Protein AF-A0A939X615-F1 (afdb_monomer)

Nearest PDB structures (foldseek):
  6fpt-assembly2_B  TM=8.920E-01  e=1.862E-19  Danio rerio
  6xg7-assembly1_A  TM=8.804E-01  e=7.868E-19  Drosophila melanogaster
  8j72-assembly1_A  TM=8.724E-01  e=6.025E-19  Mus musculus
  7qrx-assembly2_B  TM=8.929E-01  e=8.692E-18  Homo sapiens
  7qrv-assembly2_B  TM=4.960E-01  e=1.395E-16  Homo sapiens

Solvent-accessible surface area (backbone atoms only — not comparable to full-atom values): 29576 Å² total; per-residue (Å²): 134,91,80,87,85,81,86,80,83,82,79,83,77,79,79,76,77,82,70,75,76,81,71,47,77,64,34,54,52,53,19,53,51,32,35,53,53,11,55,56,27,40,56,68,70,37,27,72,62,12,36,56,26,24,54,54,15,36,73,41,39,72,72,42,21,66,52,28,38,54,36,13,51,26,30,38,77,69,69,41,50,74,58,11,47,52,29,38,55,50,11,60,73,37,76,49,84,71,63,66,70,59,56,49,50,53,44,52,47,57,52,56,58,73,74,49,84,70,89,57,81,90,72,60,50,35,39,84,73,49,64,35,62,20,56,56,94,89,48,76,72,53,32,27,29,32,22,69,42,67,37,87,39,31,28,32,40,35,29,19,35,68,63,24,33,42,35,34,27,42,52,82,53,50,72,77,48,77,35,49,59,54,99,86,42,46,38,41,37,38,28,66,49,72,47,98,89,41,36,30,39,35,23,13,26,76,56,12,30,35,40,35,22,41,67,86,60,47,65,74,52,70,34,55,34,75,51,81,54,73,46,29,28,31,35,28,38,27,59,29,51,49,100,79,44,31,37,39,31,17,17,32,70,70,20,25,36,42,33,22,42,71,88,49,51,45,72,42,70,32,39,66,62,56,93,91,44,82,42,47,70,31,30,27,10,26,37,50,56,95,72,31,34,40,36,26,25,25,75,57,8,28,30,38,33,21,39,81,88,47,48,81,70,50,71,52,31,64,73,66,75,38,80,44,38,32,32,40,30,82,49,94,71,26,34,27,34,8,32,41,41,32,31,31,38,28,35,70,90,77,33,51,76,43,78,29,34,62,74,62,89,58,79,55,30,32,27,19,43,40,67,44,67,74,73,31,34,45,32,19,19,38,61,70,24,28,37,33,36,24,30,42,61,76,55,75,77,46,75,70,50,74,43,79,64,36,75,50,56,92,60,66,92,51,69,50,71,45,73,46,48,20,44,84,83,69,46,63,62,51,43,80,55,61,89,76,59,82,62,59,58,97,85,38,76,55,82,87,76,76,73,90,77,55,77,68,73,54,88,59,56,70,44,66,48,77,42,71,22,31,64,80,50,68,78,46,48,68,60,52,32,49,52,51,24,53,53,23,57,72,46,72,60,34,44,38,39,35,37,28,36,19,15,74,71,51,39,80,70,48,73,42,52,17,70,76,33,60,77,54,56,68,84,74,55,80,72,60,70,26,89,65,44,31,56,69,59,29,50,52,55,42,46,56,67,73,46,78,65,75,81,81,125

Foldseek 3Di:
DDDDDDDDDDDPDPPDPPDDDDFDPVLVVQLVVLQVVLVVCVQVVVLVSSLVSLVVSCVSVPLQLVSLQSNLVSCVSVVNNVSSLVSLVSSLVRPNPDDSVQSVLVSVLSVVVVVPPPPPVAAFAWDFPDWQFCDDDPDGNAAFWFEKAADLQQKIWIQGQRRQWIWIAFNVNDTPDIAQEPPVGAARWAYWDADPQQWIWIDGQCQQWIWIAHNVRHTDDIFEDDDDDFRHAHRWHEWEADPQRWIWTCRQVNQWIWIGGNVSGTDDIEQDDDDPRNGAHGWAAWYADPQWIWTQRQPQRFIWIAGVVHHGDGTLAHGPPANGWHYWEDDPQWTWTFGQQWTWTAGNVRRDIDTHYGPPDPRWGWNDWYAYQQGWIFIGTNVSNITTTIHGPVQSVRDWNKDFSHWDCVPPVDIDTDIFTATSVRRTDGRDAPVNDFDDDVNHTDPPDHDPDDPSPDLADEEEDEAEQAPVCPVVQVVVLCVLLVVLVVRVFGHKYWYWYQACQIDGLDMDTSVVSNPDGPVSRPDHHDNDGPVVNRVVVRCCVRPVDPDPD

Sequence (553 aa):
MKKVILTSLCILLLCASFGFAEPTPADRGYAADEFRRGVQSYYRGAYNDAILLFEKALSYLPNDSMILEWLGYAYYQSGIEGAAIQYWEDALKNNYKGNELLLQNQIDIVKERRVGSVQFEDNVHFVEAGAFPGKDGDKFYYSQPISVLPEKNGECWVIAYGSNEVLHFDANGLMIERIRGPANGFDRPMDIVRKNDGTLLVSEYAGDRIAVLTKDGKFQKTFGSKGRKVGEMLGPQYMALDSSENIYVSDFGNARIDVFNSEGQGLFTFGRPVGDFEGLSAPSGITVINDVVYVADSTPGTIYMFDTAGNYLDILVPKGTFIRPEALKKWENYILVADTNRVFAVDISNGAVFEAASTGNAPSRITCAVPDMNGNLLVTDFKSNEVFVMSKMPELVGGLAVQVIHVDSSKFPTVTMDIRVENRQHQPIVGLDDPNFLVTEKKRHVSGQTLTGIASLNDTCDVAVLVDKSMQTAEYKEALQSAVRDIAKSMNGKGTLYLISVSDIPVLEQSGAPQQFLNFVPSQLKASNVEQPAIDLAIRLAVNKLVPGEKKR

Secondary structure (DSSP, 8-state):
-----PPP-----------PPPPPHHHHHHHHHHHHHHHHHHHTT-HHHHHHHHHHHHHHSTT-HHHHHHHHHHHHHTT-HHHHHHHHHHHHHTT--S-HHHHHHHHHHHHHHHT-----GGG--EEEEEEEESEETTEE--S-EEEEEE-TTS-EEEEETTTTEEEEE-TTS-EEEEE--STT--SSEEEEEE-TTS-EEEEETTTTEEEEE-TTS-EEEEE-EESSSTTEESSEEEEEE-TT--EEEEETTTTEEEEE-TTS-EEEEE-S-BTTB---SSEEEEEEETTEEEEEETTTTEEEEEETT--EEEEEE-TTS-SSEEEEEEETTEEEEEETTEEEEEETTT--EEEEEE-TTSS--EEEEEE-TTS-EEEEETTTTEEEEEEEHHHHSSPPEEEEEEEE-TTTT--EEEEEEE-TTSPBP----GGG---EETTEE-TT------GGG-----EEEEEE-BTTGGG-HHHHHHHHHHHHHHTTT-S-EEEEEESSS-EEEEEE-GGGGTT--GGG--PPPBSS--HHHHHHHHHHHHS------

Structure (mmCIF, N/CA/C/O backbone):
data_AF-A0A939X615-F1
#
_entry.id   AF-A0A939X615-F1
#
loop_
_atom_site.group_PDB
_atom_site.id
_atom_site.type_symbol
_atom_site.label_atom_id
_atom_site.label_alt_id
_atom_site.label_comp_id
_atom_site.label_asym_id
_atom_site.label_entity_id
_atom_site.label_seq_id
_atom_site.pdbx_PDB_ins_code
_atom_site.Cartn_x
_atom_site.Cartn_y
_atom_site.Cartn_z
_atom_site.occupancy
_atom_site.B_iso_or_equiv
_atom_site.auth_seq_id
_atom_site.auth_comp_id
_atom_site.auth_asym_id
_atom_site.auth_atom_id
_atom_site.pdbx_PDB_model_num
ATOM 1 N N . MET A 1 1 ? -19.859 77.567 44.459 1.00 37.38 1 MET A N 1
ATOM 2 C CA . MET A 1 1 ? -20.303 76.987 43.172 1.00 37.38 1 MET A CA 1
ATOM 3 C C . MET A 1 1 ? -20.765 75.561 43.419 1.00 37.38 1 MET A C 1
ATOM 5 O O . MET A 1 1 ? -20.077 74.822 44.105 1.00 37.38 1 MET A O 1
ATOM 9 N N . LYS A 1 2 ? -21.974 75.240 42.950 1.00 36.75 2 LYS A N 1
ATOM 10 C CA . LYS A 1 2 ? -22.669 73.953 43.106 1.00 36.75 2 LYS A CA 1
ATOM 11 C C . LYS A 1 2 ? -21.868 72.794 42.495 1.00 36.75 2 LYS A C 1
ATOM 13 O O . LYS A 1 2 ? -21.322 72.982 41.414 1.00 36.75 2 LYS A O 1
ATOM 18 N N . LYS A 1 3 ? -21.975 71.593 43.077 1.00 30.00 3 LYS A N 1
ATOM 19 C CA . LYS A 1 3 ? -22.562 70.417 42.396 1.00 30.00 3 LYS A CA 1
ATOM 20 C C . LYS A 1 3 ? -22.766 69.241 43.369 1.00 30.00 3 LYS A C 1
ATOM 22 O O . LYS A 1 3 ? -21.830 68.571 43.772 1.00 30.00 3 LYS A O 1
ATOM 27 N N . VAL A 1 4 ? -24.033 69.107 43.761 1.00 32.84 4 VAL A N 1
ATOM 28 C CA . VAL A 1 4 ? -24.835 67.899 44.031 1.00 32.84 4 VAL A CA 1
ATOM 29 C C . VAL A 1 4 ? -24.066 66.570 44.083 1.00 32.84 4 VAL A C 1
ATOM 31 O O . VAL A 1 4 ? -23.606 66.085 43.055 1.00 32.84 4 VAL A O 1
ATOM 34 N N . ILE A 1 5 ? -24.043 65.945 45.264 1.00 33.38 5 ILE A N 1
ATOM 35 C CA . ILE A 1 5 ? -23.759 64.516 45.440 1.00 33.38 5 ILE A CA 1
ATOM 36 C C . ILE A 1 5 ? -25.116 63.827 45.608 1.00 33.38 5 ILE A C 1
ATOM 38 O O . ILE A 1 5 ? -25.818 64.057 46.591 1.00 33.38 5 ILE A O 1
ATOM 42 N N . LEU A 1 6 ? -25.501 63.050 44.597 1.00 29.88 6 LEU A N 1
ATOM 43 C CA . LEU A 1 6 ? -26.682 62.195 44.606 1.00 29.88 6 LEU A CA 1
ATOM 44 C C . LEU A 1 6 ? -26.323 60.912 45.369 1.00 29.88 6 LEU A C 1
ATOM 46 O O . LEU A 1 6 ? -25.392 60.200 44.995 1.00 29.88 6 LEU A O 1
ATOM 50 N N . THR A 1 7 ? -27.040 60.635 46.450 1.00 32.34 7 THR A N 1
ATOM 51 C CA . THR A 1 7 ? -26.956 59.394 47.221 1.00 32.34 7 THR A CA 1
ATOM 52 C C . THR A 1 7 ? -27.439 58.219 46.371 1.00 32.34 7 THR A C 1
ATOM 54 O O . THR A 1 7 ? -28.593 58.178 45.952 1.00 32.34 7 THR A O 1
ATOM 57 N N . SER A 1 8 ? -26.546 57.263 46.106 1.00 31.53 8 SER A N 1
ATOM 58 C CA . SER A 1 8 ? -26.884 56.006 45.437 1.00 31.53 8 SER A CA 1
ATOM 59 C C . SER A 1 8 ? -27.353 54.985 46.475 1.00 31.53 8 SER A C 1
ATOM 61 O O . SER A 1 8 ? -26.670 54.726 47.467 1.00 31.53 8 SER A O 1
ATOM 63 N N . LEU A 1 9 ? -28.555 54.458 46.260 1.00 28.17 9 LEU A N 1
ATOM 64 C CA . LEU A 1 9 ? -29.212 53.441 47.069 1.00 28.17 9 LEU A CA 1
ATOM 65 C C . LEU A 1 9 ? -28.576 52.078 46.744 1.00 28.17 9 LEU A C 1
ATOM 67 O O . LEU A 1 9 ? -28.810 51.521 45.675 1.00 28.17 9 LEU A O 1
ATOM 71 N N . CYS A 1 10 ? -27.751 51.549 47.649 1.00 27.67 10 CYS A N 1
ATOM 72 C CA . CYS A 1 10 ? -27.176 50.210 47.516 1.00 27.67 10 CYS A CA 1
ATOM 73 C C . CYS A 1 10 ? -28.246 49.163 47.861 1.00 27.67 10 CYS A C 1
ATOM 75 O O . CYS A 1 10 ? -28.543 48.927 49.032 1.00 27.67 10 CYS A O 1
ATOM 77 N N . ILE A 1 11 ? -28.835 48.542 46.839 1.00 31.27 11 ILE A N 1
ATOM 78 C CA . ILE A 1 11 ? -29.646 47.332 46.991 1.00 31.27 11 ILE A CA 1
ATOM 79 C C . ILE A 1 11 ? -28.671 46.158 47.123 1.00 31.27 11 ILE A C 1
ATOM 81 O O . ILE A 1 11 ? -28.049 45.741 46.148 1.00 31.27 11 ILE A O 1
ATOM 85 N N . LEU A 1 12 ? -28.520 45.640 48.344 1.00 29.11 12 LEU A N 1
ATOM 86 C CA . LEU A 1 12 ? -27.885 44.348 48.593 1.00 29.11 12 LEU A CA 1
ATOM 87 C C . LEU A 1 12 ? -28.789 43.244 48.029 1.00 29.11 12 LEU A C 1
ATOM 89 O O . LEU A 1 12 ? -29.758 42.830 48.663 1.00 29.11 12 LEU A O 1
ATOM 93 N N . LEU A 1 13 ? -28.465 42.763 46.831 1.00 30.80 13 LEU A N 1
ATOM 94 C CA . LEU A 1 13 ? -28.932 41.469 46.345 1.00 30.80 13 LEU A CA 1
ATOM 95 C C . LEU A 1 13 ? -28.118 40.381 47.054 1.00 30.80 13 LEU A C 1
ATOM 97 O O . LEU A 1 13 ? -26.965 40.121 46.717 1.00 30.80 13 LEU A O 1
ATOM 101 N N . LEU A 1 14 ? -28.727 39.763 48.068 1.00 30.81 14 LEU A N 1
ATOM 102 C CA . LEU A 1 14 ? -28.298 38.469 48.585 1.00 30.81 14 LEU A CA 1
ATOM 103 C C . LEU A 1 14 ? -28.438 37.438 47.456 1.00 30.81 14 LEU A C 1
ATOM 105 O O . LEU A 1 14 ? -29.528 36.925 47.207 1.00 30.81 14 LEU A O 1
ATOM 109 N N . CYS A 1 15 ? -27.337 37.119 46.778 1.00 31.59 15 CYS A N 1
ATOM 110 C CA . CYS A 1 15 ? -27.227 35.859 46.055 1.00 31.59 15 CYS A CA 1
ATOM 111 C C . CYS A 1 15 ? -27.233 34.737 47.096 1.00 31.59 15 CYS A C 1
ATOM 113 O O . CYS A 1 15 ? -26.206 34.436 47.703 1.00 31.59 15 CYS A O 1
ATOM 115 N N . ALA A 1 16 ? -28.401 34.142 47.334 1.00 33.56 16 ALA A N 1
ATOM 116 C CA . ALA A 1 16 ? -28.477 32.847 47.983 1.00 33.56 16 ALA A CA 1
ATOM 117 C C . ALA A 1 16 ? -27.763 31.843 47.071 1.00 33.56 16 ALA A C 1
ATOM 119 O O . ALA A 1 16 ? -28.249 31.506 45.991 1.00 33.56 16 ALA A O 1
ATOM 120 N N . SER A 1 17 ? -26.582 31.395 47.485 1.00 35.28 17 SER A N 1
ATOM 121 C CA . SER A 1 17 ? -25.986 30.183 46.951 1.00 35.28 17 SER A CA 1
ATOM 122 C C . SER A 1 17 ? -26.943 29.035 47.269 1.00 35.28 17 SER A C 1
ATOM 124 O O . SER A 1 17 ? -27.056 28.604 48.416 1.00 35.28 17 SER A O 1
ATOM 126 N N . PHE A 1 18 ? -27.666 28.549 46.260 1.00 37.78 18 PHE A N 1
ATOM 127 C CA . PHE A 1 18 ? -28.301 27.237 46.320 1.00 37.78 18 PHE A CA 1
ATOM 128 C C . PHE A 1 18 ? -27.180 26.194 46.396 1.00 37.78 18 PHE A C 1
ATOM 130 O O . PHE A 1 18 ? -26.720 25.670 45.386 1.00 37.78 18 PHE A O 1
ATOM 137 N N . GLY A 1 19 ? -26.677 25.947 47.604 1.00 41.41 19 GLY A N 1
ATOM 138 C CA . GLY A 1 19 ? -25.880 24.765 47.881 1.00 41.41 19 GLY A CA 1
ATOM 139 C C . GLY A 1 19 ? -26.811 23.567 47.792 1.00 41.41 19 GLY A C 1
ATOM 140 O O . GLY A 1 19 ? -27.716 23.436 48.616 1.00 41.41 19 GLY A O 1
ATOM 141 N N . PHE A 1 20 ? -26.628 22.718 46.781 1.00 53.25 20 PHE A N 1
ATOM 142 C CA . PHE A 1 20 ? -27.224 21.387 46.794 1.00 53.25 20 PHE A CA 1
ATOM 143 C C . PHE A 1 20 ? -26.815 20.701 48.106 1.00 53.25 20 PHE A C 1
ATOM 145 O O . PHE A 1 20 ? -25.643 20.741 48.484 1.00 53.25 20 PHE A O 1
ATOM 152 N N . ALA A 1 21 ? -27.784 20.133 48.830 1.00 62.19 21 ALA A N 1
ATOM 153 C CA . ALA A 1 21 ? -27.498 19.366 50.038 1.00 62.19 21 ALA A CA 1
ATOM 154 C C . ALA A 1 21 ? -26.516 18.234 49.699 1.00 62.19 21 ALA A C 1
ATOM 156 O O . ALA A 1 21 ? -26.636 17.620 48.637 1.00 62.19 21 ALA A O 1
ATOM 157 N N . GLU A 1 22 ? -25.539 17.970 50.574 1.00 72.06 22 GLU A N 1
ATOM 158 C CA . GLU A 1 22 ? -24.582 16.895 50.312 1.00 72.06 22 GLU A CA 1
ATOM 159 C C . GLU A 1 22 ? -25.314 15.550 50.146 1.00 72.06 22 GLU A C 1
ATOM 161 O O . GLU A 1 22 ? -26.158 15.211 50.983 1.00 72.06 22 GLU A O 1
ATOM 166 N N . PRO A 1 23 ? -24.994 14.763 49.101 1.00 80.62 23 PRO A N 1
ATOM 167 C CA . PRO A 1 23 ? -25.710 13.527 48.818 1.00 80.62 23 PRO A CA 1
ATOM 168 C C . PRO A 1 23 ? -25.586 12.509 49.949 1.00 80.62 23 PRO A C 1
ATOM 170 O O . PRO A 1 23 ? -24.473 12.195 50.404 1.00 80.62 23 PRO A O 1
ATOM 173 N N . THR A 1 24 ? -26.719 11.932 50.352 1.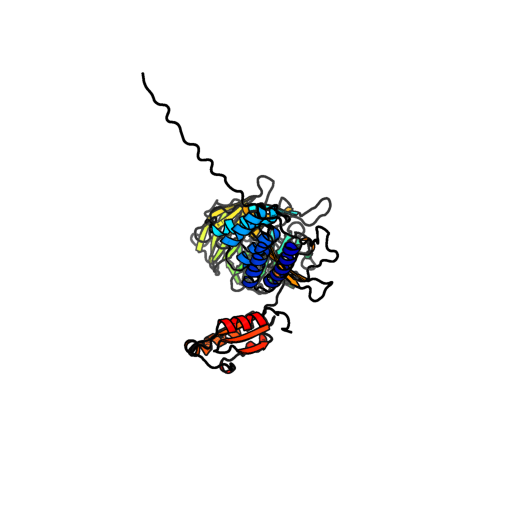00 87.50 24 THR A N 1
ATOM 174 C CA . THR A 1 24 ? -26.761 10.921 51.411 1.00 87.50 24 THR A CA 1
ATOM 175 C C . THR A 1 24 ? -26.142 9.593 50.944 1.00 87.50 24 THR A C 1
ATOM 177 O O . THR A 1 24 ? -26.000 9.343 49.742 1.00 87.50 24 THR A O 1
ATOM 180 N N . PRO A 1 25 ? -25.786 8.674 51.864 1.00 85.31 25 PRO A N 1
ATOM 181 C CA . PRO A 1 25 ? -25.353 7.327 51.487 1.00 85.31 25 PRO A CA 1
ATOM 182 C C . PRO A 1 25 ? -26.393 6.557 50.658 1.00 85.31 25 PRO A C 1
ATOM 184 O O . PRO A 1 25 ? -26.015 5.750 49.810 1.00 85.31 25 PRO A O 1
ATOM 187 N N . ALA A 1 26 ? -27.687 6.818 50.880 1.00 85.62 26 ALA A N 1
ATOM 188 C CA . ALA A 1 26 ? -28.767 6.221 50.102 1.00 85.62 26 ALA A CA 1
ATOM 189 C C . ALA A 1 26 ? -28.778 6.757 48.664 1.00 85.62 26 ALA A C 1
ATOM 191 O O . ALA A 1 26 ? -28.823 5.959 47.732 1.00 85.62 26 ALA A O 1
ATOM 192 N N . ASP A 1 27 ? -28.627 8.073 48.481 1.00 86.75 27 ASP A N 1
ATOM 193 C CA . ASP A 1 27 ? -28.544 8.701 47.153 1.00 86.75 27 ASP A CA 1
ATOM 194 C C . ASP A 1 27 ? -27.358 8.155 46.354 1.00 86.75 27 ASP A C 1
ATOM 196 O O . ASP A 1 27 ? -27.499 7.806 45.184 1.00 86.75 27 ASP A O 1
ATOM 200 N N . ARG A 1 28 ? -26.203 7.969 47.007 1.00 87.81 28 ARG A N 1
ATOM 201 C CA . ARG A 1 28 ? -25.031 7.323 46.390 1.00 87.81 28 ARG A CA 1
ATOM 202 C C . ARG A 1 28 ? -25.317 5.878 45.977 1.00 87.81 28 ARG A C 1
ATOM 204 O O . ARG A 1 28 ? -24.854 5.445 44.926 1.00 87.81 28 ARG A O 1
ATOM 211 N N . GLY A 1 29 ? -26.068 5.135 46.791 1.00 89.06 29 GLY A N 1
ATOM 212 C CA . GLY A 1 29 ? -26.489 3.768 46.484 1.00 89.06 29 GLY A CA 1
ATOM 213 C C . GLY A 1 29 ? -27.423 3.696 45.274 1.00 89.06 29 GLY A C 1
ATOM 214 O O . GLY A 1 29 ? -27.189 2.890 44.373 1.00 89.06 29 GLY A O 1
ATOM 215 N N . TYR A 1 30 ? -28.436 4.566 45.222 1.00 91.50 30 TYR A N 1
ATOM 216 C CA . TYR A 1 30 ? -29.371 4.648 44.096 1.00 91.50 30 TYR A CA 1
ATOM 217 C C . TYR A 1 30 ? -28.677 5.097 42.808 1.00 91.50 30 TYR A C 1
ATOM 219 O O . TYR A 1 30 ? -28.850 4.460 41.769 1.00 91.50 30 TYR A O 1
ATOM 227 N N . ALA A 1 31 ? -27.825 6.125 42.881 1.00 92.25 31 ALA A N 1
ATOM 228 C CA . ALA A 1 31 ? -27.033 6.582 41.743 1.00 92.25 31 ALA A CA 1
ATOM 229 C C . ALA A 1 31 ? -26.144 5.466 41.183 1.00 92.25 31 ALA A C 1
ATOM 231 O O . ALA A 1 31 ? -26.098 5.266 39.974 1.00 92.25 31 ALA A O 1
ATOM 232 N N . ALA A 1 32 ? -25.476 4.699 42.051 1.00 91.12 32 ALA A N 1
ATOM 233 C CA . ALA A 1 32 ? -24.616 3.598 41.632 1.00 91.12 32 ALA A CA 1
ATOM 234 C C . ALA A 1 32 ? -25.389 2.452 40.953 1.00 91.12 32 ALA A C 1
ATOM 236 O O . ALA A 1 32 ? -24.836 1.780 40.080 1.00 91.12 32 ALA A O 1
ATOM 237 N N . ASP A 1 33 ? -26.642 2.201 41.345 1.00 91.56 33 ASP A N 1
ATOM 238 C CA . ASP A 1 33 ? -27.489 1.192 40.702 1.00 91.56 33 ASP A CA 1
ATOM 239 C C . ASP A 1 33 ? -27.938 1.623 39.303 1.00 91.56 33 ASP A C 1
ATOM 241 O O . ASP A 1 33 ? -27.748 0.880 38.336 1.00 91.56 33 ASP A O 1
ATOM 245 N N . GLU A 1 34 ? -28.453 2.849 39.180 1.00 94.69 34 GLU A N 1
ATOM 246 C CA . GLU A 1 34 ? -28.875 3.407 37.893 1.00 94.69 34 GLU A CA 1
ATOM 247 C C . GLU A 1 34 ? -27.687 3.579 36.942 1.00 94.69 34 GLU A C 1
ATOM 249 O O . GLU A 1 34 ? -27.771 3.178 35.784 1.00 94.69 34 GLU A O 1
ATOM 254 N N . PHE A 1 35 ? -26.541 4.050 37.441 1.00 94.12 35 PHE A N 1
ATOM 255 C CA . PHE A 1 35 ? -25.307 4.140 36.663 1.00 94.12 35 PHE A CA 1
ATOM 256 C C . PHE A 1 35 ? -24.885 2.774 36.112 1.00 94.12 35 PHE A C 1
ATOM 258 O O . PHE A 1 35 ? -24.617 2.640 34.920 1.00 94.12 35 PHE A O 1
ATOM 265 N N . ARG A 1 36 ? -24.895 1.722 36.943 1.00 92.94 36 ARG A N 1
ATOM 266 C CA . ARG A 1 36 ? -24.552 0.359 36.503 1.00 92.94 36 ARG A CA 1
ATOM 267 C C . ARG A 1 36 ? -25.486 -0.135 35.399 1.00 92.94 36 ARG A C 1
ATOM 269 O O . ARG A 1 36 ? -25.023 -0.724 34.424 1.00 92.94 36 ARG A O 1
ATOM 276 N N . ARG A 1 37 ? -26.793 0.104 35.540 1.00 91.50 37 ARG A N 1
ATOM 277 C CA . ARG A 1 37 ? -27.800 -0.248 34.524 1.00 91.50 37 ARG A CA 1
ATOM 278 C C . ARG A 1 37 ? -27.619 0.574 33.244 1.00 91.50 37 ARG A C 1
ATOM 280 O O . ARG A 1 37 ? -27.802 0.034 32.152 1.00 91.50 37 ARG A O 1
ATOM 287 N N . GLY A 1 38 ? -27.227 1.841 33.370 1.00 93.19 38 GLY A N 1
ATOM 288 C CA . GLY A 1 38 ? -26.883 2.721 32.254 1.00 93.19 38 GLY A CA 1
ATOM 289 C C . GLY A 1 38 ? -25.701 2.183 31.453 1.00 93.19 38 GLY A C 1
ATOM 290 O O . GLY A 1 38 ? -25.828 1.977 30.250 1.00 93.19 38 GLY A O 1
ATOM 291 N N . VAL A 1 39 ? -24.601 1.823 32.125 1.00 89.50 39 VAL A N 1
ATOM 292 C CA . VAL A 1 39 ? -23.417 1.206 31.494 1.00 89.50 39 VAL A CA 1
ATOM 293 C C . VAL A 1 39 ? -23.779 -0.098 30.774 1.00 89.50 39 VAL A C 1
ATOM 295 O O . VAL A 1 39 ? -23.373 -0.318 29.635 1.00 89.50 39 VAL A O 1
ATOM 298 N N . GLN A 1 40 ? -24.598 -0.954 31.395 1.00 86.56 40 GLN A N 1
ATOM 299 C CA . GLN A 1 40 ? -25.084 -2.181 30.749 1.00 86.56 40 GLN A CA 1
ATOM 300 C C . GLN A 1 40 ? -25.926 -1.897 29.499 1.00 86.56 40 GLN A C 1
ATOM 302 O O . GLN A 1 40 ? -25.834 -2.632 28.520 1.00 86.56 40 GLN A O 1
ATOM 307 N N . SER A 1 41 ? -26.754 -0.852 29.526 1.00 84.44 41 SER A N 1
ATOM 308 C CA . SER A 1 41 ? -27.592 -0.461 28.384 1.00 84.44 41 SER A CA 1
ATOM 309 C C . SER A 1 41 ? -26.752 0.137 27.255 1.00 84.44 41 SER A C 1
ATOM 311 O O . SER A 1 41 ? -26.970 -0.197 26.091 1.00 84.44 41 SER A O 1
ATOM 313 N N . TYR A 1 42 ? -25.731 0.926 27.598 1.00 85.88 42 TYR A N 1
ATOM 314 C CA . TYR A 1 42 ? -24.771 1.488 26.650 1.00 85.88 42 TYR A CA 1
ATOM 315 C C . TYR A 1 42 ? -24.055 0.389 25.854 1.00 85.88 42 TYR A C 1
ATOM 317 O O . TYR A 1 42 ? -24.094 0.395 24.627 1.00 85.88 42 TYR A O 1
ATOM 325 N N . TYR A 1 43 ? -23.492 -0.618 26.532 1.00 81.25 43 TYR A N 1
ATOM 326 C CA . TYR A 1 43 ? -22.802 -1.733 25.864 1.00 81.25 43 TYR A CA 1
ATOM 327 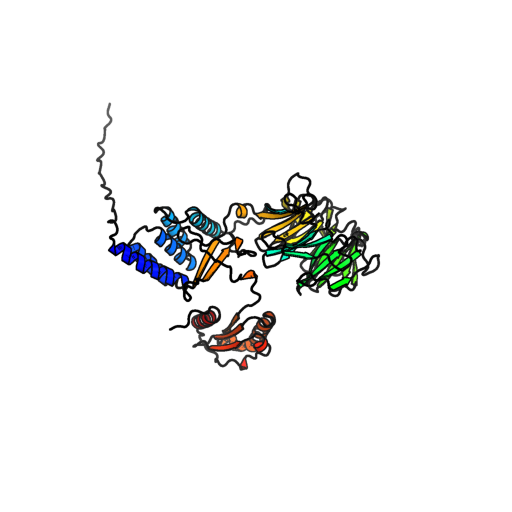C C . TYR A 1 43 ? -23.726 -2.690 25.098 1.00 81.25 43 TYR A C 1
ATOM 329 O O . TYR A 1 43 ? -23.250 -3.521 24.326 1.00 81.25 43 TYR A O 1
ATOM 337 N N . ARG A 1 44 ? -25.047 -2.574 25.284 1.00 77.19 44 ARG A N 1
ATOM 338 C CA . ARG A 1 44 ? -26.063 -3.249 24.460 1.00 77.19 44 ARG A CA 1
ATOM 339 C C . ARG A 1 44 ? -26.461 -2.439 23.221 1.00 77.19 44 ARG A C 1
ATOM 341 O O . ARG A 1 44 ? -27.338 -2.876 22.482 1.00 77.19 44 ARG A O 1
ATOM 348 N N . GLY A 1 45 ? -25.881 -1.254 23.018 1.00 77.00 45 GLY A N 1
ATOM 349 C CA . GLY A 1 45 ? -26.263 -0.322 21.954 1.00 77.00 45 GLY A CA 1
ATOM 350 C C . GLY A 1 45 ? -27.592 0.399 22.203 1.00 77.00 45 GLY A C 1
ATOM 351 O O . GLY A 1 45 ? -28.085 1.108 21.329 1.00 77.00 45 GLY A O 1
ATOM 352 N N . ALA A 1 46 ? -28.195 0.247 23.388 1.00 83.69 46 ALA A N 1
ATOM 353 C CA . ALA A 1 46 ? -29.428 0.930 23.769 1.00 83.69 46 ALA A CA 1
ATOM 354 C C . ALA A 1 46 ? -29.103 2.324 24.331 1.00 83.69 46 ALA A C 1
ATOM 356 O O . ALA A 1 46 ? -29.326 2.608 25.508 1.00 83.69 46 ALA A O 1
ATOM 357 N N . TYR A 1 47 ? -28.526 3.192 23.493 1.00 87.88 47 TYR A N 1
ATOM 358 C CA . TYR A 1 47 ? -27.988 4.488 23.925 1.00 87.88 47 TYR A CA 1
ATOM 359 C C . TYR A 1 47 ? -29.055 5.410 24.523 1.00 87.88 47 TYR A C 1
ATOM 361 O O . TYR A 1 47 ? -28.793 6.054 25.532 1.00 87.88 47 TYR A O 1
ATOM 369 N N . ASN A 1 48 ? -30.276 5.407 23.982 1.00 88.88 48 ASN A N 1
ATOM 370 C CA . ASN A 1 48 ? -31.385 6.197 24.534 1.00 88.88 48 ASN A CA 1
ATOM 371 C C . ASN A 1 48 ? -31.787 5.731 25.943 1.00 88.88 48 ASN A C 1
ATOM 373 O O . ASN A 1 48 ? -32.011 6.556 26.826 1.00 88.88 48 ASN A O 1
ATOM 377 N N . ASP A 1 49 ? -31.822 4.415 26.179 1.00 90.62 49 ASP A N 1
ATOM 378 C CA . ASP A 1 49 ? -32.091 3.864 27.511 1.00 90.62 49 ASP A CA 1
ATOM 379 C C . ASP A 1 49 ? -30.942 4.199 28.474 1.00 90.62 49 ASP A C 1
ATOM 381 O O . ASP A 1 49 ? -31.176 4.545 29.632 1.00 90.62 49 ASP A O 1
ATOM 385 N N . ALA A 1 50 ? -29.696 4.145 27.991 1.00 92.50 50 ALA A N 1
ATOM 386 C CA . ALA A 1 50 ? -28.521 4.525 28.766 1.00 92.50 50 ALA A CA 1
ATOM 387 C C . ALA A 1 50 ? -28.556 6.005 29.182 1.00 92.50 50 ALA A C 1
ATOM 389 O O . ALA A 1 50 ? -28.332 6.293 30.355 1.00 92.50 50 ALA A O 1
ATOM 390 N N . ILE A 1 51 ? -28.898 6.918 28.262 1.00 94.69 51 ILE A N 1
ATOM 391 C CA . ILE A 1 51 ? -29.068 8.357 28.533 1.00 94.69 51 ILE A CA 1
ATOM 392 C C . ILE A 1 51 ? -30.054 8.562 29.687 1.00 94.69 51 ILE A C 1
ATOM 394 O O . ILE A 1 51 ? -29.698 9.187 30.683 1.00 94.69 51 ILE A O 1
ATOM 398 N N . LEU A 1 52 ? -31.245 7.957 29.612 1.00 94.88 52 LEU A N 1
ATOM 399 C CA . LEU A 1 52 ? -32.266 8.078 30.659 1.00 94.88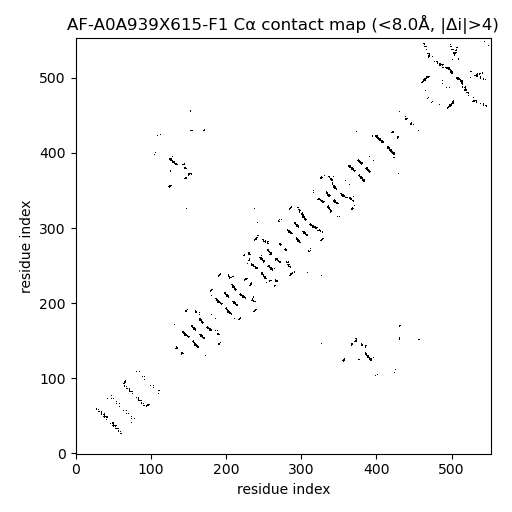 52 LEU A CA 1
ATOM 400 C C . LEU A 1 52 ? -31.768 7.586 32.027 1.00 94.88 52 LEU A C 1
ATOM 402 O O . LEU A 1 52 ? -32.047 8.196 33.061 1.00 94.88 52 LEU A O 1
ATOM 406 N N . LEU A 1 53 ? -31.028 6.476 32.047 1.00 96.56 53 LEU A N 1
ATOM 407 C CA . LEU A 1 53 ? -30.482 5.898 33.277 1.00 96.56 53 LEU A CA 1
ATOM 408 C C . LEU A 1 53 ? -29.367 6.769 33.873 1.00 96.56 53 LEU A C 1
ATOM 410 O O . LEU A 1 53 ? -29.320 6.955 35.090 1.00 96.56 53 LEU A O 1
ATOM 414 N N . PHE A 1 54 ? -28.502 7.344 33.038 1.00 97.12 54 PHE A N 1
ATOM 415 C CA . PHE A 1 54 ? -27.451 8.260 33.479 1.00 97.12 54 PHE A CA 1
ATOM 416 C C . PHE A 1 54 ? -28.012 9.596 33.975 1.00 97.12 54 PHE A C 1
ATOM 418 O O . PHE A 1 54 ? -27.591 10.071 35.027 1.00 97.12 54 PHE A O 1
ATOM 425 N N . GLU A 1 55 ? -29.009 10.168 33.300 1.00 95.06 55 GLU A N 1
ATOM 426 C CA . GLU A 1 55 ? -29.713 11.368 33.770 1.00 95.06 55 GLU A CA 1
ATOM 427 C C . GLU A 1 55 ? -30.394 11.125 35.120 1.00 95.06 55 GLU A C 1
ATOM 429 O O . GLU A 1 55 ? -30.296 11.942 36.040 1.00 95.06 55 GLU A O 1
ATOM 434 N N . LYS A 1 56 ? -31.015 9.951 35.291 1.00 94.81 56 LYS A N 1
ATOM 435 C CA . LYS A 1 56 ? -31.572 9.544 36.581 1.00 94.81 56 LYS A CA 1
ATOM 436 C C . LYS A 1 56 ? -30.483 9.412 37.647 1.00 94.81 56 LYS A C 1
ATOM 438 O O . LYS A 1 56 ? -30.690 9.858 38.773 1.00 94.81 56 LYS A O 1
ATOM 443 N N . ALA A 1 57 ? -29.318 8.861 37.318 1.00 94.31 57 ALA A N 1
ATOM 444 C CA . ALA A 1 57 ? -28.196 8.779 38.249 1.00 94.31 57 ALA A CA 1
ATOM 445 C C . ALA A 1 57 ? -27.664 10.177 38.649 1.00 94.31 57 ALA A C 1
ATOM 447 O O . ALA A 1 57 ? -27.434 10.418 39.836 1.00 94.31 57 ALA A O 1
ATOM 448 N N . LEU A 1 58 ? -27.572 11.125 37.703 1.00 93.50 58 LEU A N 1
ATOM 449 C CA . LEU A 1 58 ? -27.218 12.531 37.973 1.00 93.50 58 LEU A CA 1
ATOM 450 C C . LEU A 1 58 ? -28.252 13.260 38.835 1.00 93.50 58 LEU A C 1
ATOM 452 O O . LEU A 1 58 ? -27.889 14.183 39.558 1.00 93.50 58 LEU A O 1
ATOM 456 N N . SER A 1 59 ? -29.523 12.846 38.807 1.00 93.25 59 SER A N 1
ATOM 457 C CA . SER A 1 59 ? -30.543 13.430 39.690 1.00 93.25 59 SER A CA 1
ATOM 458 C C . SER A 1 59 ? -30.270 13.164 41.180 1.00 93.25 59 SER A C 1
ATOM 460 O O . SER A 1 59 ? -30.648 13.976 42.022 1.00 93.25 59 SER A O 1
ATOM 462 N N . TYR A 1 60 ? -29.574 12.063 41.502 1.00 91.88 60 TYR A N 1
ATOM 463 C CA . TYR A 1 60 ? -29.144 11.717 42.862 1.00 91.88 60 TYR A CA 1
ATOM 464 C C . TYR A 1 60 ? -27.753 12.267 43.201 1.00 91.88 60 TYR A C 1
ATOM 466 O O . TYR A 1 60 ? -27.509 12.671 44.337 1.00 91.88 60 TYR A O 1
ATOM 474 N N . LEU A 1 61 ? -26.836 12.275 42.227 1.00 90.75 61 LEU A N 1
ATOM 475 C CA . LEU A 1 61 ? -25.484 12.822 42.357 1.00 90.75 61 LEU A CA 1
ATOM 476 C C . LEU A 1 61 ? -25.229 13.895 41.292 1.00 90.75 61 LEU A C 1
ATOM 478 O O . LEU A 1 61 ? -24.574 13.617 40.280 1.00 90.75 61 LEU A O 1
ATOM 482 N N . PRO A 1 62 ? -25.714 15.130 41.516 1.00 86.94 62 PRO A N 1
ATOM 483 C CA . PRO A 1 62 ? -25.422 16.237 40.622 1.00 86.94 62 PRO A CA 1
ATOM 484 C C . PRO A 1 62 ? -23.909 16.435 40.532 1.00 86.94 62 PRO A C 1
ATOM 486 O O . PRO A 1 62 ? -23.218 16.405 41.551 1.00 86.94 62 PRO A O 1
ATOM 489 N N . ASN A 1 63 ? -23.403 16.667 39.323 1.00 86.88 63 ASN A N 1
ATOM 490 C CA . ASN A 1 63 ? -21.986 16.926 39.053 1.00 86.88 63 ASN A CA 1
ATOM 491 C C . ASN A 1 63 ? -21.025 15.746 39.294 1.00 86.88 63 ASN A C 1
ATOM 493 O O . ASN A 1 63 ? -19.813 15.964 39.332 1.00 86.88 63 ASN A O 1
ATOM 497 N N . ASP A 1 64 ? -21.503 14.504 39.448 1.00 92.00 64 ASP A N 1
ATOM 498 C CA . ASP A 1 64 ? -20.581 13.364 39.461 1.00 92.00 64 ASP A CA 1
ATOM 499 C C . ASP A 1 64 ? -19.896 13.228 38.096 1.00 92.00 64 ASP A C 1
ATOM 501 O O . ASP A 1 64 ? -20.530 12.985 37.066 1.00 92.00 64 ASP A O 1
ATOM 505 N N . SER A 1 65 ? -18.578 13.407 38.100 1.00 91.25 65 SER A N 1
ATOM 506 C CA . SER A 1 65 ? -17.785 13.505 36.883 1.00 91.25 65 SER A CA 1
ATOM 507 C C . SER A 1 65 ? -17.738 12.207 36.079 1.00 91.25 65 SER A C 1
ATOM 509 O O . SER A 1 65 ? -17.635 12.262 34.857 1.00 91.25 65 SER A O 1
ATOM 511 N N . MET A 1 66 ? -17.895 11.046 36.724 1.00 90.06 66 MET A N 1
ATOM 512 C CA . MET A 1 66 ? -17.949 9.763 36.026 1.00 90.06 66 MET A CA 1
ATOM 513 C C . MET A 1 66 ? -19.304 9.572 35.341 1.00 90.06 66 MET A C 1
ATOM 515 O O . MET A 1 66 ? -19.356 9.126 34.199 1.00 90.06 66 MET A O 1
ATOM 519 N N . ILE A 1 67 ? -20.410 9.939 35.995 1.00 93.56 67 ILE A N 1
ATOM 520 C CA . ILE A 1 67 ? -21.735 9.848 35.364 1.00 93.56 67 ILE A CA 1
ATOM 521 C C . ILE A 1 67 ? -21.840 10.832 34.187 1.00 93.56 67 ILE A C 1
ATOM 523 O O . ILE A 1 67 ? -22.347 10.455 33.131 1.00 93.56 67 ILE A O 1
ATOM 527 N N . LEU A 1 68 ? -21.316 12.055 34.335 1.00 93.94 68 LEU A N 1
ATOM 528 C CA . LEU A 1 68 ? -21.250 13.048 33.253 1.00 93.94 68 LEU A CA 1
ATOM 529 C C . LEU A 1 68 ? -20.442 12.537 32.052 1.00 93.94 68 LEU A C 1
ATOM 531 O O . LEU A 1 68 ? -20.889 12.666 30.914 1.00 93.94 68 LEU A O 1
ATOM 535 N N . GLU A 1 69 ? -19.290 11.909 32.298 1.00 92.62 69 GLU A N 1
ATOM 536 C CA . GLU A 1 69 ? -18.466 11.314 31.243 1.00 92.62 69 GLU A CA 1
ATOM 537 C C . GLU A 1 69 ? -19.248 10.270 30.428 1.00 92.62 69 GLU A C 1
ATOM 539 O O . GLU A 1 69 ? -19.308 10.338 29.197 1.00 92.62 69 GLU A O 1
ATOM 544 N N . TRP A 1 70 ? -19.896 9.330 31.122 1.00 93.00 70 TRP A N 1
ATOM 545 C CA . TRP A 1 70 ? -20.678 8.260 30.501 1.00 93.00 70 TRP A CA 1
ATOM 546 C C . TRP A 1 70 ? -21.930 8.759 29.783 1.00 93.00 70 TRP A C 1
ATOM 548 O O . TRP A 1 70 ? -22.278 8.238 28.721 1.00 93.00 70 TRP A O 1
ATOM 558 N N . LEU A 1 71 ? -22.583 9.789 30.320 1.00 94.19 71 LEU A N 1
ATOM 559 C CA . LEU A 1 71 ? -23.682 10.463 29.641 1.00 94.19 71 LEU A CA 1
ATOM 560 C C . LEU A 1 71 ? -23.201 11.106 28.334 1.00 94.19 71 LEU A C 1
ATOM 562 O O . LEU A 1 71 ? -23.856 10.957 27.303 1.00 94.19 71 LEU A O 1
ATOM 566 N N . GLY A 1 72 ? -22.023 11.737 28.351 1.00 92.69 72 GLY A N 1
ATOM 567 C CA . GLY A 1 72 ? -21.382 12.260 27.149 1.00 92.69 72 GLY A CA 1
ATOM 568 C C . GLY A 1 72 ? -21.110 11.173 26.104 1.00 92.69 72 GLY A C 1
ATOM 569 O O . GLY A 1 72 ? -21.451 11.360 24.937 1.00 92.69 72 GLY A O 1
ATOM 570 N N . TYR A 1 73 ? -20.607 9.997 26.510 1.00 90.69 73 TYR A N 1
ATOM 571 C CA . TYR A 1 73 ? -20.448 8.854 25.596 1.00 90.69 73 TYR A CA 1
ATOM 572 C C . TYR A 1 73 ? -21.781 8.401 24.991 1.00 90.69 73 TYR A C 1
ATOM 574 O O . TYR A 1 73 ? -21.854 8.161 23.787 1.00 90.69 73 TYR A O 1
ATOM 582 N N . ALA A 1 74 ? -22.850 8.309 25.785 1.00 91.81 74 ALA A N 1
ATOM 583 C CA . ALA A 1 74 ? -24.159 7.889 25.289 1.00 91.81 74 ALA A CA 1
ATOM 584 C C . ALA A 1 74 ? -24.753 8.895 24.287 1.00 91.81 74 ALA A C 1
ATOM 586 O O . ALA A 1 74 ? -25.235 8.495 23.225 1.00 91.81 74 ALA A O 1
ATOM 587 N N . TYR A 1 75 ? -24.642 10.197 24.571 1.00 92.75 75 TYR A N 1
ATOM 588 C CA . TYR A 1 75 ? -25.045 11.249 23.637 1.00 92.75 75 TYR A CA 1
ATOM 589 C C . TYR A 1 75 ? -24.221 11.229 22.349 1.00 92.75 75 TYR A C 1
ATOM 591 O O . TYR A 1 75 ? -24.791 11.337 21.262 1.00 92.75 75 TYR A O 1
ATOM 599 N N . TYR A 1 76 ? -22.910 11.016 22.455 1.00 89.19 76 TYR A N 1
ATOM 600 C CA . TYR A 1 76 ? -22.026 10.898 21.300 1.00 89.19 76 TYR A CA 1
ATOM 601 C C . TYR A 1 76 ? -22.451 9.744 20.382 1.00 89.19 76 TYR A C 1
ATOM 603 O O . TYR A 1 76 ? -22.667 9.955 19.192 1.00 89.19 76 TYR A O 1
ATOM 611 N N . GLN A 1 77 ? -22.684 8.551 20.941 1.00 85.00 77 GLN A N 1
ATOM 612 C CA . GLN A 1 77 ? -23.140 7.386 20.168 1.00 85.00 77 GLN A CA 1
ATOM 613 C C . GLN A 1 77 ? -24.555 7.552 19.589 1.00 85.00 77 GLN A C 1
ATOM 615 O O . GLN A 1 77 ? -24.887 6.941 18.576 1.00 85.00 77 GLN A O 1
ATOM 620 N N . SER A 1 78 ? -25.393 8.399 20.194 1.00 85.81 78 SER A N 1
ATOM 621 C CA . SER A 1 78 ? -26.706 8.763 19.640 1.00 85.81 78 SER A CA 1
ATOM 622 C C . SER A 1 78 ? -26.643 9.804 18.506 1.00 85.81 78 SER A C 1
ATOM 624 O O . SER A 1 78 ? -27.677 10.132 17.926 1.00 85.81 78 SER A O 1
ATOM 626 N N . GLY A 1 79 ? -25.453 10.330 18.185 1.00 84.75 79 GLY A N 1
ATOM 627 C CA . GLY A 1 79 ? -25.242 11.362 17.162 1.00 84.75 79 GLY A CA 1
ATOM 628 C C . GLY A 1 79 ? -25.451 12.800 17.653 1.00 84.75 79 GLY A C 1
ATOM 629 O O . GLY A 1 79 ? -25.452 13.735 16.854 1.00 84.75 79 GLY A O 1
ATOM 630 N N . ILE A 1 80 ? -25.621 13.011 18.961 1.00 89.25 80 ILE A N 1
ATOM 631 C CA . ILE A 1 80 ? -25.847 14.333 19.565 1.00 89.25 80 ILE A CA 1
ATOM 632 C C . ILE A 1 80 ? -24.515 14.866 20.119 1.00 89.25 80 ILE A C 1
ATOM 634 O O . ILE A 1 80 ? -24.317 15.040 21.322 1.00 89.25 80 ILE A O 1
ATOM 638 N N . GLU A 1 81 ? -23.570 15.138 19.218 1.00 89.62 81 GLU A N 1
ATOM 639 C CA . GLU A 1 81 ? -22.189 15.519 19.564 1.00 89.62 81 GLU A CA 1
ATOM 640 C C . GLU A 1 81 ? -22.089 16.810 20.387 1.00 89.62 81 GLU A C 1
ATOM 642 O O . GLU A 1 81 ? -21.229 16.939 21.256 1.00 89.62 81 GLU A O 1
ATOM 647 N N . GLY A 1 82 ? -22.977 17.778 20.139 1.00 88.56 82 GLY A N 1
ATOM 648 C CA . GLY A 1 82 ? -22.994 19.037 20.887 1.00 88.56 82 GLY A CA 1
ATOM 649 C C . GLY A 1 82 ? -23.269 18.833 22.378 1.00 88.56 82 GLY A C 1
ATOM 650 O O . GLY A 1 82 ? -22.606 19.451 23.208 1.00 88.56 82 GLY A O 1
ATOM 651 N N . ALA A 1 83 ? -24.200 17.932 22.710 1.00 91.75 83 ALA A N 1
ATOM 652 C CA . ALA A 1 83 ? -24.483 17.566 24.095 1.00 91.75 83 ALA A CA 1
ATOM 653 C C . ALA A 1 83 ? -23.322 16.764 24.694 1.00 91.75 83 ALA A C 1
ATOM 655 O O . ALA A 1 83 ? -22.916 17.033 25.820 1.00 91.75 83 ALA A O 1
ATOM 656 N N . ALA A 1 84 ? -22.740 15.839 23.924 1.00 92.81 84 ALA A N 1
ATOM 657 C CA . ALA A 1 84 ? -21.593 15.051 24.367 1.00 92.81 84 ALA A CA 1
ATOM 658 C C . ALA A 1 84 ? -20.413 15.926 24.815 1.00 92.81 84 ALA A C 1
ATOM 660 O O . ALA A 1 84 ? -19.919 15.763 25.930 1.00 92.81 84 ALA A O 1
ATOM 661 N N . ILE A 1 85 ? -20.024 16.902 23.984 1.00 93.44 85 ILE A N 1
ATOM 662 C CA . ILE A 1 85 ? -18.955 17.860 24.303 1.00 93.44 85 ILE A CA 1
ATOM 663 C C . ILE A 1 85 ? -19.271 18.611 25.599 1.00 93.44 85 ILE A C 1
ATOM 665 O O . ILE A 1 85 ? -18.409 18.705 26.468 1.00 93.44 85 ILE A O 1
ATOM 669 N N . GLN A 1 86 ? -20.501 19.113 25.745 1.00 94.00 86 GLN A N 1
ATOM 670 C CA . GLN A 1 86 ? -20.911 19.857 26.936 1.00 94.00 86 GLN A CA 1
ATOM 671 C C . GLN A 1 86 ? -20.761 19.010 28.208 1.00 94.00 86 GLN A C 1
ATOM 673 O O . GLN A 1 86 ? -20.160 19.463 29.180 1.00 94.00 86 GLN A O 1
ATOM 678 N N . TYR A 1 87 ? -21.243 17.763 28.195 1.00 94.50 87 TYR A N 1
ATOM 679 C CA . TYR A 1 87 ? -21.142 16.874 29.354 1.00 94.50 87 TYR A CA 1
ATOM 680 C C . TYR A 1 87 ? -19.701 16.470 29.679 1.00 94.50 87 TYR A C 1
ATOM 682 O O . TYR A 1 87 ? -19.353 16.387 30.856 1.00 94.50 87 TYR A O 1
ATOM 690 N N . TRP A 1 88 ? -18.841 16.264 28.678 1.00 94.50 88 TRP A N 1
ATOM 691 C CA . TRP A 1 88 ? -17.419 15.997 28.914 1.00 94.50 88 TRP A CA 1
ATOM 692 C C . TRP A 1 88 ? -16.679 17.215 29.479 1.00 94.50 88 TRP A C 1
ATOM 694 O O . TRP A 1 88 ? -15.897 17.075 30.418 1.00 94.50 88 TRP A O 1
ATOM 704 N N . GLU A 1 89 ? -16.954 18.421 28.974 1.00 93.94 89 GLU A N 1
ATOM 705 C CA . GLU A 1 89 ? -16.407 19.656 29.548 1.00 93.94 89 GLU A CA 1
ATOM 706 C C . GLU A 1 89 ? -16.865 19.860 30.993 1.00 93.94 89 GLU A C 1
ATOM 708 O O . GLU A 1 89 ? -16.086 20.285 31.848 1.00 93.94 89 GLU A O 1
ATOM 713 N N . ASP A 1 90 ? -18.126 19.550 31.284 1.00 93.06 90 ASP A N 1
ATOM 714 C CA . ASP A 1 90 ? -18.659 19.642 32.636 1.00 93.06 90 ASP A CA 1
ATOM 715 C C . ASP A 1 90 ? -18.073 18.552 33.542 1.00 93.06 90 ASP A C 1
ATOM 717 O O . ASP A 1 90 ? -17.781 18.831 34.705 1.00 93.06 90 ASP A O 1
ATOM 721 N N . ALA A 1 91 ? -17.792 17.350 33.032 1.00 92.06 91 ALA A N 1
ATOM 722 C CA . ALA A 1 91 ? -17.060 16.324 33.774 1.00 92.06 91 ALA A CA 1
ATOM 723 C C . ALA A 1 91 ? -15.659 16.813 34.182 1.00 92.06 91 ALA A C 1
ATOM 725 O O . ALA A 1 91 ? -15.296 16.686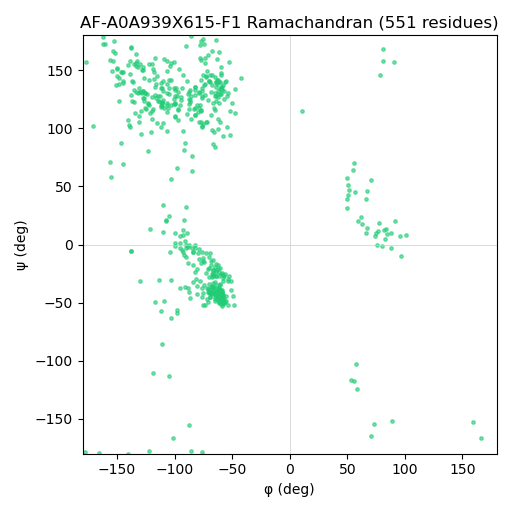 35.353 1.00 92.06 91 ALA A O 1
ATOM 726 N N . LEU A 1 92 ? -14.914 17.435 33.255 1.00 91.50 92 LEU A N 1
ATOM 727 C CA . LEU A 1 92 ? -13.581 18.003 33.507 1.00 91.50 92 LEU A CA 1
ATOM 728 C C . LEU A 1 92 ? -13.600 19.121 34.559 1.00 91.50 92 LEU A C 1
ATOM 730 O O . LEU A 1 92 ? -12.720 19.179 35.416 1.00 91.50 92 LEU A O 1
ATOM 734 N N . LYS A 1 93 ? -14.627 19.979 34.556 1.00 91.62 93 LYS A N 1
ATOM 735 C CA . LYS A 1 93 ? -14.785 21.045 35.564 1.00 91.62 93 LYS A CA 1
ATOM 736 C C . LYS A 1 93 ? -15.078 20.502 36.969 1.00 91.62 93 LYS A C 1
ATOM 738 O O . LYS A 1 93 ? -14.790 21.180 37.954 1.00 91.62 93 LYS A O 1
ATOM 743 N N . ASN A 1 94 ? -15.648 19.301 37.082 1.00 88.56 94 ASN A N 1
ATOM 744 C CA . ASN A 1 94 ? -16.180 18.753 38.332 1.00 88.56 94 ASN A CA 1
ATOM 745 C C . ASN A 1 94 ? -15.261 17.703 38.987 1.00 88.56 94 ASN A C 1
ATOM 747 O O . ASN A 1 94 ? -15.688 16.588 39.285 1.00 88.56 94 ASN A O 1
ATOM 751 N N . ASN A 1 95 ? -14.002 18.066 39.266 1.00 79.88 95 ASN A N 1
ATOM 752 C CA . ASN A 1 95 ? -13.022 17.197 39.942 1.00 79.88 95 ASN A CA 1
ATOM 753 C C . ASN A 1 95 ? -12.958 15.799 39.293 1.00 79.88 95 ASN A C 1
ATOM 755 O O . ASN A 1 95 ? -13.262 14.774 39.921 1.00 79.88 95 ASN A O 1
ATOM 759 N N . TYR A 1 96 ? -12.666 15.788 37.991 1.00 83.19 96 TYR A N 1
ATOM 760 C CA . TYR A 1 96 ? -12.639 14.582 37.179 1.00 83.19 96 TYR A CA 1
ATOM 761 C C . TYR A 1 96 ? -11.668 13.553 37.763 1.00 83.19 96 TYR A C 1
ATOM 763 O O . TYR A 1 96 ? -10.504 13.833 38.028 1.00 83.19 96 TYR A O 1
ATOM 771 N N . LYS A 1 97 ? -12.166 12.338 38.007 1.00 74.31 97 LYS A N 1
ATOM 772 C CA . LYS A 1 97 ? -11.377 11.262 38.635 1.00 74.31 97 LYS A CA 1
ATOM 773 C C . LYS A 1 97 ? -10.686 10.349 37.619 1.00 74.31 97 LYS A C 1
ATOM 775 O O . LYS A 1 97 ? -9.945 9.452 38.028 1.00 74.31 97 LYS A O 1
ATOM 780 N N . GLY A 1 98 ? -10.972 10.535 36.330 1.00 75.12 98 GLY A N 1
ATOM 781 C CA . GLY A 1 98 ? -10.382 9.778 35.231 1.00 75.12 98 GLY A CA 1
ATOM 782 C C . GLY A 1 98 ? -9.076 10.394 34.731 1.00 75.12 98 GLY A C 1
ATOM 783 O O . GLY A 1 98 ? -8.370 11.088 35.461 1.00 75.12 98 GLY A O 1
ATOM 784 N N . ASN A 1 99 ? -8.732 10.114 33.476 1.00 76.94 99 ASN A N 1
ATOM 785 C CA . ASN A 1 99 ? -7.563 10.705 32.833 1.00 76.94 99 ASN A CA 1
ATOM 786 C C . ASN A 1 99 ? -7.971 11.978 32.078 1.00 76.94 99 ASN A C 1
ATOM 788 O O . ASN A 1 99 ? -8.476 11.895 30.960 1.00 76.94 99 ASN A O 1
ATOM 792 N N . GLU A 1 100 ? -7.770 13.138 32.707 1.00 82.88 100 GLU A N 1
ATOM 793 C CA . GLU A 1 100 ? -8.138 14.452 32.152 1.00 82.88 100 GLU A CA 1
ATOM 794 C C . GLU A 1 100 ? -7.596 14.660 30.733 1.00 82.88 100 GLU A C 1
ATOM 796 O O . GLU A 1 100 ? -8.308 15.168 29.870 1.00 82.88 100 GLU A O 1
ATOM 801 N N . LEU A 1 101 ? -6.369 14.198 30.466 1.00 78.31 101 LEU A N 1
ATOM 802 C CA . LEU A 1 101 ? -5.716 14.356 29.169 1.00 78.31 101 LEU A CA 1
ATOM 803 C C . LEU A 1 101 ? -6.448 13.589 28.055 1.00 78.31 101 LEU A C 1
ATOM 805 O O . LEU A 1 101 ? -6.580 14.093 26.943 1.00 78.31 101 LEU A O 1
ATOM 809 N N . LEU A 1 102 ? -6.938 12.379 28.353 1.00 78.00 102 LEU A N 1
ATOM 810 C CA . LEU A 1 102 ? -7.663 11.557 27.378 1.00 78.00 102 LEU A CA 1
ATOM 811 C C . LEU A 1 102 ? -9.027 12.160 27.052 1.00 78.00 102 LEU A C 1
ATOM 813 O O . LEU A 1 102 ? -9.386 12.257 25.880 1.00 78.00 102 LEU A O 1
ATOM 817 N N . LEU A 1 103 ? -9.762 12.598 28.078 1.00 83.12 103 LEU A N 1
ATOM 818 C CA . LEU A 1 103 ? -11.078 13.199 27.881 1.00 83.12 103 LEU A CA 1
ATOM 819 C C . LEU A 1 103 ? -10.974 14.550 27.156 1.00 83.12 103 LEU A C 1
ATOM 821 O O . LEU A 1 103 ? -11.787 14.838 26.281 1.00 83.12 103 LEU A O 1
ATOM 825 N N . GLN A 1 104 ? -9.940 15.344 27.449 1.00 85.19 104 GLN A N 1
ATOM 826 C CA . GLN A 1 104 ? -9.662 16.583 26.724 1.00 85.19 104 GLN A CA 1
ATOM 827 C C . GLN A 1 104 ? -9.329 16.319 25.248 1.00 85.19 104 GLN A C 1
ATOM 829 O O . GLN A 1 104 ? -9.933 16.937 24.375 1.00 85.19 104 GLN A O 1
ATOM 834 N N . ASN A 1 105 ? -8.446 15.355 24.954 1.00 80.06 105 ASN A N 1
ATOM 835 C CA . ASN A 1 105 ? -8.123 14.985 23.572 1.00 80.06 105 ASN A CA 1
ATOM 836 C C . ASN A 1 105 ? -9.376 14.524 22.803 1.00 80.06 105 ASN A C 1
ATOM 838 O O . ASN A 1 105 ? -9.578 14.918 21.659 1.00 80.06 105 ASN A O 1
ATOM 842 N N . GLN A 1 106 ? -10.259 13.748 23.441 1.00 82.19 106 GLN A N 1
ATOM 843 C CA . GLN A 1 106 ? -11.540 13.342 22.855 1.00 82.19 106 GLN A CA 1
ATOM 844 C C . GLN A 1 106 ? -12.418 14.558 22.501 1.00 82.19 106 GLN A C 1
ATOM 846 O O . GLN A 1 106 ? -12.960 14.620 21.397 1.00 82.19 106 GLN A O 1
ATOM 851 N N . ILE A 1 107 ? -12.548 15.536 23.407 1.00 86.56 107 ILE A N 1
ATOM 852 C CA . ILE A 1 107 ? -13.305 16.774 23.158 1.00 86.56 107 ILE A CA 1
ATOM 853 C C . ILE A 1 107 ? -12.725 17.535 21.962 1.00 86.56 107 ILE A C 1
ATOM 855 O O . ILE A 1 107 ? -13.481 17.953 21.082 1.00 86.56 107 ILE A O 1
ATOM 859 N N . ASP A 1 108 ? -11.405 17.714 21.925 1.00 81.69 108 ASP A N 1
ATOM 860 C CA . ASP A 1 108 ? -10.727 18.488 20.883 1.00 81.69 108 ASP A CA 1
ATOM 861 C C . ASP A 1 108 ? -10.899 17.831 19.509 1.00 81.69 108 ASP A C 1
ATOM 863 O O . ASP A 1 108 ? -11.271 18.504 18.549 1.00 81.69 108 ASP A O 1
ATOM 867 N N . ILE A 1 109 ? -10.767 16.504 19.440 1.00 78.06 109 ILE A N 1
ATOM 868 C CA . ILE A 1 109 ? -11.009 15.720 18.225 1.00 78.06 109 ILE A CA 1
ATOM 869 C C . ILE A 1 109 ? -12.440 15.927 17.698 1.00 78.06 109 ILE A C 1
ATOM 871 O O . ILE A 1 109 ? -12.634 16.194 16.511 1.00 78.06 109 ILE A O 1
ATOM 875 N N . VAL A 1 110 ? -13.461 15.822 18.557 1.00 81.81 110 VAL A N 1
ATOM 876 C CA . VAL A 1 110 ? -14.861 15.989 18.122 1.00 81.81 110 VAL A CA 1
ATOM 877 C C . VAL A 1 110 ? -15.141 17.442 17.719 1.00 81.81 110 VAL A C 1
ATOM 879 O O . VAL A 1 110 ? -15.854 17.688 16.747 1.00 81.81 110 VAL A O 1
ATOM 882 N N . LYS A 1 111 ? -14.547 18.427 18.404 1.00 83.31 111 LYS A N 1
ATOM 883 C CA . LYS A 1 111 ? -14.664 19.846 18.031 1.00 83.31 111 LYS A CA 1
ATOM 884 C C . LYS A 1 111 ? -14.028 20.151 16.679 1.00 83.31 111 LYS A C 1
ATOM 886 O O . LYS A 1 111 ? -14.683 20.792 15.861 1.00 83.31 111 LYS A O 1
ATOM 891 N N . GLU A 1 112 ? -12.795 19.702 16.444 1.00 75.56 112 GLU A N 1
ATOM 892 C CA . GLU A 1 112 ? -12.076 19.908 15.179 1.00 75.56 112 GLU A CA 1
ATOM 893 C C . GLU A 1 112 ? -12.895 19.374 13.995 1.00 75.56 112 GLU A C 1
ATOM 895 O O . GLU A 1 112 ? -13.084 20.077 13.003 1.00 75.56 112 GLU A O 1
ATOM 900 N N . ARG A 1 113 ? -13.483 18.178 14.132 1.00 74.25 113 ARG A N 1
ATOM 901 C CA . ARG A 1 113 ? -14.328 17.564 13.094 1.00 74.25 113 ARG A CA 1
ATOM 902 C C . ARG A 1 113 ? -15.561 18.399 12.747 1.00 74.25 113 ARG A C 1
ATOM 904 O O . ARG A 1 113 ? -15.907 18.530 11.574 1.00 74.25 113 ARG A O 1
ATOM 911 N N . ARG A 1 114 ? -16.220 18.994 13.747 1.00 75.81 114 ARG A N 1
ATOM 912 C CA . ARG A 1 114 ? -17.449 19.788 13.552 1.00 75.81 114 ARG A CA 1
ATOM 913 C C . ARG A 1 114 ? -17.233 21.083 12.773 1.00 75.81 114 ARG A C 1
ATOM 915 O O . ARG A 1 114 ? -18.195 21.609 12.220 1.00 75.81 114 ARG A O 1
ATOM 922 N N . VAL A 1 115 ? -16.007 21.603 12.729 1.00 65.75 115 VAL A N 1
ATOM 923 C CA . VAL A 1 115 ? -15.676 22.830 11.980 1.00 65.75 115 VAL A CA 1
ATOM 924 C C . VAL A 1 115 ? -15.587 22.561 10.466 1.00 65.75 115 VAL A C 1
ATOM 926 O O . VAL A 1 115 ? -15.548 23.500 9.673 1.00 65.75 115 VAL A O 1
ATOM 929 N N . GLY A 1 116 ? -15.679 21.293 10.049 1.00 51.69 116 GLY A N 1
ATOM 930 C CA . GLY A 1 116 ? -15.471 20.873 8.672 1.00 51.69 116 GLY A CA 1
ATOM 931 C C . GLY A 1 116 ? -13.981 20.806 8.367 1.00 51.69 116 GLY A C 1
ATOM 932 O O . GLY A 1 116 ? -13.182 21.585 8.887 1.00 51.69 116 GLY A O 1
ATOM 933 N N . SER A 1 117 ? -13.599 19.855 7.520 1.00 44.81 117 SER A N 1
ATOM 934 C CA . SER A 1 117 ? -12.279 19.821 6.907 1.00 44.81 117 SER A CA 1
ATOM 935 C C . SER A 1 117 ? -12.044 21.162 6.218 1.00 44.81 117 SER A C 1
ATOM 937 O O . SER A 1 117 ? -12.568 21.410 5.131 1.00 44.81 117 SER A O 1
ATOM 939 N N . VAL A 1 118 ? -11.281 22.051 6.853 1.00 41.03 118 VAL A N 1
ATOM 940 C CA . VAL A 1 118 ? -10.606 23.118 6.120 1.00 41.03 118 VAL A CA 1
ATOM 941 C C . VAL A 1 118 ? -9.897 22.401 4.977 1.00 41.03 118 VAL A C 1
ATOM 943 O O . VAL A 1 118 ? -9.164 21.446 5.235 1.00 41.03 118 VAL A O 1
ATOM 946 N N . GLN A 1 119 ? -10.203 22.779 3.735 1.00 39.94 119 GLN A N 1
ATOM 947 C CA . GLN A 1 119 ? -9.479 22.336 2.547 1.00 39.94 119 GLN A CA 1
ATOM 948 C C . GLN A 1 119 ? -7.986 22.595 2.796 1.00 39.94 119 GLN A C 1
ATOM 950 O O . GLN A 1 119 ? -7.501 23.710 2.645 1.00 39.94 119 GLN A O 1
ATOM 955 N N . PHE A 1 120 ? -7.293 21.570 3.284 1.00 40.91 120 PHE A N 1
ATOM 956 C CA . PHE A 1 120 ? -5.866 21.542 3.601 1.00 40.91 120 PHE A CA 1
ATOM 957 C C . PHE A 1 120 ? -5.120 20.700 2.558 1.00 40.91 120 PHE A C 1
ATOM 959 O O . PHE A 1 120 ? -4.037 20.193 2.830 1.00 40.91 120 PHE A O 1
ATOM 966 N N . GLU A 1 121 ? -5.699 20.514 1.370 1.00 51.53 121 GLU A N 1
ATOM 967 C CA . GLU A 1 121 ? -5.081 19.697 0.320 1.00 51.53 121 GLU A CA 1
ATOM 968 C C . GLU A 1 121 ? -3.841 20.370 -0.290 1.00 51.53 121 GLU A C 1
ATOM 970 O O . GLU A 1 121 ? -2.949 19.672 -0.757 1.00 51.53 121 GLU A O 1
ATOM 975 N N . ASP A 1 122 ? -3.692 21.695 -0.174 1.00 49.16 122 ASP A N 1
ATOM 976 C CA . ASP A 1 122 ? -2.623 22.404 -0.889 1.00 49.16 122 ASP A CA 1
ATOM 977 C C . ASP A 1 122 ? -1.249 22.416 -0.188 1.00 49.16 122 ASP A C 1
ATOM 979 O O . ASP A 1 122 ? -0.288 22.891 -0.784 1.00 49.16 122 ASP A O 1
ATOM 983 N N . ASN A 1 123 ? -1.105 21.926 1.054 1.00 59.34 123 ASN A N 1
ATOM 984 C CA . ASN A 1 123 ? 0.195 21.893 1.759 1.00 59.34 123 ASN A CA 1
ATOM 985 C C . ASN A 1 123 ? 0.261 20.804 2.848 1.00 59.34 123 ASN A C 1
ATOM 987 O O . ASN A 1 123 ? 0.491 21.085 4.030 1.00 59.34 123 ASN A O 1
ATOM 991 N N . VAL A 1 124 ? 0.051 19.539 2.479 1.00 70.75 124 VAL A N 1
ATOM 992 C CA . VAL A 1 124 ? 0.310 18.421 3.400 1.00 70.75 124 VAL A CA 1
ATOM 993 C C . VAL A 1 124 ? 1.819 18.193 3.497 1.00 70.75 124 VAL A C 1
ATOM 995 O O . VAL A 1 124 ? 2.423 17.615 2.600 1.00 70.75 124 VAL A O 1
ATOM 998 N N . HIS A 1 125 ? 2.422 18.637 4.601 1.00 85.56 125 HIS A N 1
ATOM 999 C CA . HIS A 1 125 ? 3.827 18.372 4.906 1.00 85.56 125 HIS A CA 1
ATOM 1000 C C . HIS A 1 125 ? 3.947 17.220 5.909 1.00 85.56 125 HIS A C 1
ATOM 1002 O O . HIS A 1 125 ? 3.431 17.289 7.031 1.00 85.56 125 HIS A O 1
ATOM 1008 N N . PHE A 1 126 ? 4.667 16.175 5.512 1.00 90.44 126 PHE A N 1
ATOM 1009 C CA . PHE A 1 126 ? 4.997 15.033 6.352 1.00 90.44 126 PHE A CA 1
ATOM 1010 C C . PHE A 1 126 ? 6.344 15.241 7.040 1.00 90.44 126 PHE A C 1
ATOM 1012 O O . PHE A 1 126 ? 7.258 15.861 6.495 1.00 90.44 126 PHE A O 1
ATOM 1019 N N . VAL A 1 127 ? 6.457 14.734 8.257 1.00 91.31 127 VAL A N 1
ATOM 1020 C CA . VAL A 1 127 ? 7.646 14.837 9.102 1.00 91.31 127 VAL A CA 1
ATOM 1021 C C . VAL A 1 127 ? 7.938 13.485 9.736 1.00 91.31 127 VAL A C 1
ATOM 1023 O O . VAL A 1 127 ? 7.041 12.662 9.899 1.00 91.31 127 VAL A O 1
ATOM 1026 N N . GLU A 1 128 ? 9.195 13.256 10.092 1.00 91.56 128 GLU A N 1
ATOM 1027 C CA . GLU A 1 128 ? 9.636 11.991 10.671 1.00 91.56 128 GLU A CA 1
ATOM 1028 C C . GLU A 1 128 ? 8.925 11.707 12.003 1.00 91.56 128 GLU A C 1
ATOM 1030 O O . GLU A 1 128 ? 9.001 12.496 12.946 1.00 91.56 128 GLU A O 1
ATOM 1035 N N . ALA A 1 129 ? 8.229 10.572 12.062 1.00 88.88 129 ALA A N 1
ATOM 1036 C CA . ALA A 1 129 ? 7.556 10.054 13.253 1.00 88.88 129 ALA A CA 1
ATOM 1037 C C . ALA A 1 129 ? 8.338 8.907 13.903 1.00 88.88 129 ALA A C 1
ATOM 1039 O O . ALA A 1 129 ? 8.290 8.707 15.116 1.00 88.88 129 ALA A O 1
ATOM 1040 N N . GLY A 1 130 ? 9.057 8.151 13.080 1.00 90.25 130 GLY A N 1
ATOM 1041 C CA . GLY A 1 130 ? 9.888 7.032 13.481 1.00 90.25 130 GLY A CA 1
ATOM 1042 C C . GLY A 1 130 ? 10.601 6.442 12.273 1.00 90.25 130 GLY A C 1
ATOM 1043 O O . GLY A 1 130 ? 10.448 6.916 11.146 1.00 90.25 130 GLY A O 1
ATOM 1044 N N . ALA A 1 131 ? 11.372 5.387 12.501 1.00 92.88 131 ALA A N 1
ATOM 1045 C CA . ALA A 1 131 ? 12.082 4.697 11.439 1.00 92.88 131 ALA A CA 1
ATOM 1046 C C . ALA A 1 131 ? 12.264 3.221 11.775 1.00 92.88 131 ALA A C 1
ATOM 1048 O O . ALA A 1 131 ? 12.391 2.843 12.941 1.00 92.88 131 ALA A O 1
ATOM 1049 N N . PHE A 1 132 ? 12.344 2.397 10.738 1.00 93.56 132 PHE A N 1
ATOM 1050 C CA . PHE A 1 132 ? 12.896 1.056 10.820 1.00 93.56 132 PHE A CA 1
ATOM 1051 C C . PHE A 1 132 ? 14.397 1.197 10.547 1.00 93.56 132 PHE A C 1
ATOM 1053 O O . PHE A 1 132 ? 14.785 1.598 9.440 1.00 93.56 132 PHE A O 1
ATOM 1060 N N . PRO A 1 133 ? 15.263 0.960 11.546 1.00 92.81 133 PRO A N 1
ATOM 1061 C CA . PRO A 1 133 ? 16.691 1.128 11.360 1.00 92.81 133 PRO A CA 1
ATOM 1062 C C . PRO A 1 133 ? 17.291 -0.118 10.705 1.00 92.81 133 PRO A C 1
ATOM 1064 O O . PRO A 1 133 ? 17.061 -1.248 11.138 1.00 92.81 133 PRO A O 1
ATOM 1067 N N . GLY A 1 134 ? 18.159 0.064 9.708 1.00 90.62 134 GLY A N 1
ATOM 1068 C CA . GLY A 1 134 ? 18.922 -1.046 9.131 1.00 90.62 134 GLY A CA 1
ATOM 1069 C C . GLY A 1 134 ? 19.974 -1.625 10.087 1.00 90.62 134 GLY A C 1
ATOM 1070 O O . GLY A 1 134 ? 20.487 -2.723 9.859 1.00 90.62 134 GLY A O 1
ATOM 1071 N N . LYS A 1 135 ? 20.299 -0.921 11.178 1.00 90.56 135 LYS A N 1
ATOM 1072 C CA . LYS A 1 135 ? 21.215 -1.361 12.237 1.00 90.56 135 LYS A CA 1
ATOM 1073 C C . LYS A 1 135 ? 20.818 -0.727 13.574 1.00 90.56 135 LYS A C 1
ATOM 1075 O O . LYS A 1 135 ? 20.583 0.470 13.620 1.00 90.56 135 LYS A O 1
ATOM 1080 N N . ASP A 1 136 ? 20.833 -1.506 14.650 1.00 86.62 136 ASP A N 1
ATOM 1081 C CA . ASP A 1 136 ? 20.615 -1.027 16.022 1.00 86.62 136 ASP A CA 1
ATOM 1082 C C . ASP A 1 136 ? 21.736 -1.533 16.940 1.00 86.62 136 ASP A C 1
ATOM 1084 O O . ASP A 1 136 ? 21.922 -2.743 17.109 1.00 86.62 136 ASP A O 1
ATOM 1088 N N . GLY A 1 137 ? 22.545 -0.618 17.480 1.00 87.12 137 GLY A N 1
ATOM 1089 C CA . GLY A 1 137 ? 23.770 -0.968 18.203 1.00 87.12 137 GLY A CA 1
ATOM 1090 C C . GLY A 1 137 ? 24.702 -1.831 17.343 1.00 87.12 137 GLY A C 1
ATOM 1091 O O . GLY A 1 137 ? 25.145 -1.400 16.282 1.00 87.12 137 GLY A O 1
ATOM 1092 N N . ASP A 1 138 ? 24.982 -3.064 17.770 1.00 86.75 138 ASP A N 1
ATOM 1093 C CA . ASP A 1 138 ? 25.767 -4.043 16.997 1.00 86.75 138 ASP A CA 1
ATOM 1094 C C . ASP A 1 138 ? 24.910 -4.956 16.105 1.00 86.75 138 ASP A C 1
ATOM 1096 O O . ASP A 1 138 ? 25.435 -5.709 15.280 1.00 86.75 138 ASP A O 1
ATOM 1100 N N . LYS A 1 139 ? 23.583 -4.906 16.245 1.00 88.00 139 LYS A N 1
ATOM 1101 C CA . LYS A 1 139 ? 22.662 -5.782 15.527 1.00 88.00 139 LYS A CA 1
ATOM 1102 C C . LYS A 1 139 ? 22.388 -5.225 14.135 1.00 88.00 139 LYS A C 1
ATOM 1104 O O . LYS A 1 139 ? 21.817 -4.151 13.973 1.00 88.00 139 LYS A O 1
ATOM 1109 N N . PHE A 1 140 ? 22.793 -5.976 13.118 1.00 89.44 140 PHE A N 1
ATOM 1110 C CA . PHE A 1 140 ? 22.533 -5.653 11.719 1.00 89.44 140 PHE A CA 1
ATOM 1111 C C . PHE A 1 140 ? 21.183 -6.225 11.274 1.00 89.44 140 PHE A C 1
ATOM 1113 O O . PHE A 1 140 ? 20.954 -7.433 11.381 1.00 89.44 140 PHE A O 1
ATOM 1120 N N . TYR A 1 141 ? 20.313 -5.371 10.739 1.00 91.44 141 TYR A N 1
ATOM 1121 C CA . TYR A 1 141 ? 19.054 -5.780 10.131 1.00 91.44 141 TYR A CA 1
ATOM 1122 C C . TYR A 1 141 ? 19.185 -5.867 8.616 1.00 91.44 141 TYR A C 1
ATOM 1124 O O . TYR A 1 141 ? 18.966 -6.945 8.078 1.00 91.44 141 TYR A O 1
ATOM 1132 N N . TYR A 1 142 ? 19.587 -4.801 7.931 1.00 95.00 142 TYR A N 1
ATOM 1133 C CA . TYR A 1 142 ? 19.705 -4.774 6.471 1.00 95.00 142 TYR A CA 1
ATOM 1134 C C . TYR A 1 142 ? 20.584 -3.623 5.986 1.00 95.00 142 TYR A C 1
ATOM 1136 O O . TYR A 1 142 ? 21.021 -2.778 6.770 1.00 95.00 142 TYR A O 1
ATOM 1144 N N . SER A 1 143 ? 20.869 -3.607 4.680 1.00 96.00 143 SER A N 1
ATOM 1145 C CA . SER A 1 143 ? 21.648 -2.541 4.053 1.00 96.00 143 SER A CA 1
ATOM 1146 C C . SER A 1 143 ? 20.974 -1.991 2.797 1.00 96.00 143 SER A C 1
ATOM 1148 O O . SER A 1 143 ? 20.575 -2.762 1.925 1.00 96.00 143 SER A O 1
ATOM 1150 N N . GLN A 1 144 ? 20.939 -0.661 2.690 1.00 96.31 144 GLN A N 1
ATOM 1151 C CA . GLN A 1 144 ? 20.506 0.122 1.534 1.00 96.31 144 GLN A CA 1
ATOM 1152 C C . GLN A 1 144 ? 19.078 -0.235 1.087 1.00 96.31 144 GLN A C 1
ATOM 1154 O O . GLN A 1 144 ? 18.908 -0.856 0.034 1.00 96.31 144 GLN A O 1
ATOM 1159 N N . PRO A 1 145 ? 18.046 0.119 1.877 1.00 97.31 145 PRO A N 1
ATOM 1160 C CA . PRO A 1 145 ? 16.663 -0.059 1.453 1.00 97.31 145 PRO A CA 1
ATOM 1161 C C . PRO A 1 145 ? 16.373 0.816 0.223 1.00 97.31 145 PRO A C 1
ATOM 1163 O O . PRO A 1 145 ? 16.856 1.948 0.123 1.00 97.31 145 PRO A O 1
ATOM 1166 N N . ILE A 1 146 ? 15.616 0.285 -0.736 1.00 97.56 146 ILE A N 1
ATOM 1167 C CA . ILE A 1 146 ? 15.393 0.952 -2.030 1.00 97.56 146 ILE A CA 1
ATOM 1168 C C . ILE A 1 146 ? 13.926 1.056 -2.450 1.00 97.56 146 ILE A C 1
ATOM 1170 O O . ILE A 1 146 ? 13.549 2.020 -3.110 1.00 97.56 146 ILE A O 1
ATOM 1174 N N . SER A 1 147 ? 13.099 0.092 -2.057 1.00 97.94 147 SER A N 1
ATOM 1175 C CA . SER A 1 147 ? 11.668 0.087 -2.343 1.00 97.94 147 SER A CA 1
ATOM 1176 C C . SER A 1 147 ? 10.924 -0.520 -1.167 1.00 97.94 147 SER A C 1
ATOM 1178 O O . SER A 1 147 ? 11.459 -1.376 -0.457 1.00 97.94 147 SER A O 1
ATOM 1180 N N . VAL A 1 148 ? 9.704 -0.045 -0.955 1.00 97.94 148 VAL A N 1
ATOM 1181 C CA . VAL A 1 148 ? 8.802 -0.496 0.099 1.00 97.94 148 VAL A CA 1
ATOM 1182 C C . VAL A 1 148 ? 7.400 -0.667 -0.477 1.00 97.94 148 VAL A C 1
ATOM 1184 O O . VAL A 1 148 ? 6.948 0.131 -1.301 1.00 97.94 148 VAL A O 1
ATOM 1187 N N . LEU A 1 149 ? 6.723 -1.731 -0.056 1.00 97.69 149 LEU A N 1
ATOM 1188 C CA . LEU A 1 149 ? 5.388 -2.109 -0.498 1.00 97.69 149 LEU A CA 1
ATOM 1189 C C . LEU A 1 149 ? 4.508 -2.411 0.727 1.00 97.69 149 LEU A C 1
ATOM 1191 O O . LEU A 1 149 ? 4.674 -3.465 1.344 1.00 97.69 149 LEU A O 1
ATOM 1195 N N . PRO A 1 150 ? 3.579 -1.509 1.084 1.00 96.19 150 PRO A N 1
ATOM 1196 C CA . PRO A 1 150 ? 2.711 -1.668 2.245 1.00 96.19 150 PRO A CA 1
ATOM 1197 C C . PRO A 1 150 ? 1.596 -2.692 2.003 1.00 96.19 150 PRO A C 1
ATOM 1199 O O . PRO A 1 150 ? 1.049 -2.820 0.902 1.00 96.19 150 PRO A O 1
ATOM 1202 N N . GLU A 1 151 ? 1.230 -3.419 3.049 1.00 92.38 151 GLU A N 1
ATOM 1203 C CA . GLU A 1 151 ? 0.125 -4.370 3.101 1.00 92.38 151 GLU A CA 1
ATOM 1204 C C . GLU A 1 151 ? -1.106 -3.761 3.782 1.00 92.38 151 GLU A C 1
ATOM 1206 O O . GLU A 1 151 ? -1.025 -2.827 4.578 1.00 92.38 151 GLU A O 1
ATOM 1211 N N . LYS A 1 152 ? -2.287 -4.317 3.482 1.00 88.38 152 LYS A N 1
ATOM 1212 C CA . LYS A 1 152 ? -3.571 -3.803 3.998 1.00 88.38 152 LYS A CA 1
ATOM 1213 C C . LYS A 1 152 ? -3.703 -3.894 5.523 1.00 88.38 152 LYS A C 1
ATOM 1215 O O . LYS A 1 152 ? -4.516 -3.190 6.112 1.00 88.38 152 LYS A O 1
ATOM 1220 N N . ASN A 1 153 ? -2.939 -4.782 6.144 1.00 86.44 153 ASN A N 1
ATOM 1221 C CA . ASN A 1 153 ? -2.917 -5.011 7.584 1.00 86.44 153 ASN A CA 1
ATOM 1222 C C . ASN A 1 153 ? -1.914 -4.111 8.330 1.00 86.44 153 ASN A C 1
ATOM 1224 O O . ASN A 1 153 ? -1.875 -4.187 9.554 1.00 86.44 153 ASN A O 1
ATOM 1228 N N . GLY A 1 154 ? -1.149 -3.266 7.627 1.00 90.12 154 GLY A N 1
ATOM 1229 C CA . GLY A 1 154 ? -0.110 -2.406 8.200 1.00 90.12 154 GLY A CA 1
ATOM 1230 C C . GLY A 1 154 ? 1.306 -2.984 8.120 1.00 90.12 154 GLY A C 1
ATOM 1231 O O . GLY A 1 154 ? 2.261 -2.257 8.372 1.00 90.12 154 GLY A O 1
ATOM 1232 N N . GLU A 1 155 ? 1.462 -4.254 7.741 1.00 93.38 155 GLU A N 1
ATOM 1233 C CA . GLU A 1 155 ? 2.773 -4.845 7.443 1.00 93.38 155 GLU A CA 1
ATOM 1234 C C . GLU A 1 155 ? 3.365 -4.217 6.169 1.00 93.38 155 GLU A C 1
ATOM 1236 O O . GLU A 1 155 ? 2.672 -3.545 5.397 1.00 93.38 155 GLU A O 1
ATOM 1241 N N . CYS A 1 156 ? 4.653 -4.426 5.907 1.00 96.44 156 CYS A N 1
ATOM 1242 C CA . CYS A 1 156 ? 5.242 -4.022 4.635 1.00 96.44 156 CYS A CA 1
ATOM 1243 C C . CYS A 1 156 ? 6.407 -4.905 4.189 1.00 96.44 156 CYS A C 1
ATOM 1245 O O . CYS A 1 156 ? 7.172 -5.448 4.988 1.00 96.44 156 CYS A O 1
ATOM 1247 N N . TRP A 1 157 ? 6.571 -4.996 2.872 1.00 97.88 157 TRP A N 1
ATOM 1248 C CA . TRP A 1 157 ? 7.742 -5.587 2.241 1.00 97.88 157 TRP A CA 1
ATOM 1249 C C . TRP A 1 157 ? 8.767 -4.510 1.921 1.00 97.88 157 TRP A C 1
ATOM 1251 O O . TRP A 1 157 ? 8.420 -3.482 1.347 1.00 97.88 157 TRP A O 1
ATOM 1261 N N . VAL A 1 158 ? 10.037 -4.759 2.227 1.00 98.25 158 VAL A N 1
ATOM 1262 C CA . VAL A 1 158 ? 11.147 -3.843 1.944 1.00 98.25 158 VAL A CA 1
ATOM 1263 C C . VAL A 1 158 ? 12.202 -4.557 1.112 1.00 98.25 158 VAL A C 1
ATOM 1265 O O . VAL A 1 158 ? 12.678 -5.634 1.472 1.00 98.25 158 VAL A O 1
ATOM 1268 N N . ILE A 1 159 ? 12.610 -3.936 0.008 1.00 98.06 159 ILE A N 1
ATOM 1269 C CA . ILE A 1 159 ? 13.749 -4.382 -0.792 1.00 98.06 159 ILE A CA 1
ATOM 1270 C C . ILE A 1 159 ? 15.023 -3.761 -0.237 1.00 98.06 159 ILE A C 1
ATOM 1272 O O . ILE A 1 159 ? 15.167 -2.537 -0.212 1.00 98.06 159 ILE A O 1
ATOM 1276 N N . ALA A 1 160 ? 15.967 -4.610 0.165 1.00 96.88 160 ALA A N 1
ATOM 1277 C CA . ALA A 1 160 ? 17.279 -4.200 0.640 1.00 96.88 160 ALA A CA 1
ATOM 1278 C C . ALA A 1 160 ? 18.348 -4.506 -0.418 1.00 96.88 160 ALA A C 1
ATOM 1280 O O . ALA A 1 160 ? 18.855 -5.627 -0.529 1.00 96.88 160 ALA A O 1
ATOM 1281 N N . TYR A 1 161 ? 18.704 -3.480 -1.191 1.00 96.56 161 TYR A N 1
ATOM 1282 C CA . TYR A 1 161 ? 19.640 -3.555 -2.316 1.00 96.56 161 TYR A CA 1
ATOM 1283 C C . TYR A 1 161 ? 21.062 -3.949 -1.889 1.00 96.56 161 TYR A C 1
ATOM 1285 O O . TYR A 1 161 ? 21.797 -4.615 -2.623 1.00 96.56 161 TYR A O 1
ATOM 1293 N N . GLY A 1 162 ? 21.491 -3.497 -0.711 1.00 95.19 162 GLY A N 1
ATOM 1294 C CA . GLY A 1 162 ? 22.847 -3.708 -0.207 1.00 95.19 162 GLY A CA 1
ATOM 1295 C C . GLY A 1 162 ? 23.057 -5.124 0.317 1.00 95.19 162 GLY A C 1
ATOM 1296 O O . GLY A 1 162 ? 24.124 -5.699 0.114 1.00 95.19 162 GLY A O 1
ATOM 1297 N N . SER A 1 163 ? 22.034 -5.689 0.962 1.00 94.88 163 SER A N 1
ATOM 1298 C CA . SER A 1 163 ? 22.057 -7.053 1.501 1.00 94.88 163 SER A CA 1
ATOM 1299 C C . SER A 1 163 ? 21.487 -8.117 0.555 1.00 94.88 163 SER A C 1
ATOM 1301 O O . SER A 1 163 ? 21.609 -9.295 0.872 1.00 94.88 163 SER A O 1
ATOM 1303 N N . ASN A 1 164 ? 20.935 -7.734 -0.606 1.00 95.81 164 ASN A N 1
ATOM 1304 C CA . ASN A 1 164 ? 20.317 -8.633 -1.593 1.00 95.81 164 ASN A CA 1
ATOM 1305 C C . ASN A 1 164 ? 19.170 -9.484 -1.013 1.00 95.81 164 ASN A C 1
ATOM 1307 O O . ASN A 1 164 ? 19.088 -10.691 -1.248 1.00 95.81 164 ASN A O 1
ATOM 1311 N N . GLU A 1 165 ? 18.279 -8.861 -0.240 1.00 95.62 165 GLU A N 1
ATOM 1312 C CA . GLU A 1 165 ? 17.160 -9.549 0.418 1.00 95.62 165 GLU A CA 1
ATOM 1313 C C . GLU A 1 165 ? 15.846 -8.789 0.186 1.00 95.62 165 GLU A C 1
ATOM 1315 O O . GLU A 1 165 ? 15.845 -7.564 0.031 1.00 95.62 165 GLU A O 1
ATOM 1320 N N . VAL A 1 166 ? 14.729 -9.517 0.213 1.00 97.25 166 VAL A N 1
ATOM 1321 C CA . VAL A 1 166 ? 13.400 -8.947 0.475 1.00 97.25 166 VAL A CA 1
ATOM 1322 C C . VAL A 1 166 ? 13.070 -9.219 1.937 1.00 97.25 166 VAL A C 1
ATOM 1324 O O . VAL A 1 166 ? 13.267 -10.330 2.427 1.00 97.25 166 VAL A O 1
ATOM 1327 N N . LEU A 1 167 ? 12.603 -8.206 2.647 1.00 96.69 167 LEU A N 1
ATOM 1328 C CA . LEU A 1 167 ? 12.343 -8.245 4.081 1.00 96.69 167 LEU A CA 1
ATOM 1329 C C . LEU A 1 167 ? 10.861 -8.008 4.325 1.00 96.69 167 LEU A C 1
ATOM 1331 O O . LEU A 1 167 ? 10.266 -7.177 3.645 1.00 96.69 167 LEU A O 1
ATOM 1335 N N . HIS A 1 168 ? 10.294 -8.704 5.300 1.00 96.12 168 HIS A N 1
ATOM 1336 C CA . HIS A 1 168 ? 8.924 -8.488 5.747 1.00 96.12 168 HIS A CA 1
ATOM 1337 C C . HIS A 1 168 ? 8.949 -7.859 7.137 1.00 96.12 168 HIS A C 1
ATOM 1339 O O . HIS A 1 168 ? 9.566 -8.421 8.048 1.00 96.12 168 HIS A O 1
ATOM 1345 N N . PHE A 1 169 ? 8.296 -6.716 7.296 1.00 94.62 169 PHE A N 1
ATOM 1346 C CA . PHE A 1 169 ? 8.153 -6.018 8.566 1.00 94.62 169 PHE A CA 1
ATOM 1347 C C . PHE A 1 169 ? 6.694 -5.972 8.993 1.00 94.62 169 PHE A C 1
ATOM 1349 O O . PHE A 1 169 ? 5.811 -5.808 8.152 1.00 94.62 169 PHE A O 1
ATOM 1356 N N . ASP A 1 170 ? 6.461 -6.063 10.298 1.00 91.12 170 ASP A N 1
ATOM 1357 C CA . ASP A 1 170 ? 5.183 -5.669 10.871 1.00 91.12 170 ASP A CA 1
ATOM 1358 C C . ASP A 1 170 ? 5.036 -4.139 10.928 1.00 91.12 170 ASP A C 1
ATOM 1360 O O . ASP A 1 170 ? 5.971 -3.383 10.645 1.00 91.12 170 ASP A O 1
ATOM 1364 N N . ALA A 1 171 ? 3.845 -3.674 11.301 1.00 88.50 171 ALA A N 1
ATOM 1365 C CA . ALA A 1 171 ? 3.549 -2.247 11.416 1.00 88.50 171 ALA A CA 1
ATOM 1366 C C . ALA A 1 171 ? 4.361 -1.533 12.514 1.00 88.50 171 ALA A C 1
ATOM 1368 O O . ALA A 1 171 ? 4.492 -0.310 12.487 1.00 88.50 171 ALA A O 1
ATOM 1369 N N . ASN A 1 172 ? 4.915 -2.286 13.469 1.00 85.94 172 ASN A N 1
ATOM 1370 C CA . ASN A 1 172 ? 5.747 -1.784 14.560 1.00 85.94 172 ASN A CA 1
ATOM 1371 C C . ASN A 1 172 ? 7.246 -1.751 14.184 1.00 85.94 172 ASN A C 1
ATOM 1373 O O . ASN A 1 172 ? 8.078 -1.342 14.997 1.00 85.94 172 ASN A O 1
ATOM 1377 N N . GLY A 1 173 ? 7.612 -2.168 12.966 1.00 88.44 173 GLY A N 1
ATOM 1378 C CA . GLY A 1 173 ? 8.993 -2.190 12.486 1.00 88.44 173 GLY A CA 1
ATOM 1379 C C . GLY A 1 173 ? 9.802 -3.406 12.930 1.00 88.44 173 GLY A C 1
ATOM 1380 O O . GLY A 1 173 ? 11.027 -3.426 12.763 1.00 88.44 173 GLY A O 1
ATOM 1381 N N . LEU A 1 174 ? 9.161 -4.440 13.479 1.00 89.62 174 LEU A N 1
ATOM 1382 C CA . LEU A 1 174 ? 9.819 -5.712 13.746 1.00 89.62 174 LEU A CA 1
ATOM 1383 C C . LEU A 1 174 ? 9.843 -6.550 12.472 1.00 89.62 174 LEU A C 1
ATOM 1385 O O . LEU A 1 174 ? 8.855 -6.721 11.765 1.00 89.62 174 LEU A O 1
ATOM 1389 N N . MET A 1 175 ? 11.011 -7.104 12.177 1.00 92.31 175 MET A N 1
ATOM 1390 C CA . MET A 1 175 ? 11.194 -7.955 11.011 1.00 92.31 175 MET A CA 1
ATOM 1391 C C . MET A 1 175 ? 10.620 -9.353 11.280 1.00 92.31 175 MET A C 1
ATOM 1393 O O . MET A 1 175 ? 11.151 -10.087 12.119 1.00 92.31 175 MET A O 1
ATOM 1397 N N . ILE A 1 176 ? 9.587 -9.723 10.525 1.00 92.81 176 ILE A N 1
ATOM 1398 C CA . ILE A 1 176 ? 8.908 -11.023 10.575 1.00 92.81 176 ILE A CA 1
ATOM 1399 C C . ILE A 1 176 ? 9.771 -12.086 9.888 1.00 92.81 176 ILE A C 1
ATOM 1401 O O . ILE A 1 176 ? 10.078 -13.131 10.466 1.00 92.81 176 ILE A O 1
ATOM 1405 N N . GLU A 1 177 ? 10.197 -11.818 8.652 1.00 93.12 177 GLU A N 1
ATOM 1406 C CA . GLU A 1 177 ? 10.956 -12.774 7.846 1.00 93.12 177 GLU A CA 1
ATOM 1407 C C . GLU A 1 177 ? 11.900 -12.113 6.836 1.00 93.12 177 GLU A C 1
ATOM 1409 O O . GLU A 1 177 ? 11.827 -10.919 6.539 1.00 93.12 177 GLU A O 1
ATOM 1414 N N . ARG A 1 178 ? 12.821 -12.930 6.312 1.00 94.38 178 ARG A N 1
ATOM 1415 C CA . ARG A 1 178 ? 13.792 -12.556 5.282 1.00 94.38 178 ARG A CA 1
ATOM 1416 C C . ARG A 1 178 ? 13.739 -13.549 4.142 1.00 94.38 178 ARG A C 1
ATOM 1418 O O . ARG A 1 178 ? 13.899 -14.752 4.349 1.00 94.38 178 ARG A O 1
ATOM 1425 N N . ILE A 1 179 ? 13.639 -13.034 2.931 1.00 94.81 179 ILE A N 1
ATOM 1426 C CA . ILE A 1 179 ? 13.625 -13.814 1.706 1.00 94.81 179 ILE A CA 1
ATOM 1427 C C . ILE A 1 179 ? 14.909 -13.512 0.953 1.00 94.81 179 ILE A C 1
ATOM 1429 O O . ILE A 1 179 ? 15.167 -12.387 0.528 1.00 94.81 179 ILE A O 1
ATOM 1433 N N . ARG A 1 180 ? 15.716 -14.551 0.759 1.00 89.00 180 ARG A N 1
ATOM 1434 C CA . ARG A 1 180 ? 16.973 -14.456 0.007 1.00 89.00 180 ARG A CA 1
ATOM 1435 C C . ARG A 1 180 ? 16.809 -14.739 -1.483 1.00 89.00 180 ARG A C 1
ATOM 1437 O O . ARG A 1 180 ? 17.770 -14.600 -2.222 1.00 89.00 180 ARG A O 1
ATOM 1444 N N . GLY A 1 181 ? 15.603 -15.096 -1.925 1.00 82.81 181 GLY A N 1
ATOM 1445 C CA . GLY A 1 181 ? 15.279 -15.344 -3.328 1.00 82.81 181 GLY A CA 1
ATOM 1446 C C . GLY A 1 181 ? 15.525 -16.797 -3.756 1.00 82.81 181 GLY A C 1
ATOM 1447 O O . GLY A 1 181 ? 15.385 -17.703 -2.929 1.00 82.81 181 GLY A O 1
ATOM 1448 N N . PRO A 1 182 ? 15.830 -17.056 -5.043 1.00 79.25 182 PRO A N 1
ATOM 1449 C CA . PRO A 1 182 ? 16.136 -18.400 -5.543 1.00 79.25 182 PRO A CA 1
ATOM 1450 C C . PRO A 1 182 ? 17.419 -18.968 -4.911 1.00 79.25 182 PRO A C 1
ATOM 1452 O O . PRO A 1 182 ? 18.124 -18.279 -4.182 1.00 79.25 182 PRO A O 1
ATOM 1455 N N . ALA A 1 183 ? 17.779 -20.220 -5.219 1.00 81.38 183 ALA A N 1
ATOM 1456 C CA . ALA A 1 183 ? 18.959 -20.882 -4.634 1.00 81.38 183 ALA A CA 1
ATOM 1457 C C . ALA A 1 18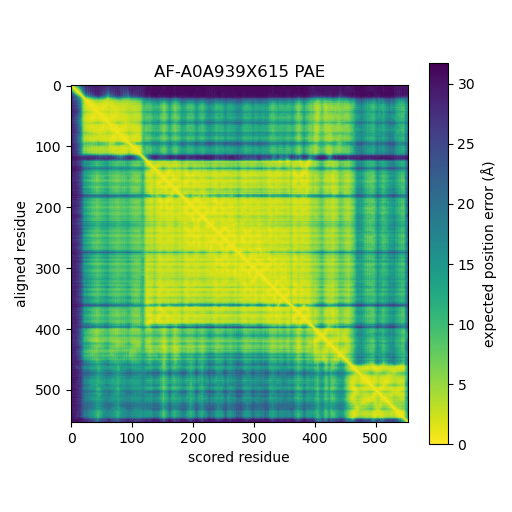3 ? 20.278 -20.088 -4.783 1.00 81.38 183 ALA A C 1
ATOM 1459 O O . ALA A 1 183 ? 21.149 -20.185 -3.923 1.00 81.38 183 ALA A O 1
ATOM 1460 N N . ASN A 1 184 ? 20.404 -19.285 -5.845 1.00 83.81 184 ASN A N 1
ATOM 1461 C CA . ASN A 1 184 ? 21.573 -18.436 -6.106 1.00 83.81 184 ASN A CA 1
ATOM 1462 C C . ASN A 1 184 ? 21.462 -17.022 -5.509 1.00 83.81 184 ASN A C 1
ATOM 1464 O O . ASN A 1 184 ? 22.356 -16.207 -5.717 1.00 83.81 184 ASN A O 1
ATOM 1468 N N . GLY A 1 185 ? 20.383 -16.728 -4.788 1.00 90.25 185 GLY A N 1
ATOM 1469 C CA . GLY A 1 185 ? 20.095 -15.412 -4.240 1.00 90.25 185 GLY A CA 1
ATOM 1470 C C . GLY A 1 185 ? 19.474 -14.436 -5.244 1.00 90.25 185 GLY A C 1
ATOM 1471 O O . GLY A 1 185 ? 19.464 -14.685 -6.456 1.00 90.25 185 GLY A O 1
ATOM 1472 N N . PHE A 1 186 ? 18.970 -13.315 -4.727 1.00 95.81 186 PHE A N 1
ATOM 1473 C CA . PHE A 1 186 ? 18.735 -12.116 -5.532 1.00 95.81 186 PHE A CA 1
ATOM 1474 C C . PHE A 1 186 ? 20.059 -11.449 -5.917 1.00 95.81 186 PHE A C 1
ATOM 1476 O O . PHE A 1 186 ? 21.020 -11.475 -5.144 1.00 95.81 186 PHE A O 1
ATOM 1483 N N . ASP A 1 187 ? 20.091 -10.790 -7.073 1.00 95.12 187 ASP A N 1
ATOM 1484 C CA . ASP A 1 187 ? 21.232 -9.984 -7.507 1.00 95.12 187 ASP A CA 1
ATOM 1485 C C . ASP A 1 187 ? 20.833 -8.520 -7.728 1.00 95.12 187 ASP A C 1
ATOM 1487 O O . ASP A 1 187 ? 20.301 -8.142 -8.777 1.00 95.12 187 ASP A O 1
ATOM 1491 N N . ARG A 1 188 ? 21.089 -7.690 -6.705 1.00 96.06 188 ARG A N 1
ATOM 1492 C CA . ARG A 1 188 ? 20.741 -6.261 -6.662 1.00 96.06 188 ARG A CA 1
ATOM 1493 C C . ARG A 1 188 ? 19.247 -6.007 -6.919 1.00 96.06 188 ARG A C 1
ATOM 1495 O O . ARG A 1 188 ? 18.903 -5.379 -7.923 1.00 96.06 188 ARG A O 1
ATOM 1502 N N . PRO A 1 189 ? 18.350 -6.494 -6.040 1.00 97.56 189 PRO A N 1
ATOM 1503 C CA . PRO A 1 189 ? 16.921 -6.246 -6.186 1.00 97.56 189 PRO A CA 1
ATOM 1504 C C . PRO A 1 189 ? 16.614 -4.741 -6.052 1.00 97.56 189 PRO A C 1
ATOM 1506 O O . PRO A 1 189 ? 17.225 -4.067 -5.219 1.00 97.56 189 PRO A O 1
ATOM 1509 N N . MET A 1 190 ? 15.697 -4.213 -6.871 1.00 97.69 190 MET A N 1
ATOM 1510 C CA . MET A 1 190 ? 15.420 -2.768 -6.985 1.00 97.69 190 MET A CA 1
ATOM 1511 C C . MET A 1 190 ? 14.007 -2.367 -6.576 1.00 97.69 190 MET A C 1
ATOM 1513 O O . MET A 1 190 ? 13.839 -1.423 -5.812 1.00 97.69 190 MET A O 1
ATOM 1517 N N . ASP A 1 191 ? 12.991 -3.044 -7.096 1.00 98.50 191 ASP A N 1
ATOM 1518 C CA . ASP A 1 191 ? 11.596 -2.680 -6.869 1.00 98.50 191 ASP A CA 1
ATOM 1519 C C . ASP A 1 191 ? 10.751 -3.923 -6.628 1.00 98.50 191 ASP A C 1
ATOM 1521 O O . ASP A 1 191 ? 11.122 -5.035 -7.015 1.00 98.50 191 ASP A O 1
ATOM 1525 N N . ILE A 1 192 ? 9.612 -3.716 -5.976 1.00 98.31 192 ILE A N 1
ATOM 1526 C CA . ILE A 1 192 ? 8.630 -4.751 -5.694 1.00 98.31 192 ILE A CA 1
ATOM 1527 C C . ILE A 1 192 ? 7.224 -4.236 -5.993 1.00 98.31 192 ILE A C 1
ATOM 1529 O O . ILE A 1 192 ? 6.845 -3.133 -5.595 1.00 98.31 192 ILE A O 1
ATOM 1533 N N . VAL A 1 193 ? 6.441 -5.049 -6.700 1.00 98.25 193 VAL A N 1
ATOM 1534 C CA . VAL A 1 193 ? 5.028 -4.773 -6.998 1.00 98.25 193 VAL A CA 1
ATOM 1535 C C . VAL A 1 193 ? 4.172 -6.007 -6.740 1.00 98.25 193 VAL A C 1
ATOM 1537 O O . VAL A 1 193 ? 4.667 -7.135 -6.764 1.00 98.25 193 VAL A O 1
ATOM 1540 N N . ARG A 1 194 ? 2.879 -5.788 -6.490 1.00 97.94 194 ARG A N 1
ATOM 1541 C CA . ARG A 1 194 ? 1.901 -6.837 -6.188 1.00 97.94 194 ARG A CA 1
ATOM 1542 C C . ARG A 1 194 ? 0.865 -6.932 -7.299 1.00 97.94 194 ARG A C 1
ATOM 1544 O O . ARG A 1 194 ? 0.237 -5.930 -7.626 1.00 97.94 194 ARG A O 1
ATOM 1551 N N . LYS A 1 195 ? 0.669 -8.140 -7.817 1.00 97.56 195 LYS A N 1
ATOM 1552 C CA . LYS A 1 195 ? -0.439 -8.494 -8.710 1.00 97.56 195 LYS A CA 1
ATOM 1553 C C . LYS A 1 195 ? -1.758 -8.589 -7.945 1.00 97.56 195 LYS A C 1
ATOM 1555 O O . LYS A 1 195 ? -1.763 -8.839 -6.739 1.00 97.56 195 LYS A O 1
ATOM 1560 N N . ASN A 1 196 ? -2.891 -8.503 -8.638 1.00 94.38 196 ASN A N 1
ATOM 1561 C CA . ASN A 1 196 ? -4.215 -8.642 -8.012 1.00 94.38 196 ASN A CA 1
ATOM 1562 C C . ASN A 1 196 ? -4.442 -9.979 -7.269 1.00 94.38 196 ASN A C 1
ATOM 1564 O O . ASN A 1 196 ? -5.222 -10.032 -6.319 1.00 94.38 196 ASN A O 1
ATOM 1568 N N . ASP A 1 197 ? -3.755 -11.057 -7.662 1.00 92.50 197 ASP A N 1
ATOM 1569 C CA . ASP A 1 197 ? -3.815 -12.365 -6.987 1.00 92.50 197 ASP A CA 1
ATOM 1570 C C . ASP A 1 197 ? -2.902 -12.472 -5.743 1.00 92.50 197 ASP A C 1
ATOM 1572 O O . ASP A 1 197 ? -2.873 -13.507 -5.073 1.00 92.50 197 ASP A O 1
ATOM 1576 N N . GLY A 1 198 ? -2.168 -11.402 -5.420 1.00 94.94 198 GLY A N 1
ATOM 1577 C CA . GLY A 1 198 ? -1.204 -11.331 -4.324 1.00 94.94 198 GLY A CA 1
ATOM 1578 C C . GLY A 1 198 ? 0.211 -11.780 -4.693 1.00 94.94 198 GLY A C 1
ATOM 1579 O O . GLY A 1 198 ? 1.099 -11.694 -3.851 1.00 94.94 198 GLY A O 1
ATOM 1580 N N . THR A 1 199 ? 0.455 -12.246 -5.919 1.00 97.50 199 THR A N 1
ATOM 1581 C CA . THR A 1 199 ? 1.805 -12.575 -6.402 1.00 97.50 199 THR A CA 1
ATOM 1582 C C . THR A 1 199 ? 2.696 -11.335 -6.352 1.00 97.50 199 THR A C 1
ATOM 1584 O O . THR A 1 199 ? 2.296 -10.254 -6.788 1.00 97.50 199 THR A O 1
ATOM 1587 N N . LEU A 1 200 ? 3.917 -11.498 -5.845 1.00 98.19 200 LEU A N 1
ATOM 1588 C CA . LEU A 1 200 ? 4.903 -10.426 -5.751 1.00 98.19 200 LEU A CA 1
ATOM 1589 C C . LEU A 1 200 ? 5.903 -10.550 -6.900 1.00 98.19 200 LEU A C 1
ATOM 1591 O O . LEU A 1 200 ? 6.402 -11.639 -7.191 1.00 98.19 200 LEU A O 1
ATOM 1595 N N . LEU A 1 201 ? 6.212 -9.431 -7.541 1.00 98.56 201 LEU A N 1
ATOM 1596 C CA . LEU A 1 201 ? 7.244 -9.334 -8.567 1.00 98.56 201 LEU A CA 1
ATOM 1597 C C . LEU A 1 201 ? 8.393 -8.498 -8.025 1.00 98.56 201 LEU A C 1
ATOM 1599 O O . LEU A 1 201 ? 8.143 -7.441 -7.454 1.00 98.56 201 LEU A O 1
ATOM 1603 N N . VAL A 1 202 ? 9.631 -8.949 -8.225 1.00 98.50 202 VAL A N 1
ATOM 1604 C CA . VAL A 1 202 ? 10.846 -8.248 -7.789 1.00 98.50 202 VAL A CA 1
ATOM 1605 C C . VAL A 1 202 ? 11.788 -8.073 -8.972 1.00 98.50 202 VAL A C 1
ATOM 1607 O O . VAL A 1 202 ? 12.171 -9.058 -9.601 1.00 98.50 202 VAL A O 1
ATOM 1610 N N . SER A 1 203 ? 12.179 -6.839 -9.276 1.00 98.31 203 SER A N 1
ATOM 1611 C CA . SER A 1 203 ? 13.166 -6.548 -10.321 1.00 98.31 203 SER A CA 1
ATOM 1612 C C . SER A 1 203 ? 14.585 -6.722 -9.790 1.00 98.31 203 SER A C 1
ATOM 1614 O O . SER A 1 203 ? 14.904 -6.268 -8.693 1.00 98.31 203 SER A O 1
ATOM 1616 N N . GLU A 1 204 ? 15.455 -7.372 -10.564 1.00 97.50 204 GLU A N 1
ATOM 1617 C CA . GLU A 1 204 ? 16.859 -7.604 -10.212 1.00 97.50 204 GLU A CA 1
ATOM 1618 C C . GLU A 1 204 ? 17.776 -6.862 -11.189 1.00 97.50 204 GLU A C 1
ATOM 1620 O O . GLU A 1 204 ? 17.963 -7.296 -12.328 1.00 97.50 204 GLU A O 1
ATOM 1625 N N . TYR A 1 205 ? 18.366 -5.750 -10.741 1.00 97.44 205 TYR A N 1
ATOM 1626 C CA . TYR A 1 205 ? 19.169 -4.868 -11.592 1.00 97.44 205 TYR A CA 1
ATOM 1627 C C . TYR A 1 205 ? 20.394 -5.570 -12.168 1.00 97.44 205 TYR A C 1
ATOM 1629 O O . TYR A 1 205 ? 20.650 -5.498 -13.362 1.00 97.44 205 TYR A O 1
ATOM 1637 N N . ALA A 1 206 ? 21.167 -6.266 -11.336 1.00 96.44 206 ALA A N 1
ATOM 1638 C CA . ALA A 1 206 ? 22.351 -6.978 -11.817 1.00 96.44 206 ALA A CA 1
ATOM 1639 C C . ALA A 1 206 ? 21.995 -8.352 -12.409 1.00 96.44 206 ALA A C 1
ATOM 1641 O O . ALA A 1 206 ? 22.719 -8.859 -13.265 1.00 96.44 206 ALA A O 1
ATOM 1642 N N . GLY A 1 207 ? 20.858 -8.921 -11.993 1.00 95.81 207 GLY A N 1
ATOM 1643 C CA . GLY A 1 207 ? 20.345 -10.192 -12.498 1.00 95.81 207 GLY A CA 1
ATOM 1644 C C . GLY A 1 207 ? 19.706 -10.130 -13.891 1.00 95.81 207 GLY A C 1
ATOM 1645 O O . GLY A 1 207 ? 19.450 -11.193 -14.459 1.00 95.81 207 GLY A O 1
ATOM 1646 N N . ASP A 1 208 ? 19.442 -8.932 -14.432 1.00 97.88 208 ASP A N 1
ATOM 1647 C CA . ASP A 1 208 ? 18.780 -8.700 -15.728 1.00 97.88 208 ASP A CA 1
ATOM 1648 C C . ASP A 1 208 ? 17.470 -9.508 -15.885 1.00 97.88 208 ASP A C 1
ATOM 1650 O O . ASP A 1 208 ? 17.187 -10.086 -16.942 1.00 97.88 208 ASP A O 1
ATOM 1654 N N . ARG A 1 209 ? 16.695 -9.611 -14.797 1.00 97.06 209 ARG A N 1
ATOM 1655 C CA . ARG A 1 209 ? 15.492 -10.452 -14.713 1.00 97.06 209 ARG A CA 1
ATOM 1656 C C . ARG A 1 209 ? 14.492 -9.927 -13.687 1.00 97.06 209 ARG A C 1
ATOM 1658 O O . ARG A 1 209 ? 14.835 -9.126 -12.820 1.00 97.06 209 ARG A O 1
ATOM 1665 N N . ILE A 1 210 ? 13.275 -10.457 -13.752 1.00 98.31 210 ILE A N 1
ATOM 1666 C CA . ILE A 1 210 ? 12.226 -10.270 -12.749 1.00 98.31 210 ILE A CA 1
ATOM 1667 C C . ILE A 1 210 ? 11.967 -11.607 -12.051 1.00 98.31 210 ILE A C 1
ATOM 1669 O O . ILE A 1 210 ? 11.723 -12.625 -12.708 1.00 98.31 210 ILE A O 1
ATOM 1673 N N . ALA A 1 211 ? 12.007 -11.615 -10.723 1.00 97.75 211 ALA A N 1
ATOM 1674 C CA . ALA A 1 211 ? 11.621 -12.747 -9.895 1.00 97.75 211 ALA A CA 1
ATOM 1675 C C . ALA A 1 211 ? 10.132 -12.694 -9.548 1.00 97.75 211 ALA A C 1
ATOM 1677 O O . ALA A 1 211 ? 9.586 -11.638 -9.245 1.00 97.75 211 ALA A O 1
ATOM 1678 N N . VAL A 1 212 ? 9.489 -13.859 -9.563 1.00 98.06 212 VAL A N 1
ATOM 1679 C CA . VAL A 1 212 ? 8.083 -14.053 -9.206 1.00 98.06 212 VAL A CA 1
ATOM 1680 C C . VAL A 1 212 ? 8.024 -14.832 -7.901 1.00 98.06 212 VAL A C 1
ATOM 1682 O O . VAL A 1 212 ? 8.556 -15.945 -7.816 1.00 98.06 212 VAL A O 1
ATOM 1685 N N . LEU A 1 213 ? 7.382 -14.254 -6.891 1.00 97.56 213 LEU A N 1
ATOM 1686 C CA . LEU A 1 213 ? 7.191 -14.843 -5.572 1.00 97.56 213 LEU A CA 1
ATOM 1687 C C . LEU A 1 213 ? 5.694 -15.015 -5.287 1.00 97.56 213 LEU A C 1
ATOM 1689 O O . LEU A 1 213 ? 4.859 -14.241 -5.748 1.00 97.56 213 LEU A O 1
ATOM 1693 N N . THR A 1 214 ? 5.340 -16.008 -4.477 1.00 96.38 214 THR A N 1
ATOM 1694 C CA . THR A 1 214 ? 3.998 -16.090 -3.884 1.00 96.38 214 THR A CA 1
ATOM 1695 C C . THR A 1 214 ? 3.724 -14.869 -3.003 1.00 96.38 214 THR A C 1
ATOM 1697 O O . THR A 1 214 ? 4.668 -14.241 -2.531 1.00 96.38 214 THR A O 1
ATOM 1700 N N . LYS A 1 215 ? 2.459 -14.646 -2.633 1.00 93.69 215 LYS A N 1
ATOM 1701 C CA . LYS A 1 215 ? 2.078 -13.680 -1.586 1.00 93.69 215 LYS A CA 1
ATOM 1702 C C . LYS A 1 215 ? 2.843 -13.839 -0.260 1.00 93.69 215 LYS A C 1
ATOM 1704 O O . LYS A 1 215 ? 3.117 -12.852 0.399 1.00 93.69 215 LYS A O 1
ATOM 1709 N N . ASP A 1 216 ? 3.236 -15.071 0.084 1.00 91.62 216 ASP A N 1
ATOM 1710 C CA . ASP A 1 216 ? 4.007 -15.392 1.296 1.00 91.62 216 ASP A CA 1
ATOM 1711 C C . ASP A 1 216 ? 5.530 -15.370 1.030 1.00 91.62 216 ASP A C 1
ATOM 1713 O O . ASP A 1 216 ? 6.296 -16.092 1.662 1.00 91.62 216 ASP A O 1
ATOM 1717 N N . GLY A 1 217 ? 5.982 -14.686 -0.027 1.00 93.19 217 GLY A N 1
ATOM 1718 C CA . GLY A 1 217 ? 7.407 -14.493 -0.299 1.00 93.19 217 GLY A CA 1
ATOM 1719 C C . GLY A 1 217 ? 8.191 -15.679 -0.878 1.00 93.19 217 GLY A C 1
ATOM 1720 O O . GLY A 1 217 ? 9.386 -15.563 -1.152 1.00 93.19 217 GLY A O 1
ATOM 1721 N N . LYS A 1 218 ? 7.563 -16.836 -1.112 1.00 93.94 218 LYS A N 1
ATOM 1722 C CA . LYS A 1 218 ? 8.238 -18.017 -1.677 1.00 93.94 218 LYS A CA 1
ATOM 1723 C C . LYS A 1 218 ? 8.522 -17.842 -3.163 1.00 93.94 218 LYS A C 1
ATOM 1725 O O . LYS A 1 218 ? 7.613 -17.586 -3.948 1.00 93.94 218 LYS A O 1
ATOM 1730 N N . PHE A 1 219 ? 9.769 -18.072 -3.560 1.00 95.94 219 PHE A N 1
ATOM 1731 C CA . PHE A 1 219 ? 10.182 -18.036 -4.961 1.00 95.94 219 PHE A CA 1
ATOM 1732 C C . PHE A 1 219 ? 9.439 -19.069 -5.821 1.00 95.94 219 PHE A C 1
ATOM 1734 O O . PHE A 1 219 ? 9.347 -20.240 -5.451 1.00 95.94 219 PHE A O 1
ATOM 1741 N N . GLN A 1 220 ? 8.956 -18.640 -6.989 1.00 95.81 220 GLN A N 1
ATOM 1742 C CA . GLN A 1 220 ? 8.285 -19.497 -7.968 1.00 95.81 220 GLN A CA 1
ATOM 1743 C C . GLN A 1 220 ? 9.108 -19.664 -9.247 1.00 95.81 220 GLN A C 1
ATOM 1745 O O . GLN A 1 220 ? 9.409 -20.785 -9.655 1.00 95.81 220 GLN A O 1
ATOM 1750 N N . LYS A 1 221 ? 9.440 -18.551 -9.907 1.00 96.00 221 LYS A N 1
ATOM 1751 C CA . LYS A 1 221 ? 10.148 -18.523 -11.195 1.00 96.00 221 LYS A CA 1
ATOM 1752 C C . LYS A 1 221 ? 10.789 -17.157 -11.432 1.00 96.00 221 LYS A C 1
ATOM 1754 O O . LYS A 1 221 ? 10.527 -16.208 -10.701 1.00 96.00 221 LYS A O 1
ATOM 1759 N N . THR A 1 222 ? 11.579 -17.050 -12.493 1.00 97.19 222 THR A N 1
ATOM 1760 C CA . THR A 1 222 ? 12.030 -15.771 -13.060 1.00 97.19 222 THR A CA 1
ATOM 1761 C C . THR A 1 222 ? 11.606 -15.669 -14.519 1.00 97.19 222 THR A C 1
ATOM 1763 O O . THR A 1 222 ? 11.454 -16.692 -15.190 1.00 97.19 222 THR A O 1
ATOM 1766 N N . PHE A 1 223 ? 11.477 -14.449 -15.026 1.00 98.00 223 PHE A N 1
ATOM 1767 C CA . PHE A 1 223 ? 11.388 -14.164 -16.458 1.00 98.00 223 PHE A CA 1
ATOM 1768 C C . PHE A 1 223 ? 12.235 -12.935 -16.804 1.00 98.00 223 PHE A C 1
ATOM 1770 O O . PHE A 1 223 ? 12.744 -12.250 -15.917 1.00 98.00 223 PHE A O 1
ATOM 1777 N N . GLY A 1 224 ? 12.409 -12.680 -18.098 1.00 96.50 224 GLY A N 1
ATOM 1778 C CA . GLY A 1 224 ? 13.429 -11.756 -18.577 1.00 96.50 224 GLY A CA 1
ATOM 1779 C C . GLY A 1 224 ? 14.809 -12.410 -18.631 1.00 96.50 224 GLY A C 1
ATOM 1780 O O . GLY A 1 224 ? 15.078 -13.430 -17.990 1.00 96.50 224 GLY A O 1
ATOM 1781 N N . SER A 1 225 ? 15.677 -11.841 -19.455 1.00 95.56 225 SER A N 1
ATOM 1782 C CA . SER A 1 225 ? 17.075 -12.245 -19.560 1.00 95.56 225 SER A CA 1
ATOM 1783 C C . SER A 1 225 ? 17.912 -11.096 -20.090 1.00 95.56 225 SER A C 1
ATOM 1785 O O . SER A 1 225 ? 17.400 -10.237 -20.800 1.00 95.56 225 SER A O 1
ATOM 1787 N N . LYS A 1 226 ? 19.218 -11.125 -19.843 1.00 98.12 226 LYS A N 1
ATOM 1788 C CA . LYS A 1 226 ? 20.141 -10.128 -20.381 1.00 98.12 226 LYS A CA 1
ATOM 1789 C C . LYS A 1 226 ? 20.056 -9.991 -21.902 1.00 98.12 226 LYS A C 1
ATOM 1791 O O . LYS A 1 226 ? 20.261 -10.970 -22.620 1.00 98.12 226 LYS A O 1
ATOM 1796 N N . GLY A 1 227 ? 19.875 -8.767 -22.394 1.00 97.69 227 GLY A N 1
ATOM 1797 C CA . GLY A 1 227 ? 19.954 -8.479 -23.826 1.00 97.69 227 GLY A CA 1
ATOM 1798 C C . GLY A 1 227 ? 19.244 -7.194 -24.245 1.00 97.69 227 GLY A C 1
ATOM 1799 O O . GLY A 1 227 ? 19.188 -6.236 -23.482 1.00 97.69 227 GLY A O 1
ATOM 1800 N N . ARG A 1 228 ? 18.783 -7.146 -25.501 1.00 97.50 228 ARG A N 1
ATOM 1801 C CA . ARG A 1 228 ? 18.177 -5.949 -26.129 1.00 97.50 228 ARG A CA 1
ATOM 1802 C C . ARG A 1 228 ? 16.934 -6.242 -26.966 1.00 97.50 228 ARG A C 1
ATOM 1804 O O . ARG A 1 228 ? 16.328 -5.319 -27.520 1.00 97.50 228 ARG A O 1
ATOM 1811 N N . LYS A 1 229 ? 16.573 -7.509 -27.157 1.00 97.62 229 LYS A N 1
ATOM 1812 C CA . LYS A 1 229 ? 15.344 -7.886 -27.867 1.00 97.62 229 LYS A CA 1
ATOM 1813 C C . LYS A 1 229 ? 14.130 -7.704 -26.958 1.00 97.62 229 LYS A C 1
ATOM 1815 O O . LYS A 1 229 ? 14.266 -7.340 -25.796 1.00 97.62 229 LYS A O 1
ATOM 1820 N N . VAL A 1 230 ? 12.939 -7.918 -27.510 1.00 95.88 230 VAL A N 1
ATOM 1821 C CA . VAL A 1 230 ? 11.703 -7.959 -26.720 1.00 95.88 230 VAL A CA 1
ATOM 1822 C C . VAL A 1 230 ? 11.809 -9.091 -25.701 1.00 95.88 230 VAL A C 1
ATOM 1824 O O . VAL A 1 230 ? 12.153 -10.216 -26.066 1.00 95.88 230 VAL A O 1
ATOM 1827 N N . GLY A 1 231 ? 11.527 -8.779 -24.439 1.00 93.25 231 GLY A N 1
ATOM 1828 C CA . GLY A 1 231 ? 11.636 -9.723 -23.331 1.00 93.25 231 GLY A CA 1
ATOM 1829 C C . GLY A 1 231 ? 13.058 -9.922 -22.797 1.00 93.25 231 GLY A C 1
ATOM 1830 O O . GLY A 1 231 ? 13.242 -10.667 -21.837 1.00 93.25 231 GLY A O 1
ATOM 1831 N N . GLU A 1 232 ? 14.053 -9.256 -23.387 1.00 98.06 232 GLU A N 1
ATOM 1832 C CA . GLU A 1 232 ? 15.402 -9.152 -22.840 1.00 98.06 232 GLU A CA 1
ATOM 1833 C C . GLU A 1 232 ? 15.594 -7.760 -22.221 1.00 98.06 232 GLU A C 1
ATOM 1835 O O . GLU A 1 232 ? 15.140 -6.781 -22.799 1.00 98.06 232 GLU A O 1
ATOM 1840 N N . MET A 1 233 ? 16.292 -7.652 -21.093 1.00 97.75 233 MET A N 1
ATOM 1841 C CA . MET A 1 233 ? 16.491 -6.391 -20.364 1.00 97.75 233 MET A CA 1
ATOM 1842 C C . MET A 1 233 ? 17.953 -6.193 -19.960 1.00 97.75 233 MET A C 1
ATOM 1844 O O . MET A 1 233 ? 18.740 -7.144 -19.997 1.00 97.75 233 MET A O 1
ATOM 1848 N N . LEU A 1 234 ? 18.331 -4.965 -19.600 1.00 98.19 234 LEU A N 1
ATOM 1849 C CA . LEU A 1 234 ? 19.656 -4.646 -19.079 1.00 98.19 234 LEU A CA 1
ATOM 1850 C C . LEU A 1 234 ? 19.555 -3.655 -17.911 1.00 98.19 234 LEU A C 1
ATOM 1852 O O . LEU A 1 234 ? 19.446 -2.451 -18.109 1.00 98.19 234 LEU A O 1
ATOM 1856 N N . GLY A 1 235 ? 19.652 -4.133 -16.675 1.00 97.44 235 GLY A N 1
ATOM 1857 C CA . GLY A 1 235 ? 19.467 -3.277 -15.504 1.00 97.44 235 GLY A CA 1
ATOM 1858 C C . GLY A 1 235 ? 18.018 -2.828 -15.295 1.00 97.44 235 GLY A C 1
ATOM 1859 O O . GLY A 1 235 ? 17.784 -1.619 -15.219 1.00 97.44 235 GLY A O 1
ATOM 1860 N N . PRO A 1 236 ? 17.038 -3.749 -15.191 1.00 98.19 236 PRO A N 1
ATOM 1861 C CA . PRO A 1 236 ? 15.666 -3.377 -14.853 1.00 98.19 236 PRO A CA 1
ATOM 1862 C C . PRO A 1 236 ? 15.622 -2.675 -13.487 1.00 98.19 236 PRO A C 1
ATOM 1864 O O . PRO A 1 236 ? 16.260 -3.124 -12.531 1.00 98.19 236 PRO A O 1
ATOM 1867 N N . GLN A 1 237 ? 14.876 -1.574 -13.385 1.00 97.38 237 GLN A N 1
ATOM 1868 C CA . GLN A 1 237 ? 14.754 -0.801 -12.145 1.00 97.38 237 GLN A CA 1
ATOM 1869 C C . GLN A 1 237 ? 13.359 -0.907 -11.538 1.00 97.38 237 GLN A C 1
ATOM 1871 O O . GLN A 1 237 ? 13.137 -1.755 -10.678 1.00 97.38 237 GLN A O 1
ATOM 1876 N N . TYR A 1 238 ? 12.426 -0.066 -11.975 1.00 98.50 238 TYR A N 1
ATOM 1877 C CA . TYR A 1 238 ? 11.089 0.036 -11.394 1.00 98.50 238 TYR A CA 1
ATOM 1878 C C . TYR A 1 238 ? 10.051 -0.663 -12.262 1.00 98.50 238 TYR A C 1
ATOM 1880 O O . TYR A 1 238 ? 10.255 -0.841 -13.468 1.00 98.50 238 TYR A O 1
ATOM 1888 N N . MET A 1 239 ? 8.948 -1.065 -11.633 1.00 98.69 239 MET A N 1
ATOM 1889 C CA . MET A 1 239 ? 7.857 -1.769 -12.298 1.00 98.69 239 MET A CA 1
ATOM 1890 C C . MET A 1 239 ? 6.508 -1.104 -12.043 1.00 98.69 239 MET A C 1
ATOM 1892 O O . MET A 1 239 ? 6.260 -0.545 -10.976 1.00 98.69 239 MET A O 1
ATOM 1896 N N . ALA A 1 240 ? 5.606 -1.237 -13.010 1.00 98.50 240 ALA A N 1
ATOM 1897 C CA . ALA A 1 240 ? 4.201 -0.887 -12.865 1.00 98.50 240 ALA A CA 1
ATOM 1898 C C . ALA A 1 240 ? 3.313 -1.920 -13.562 1.00 98.50 240 ALA A C 1
ATOM 1900 O O . ALA A 1 240 ? 3.747 -2.591 -14.500 1.00 98.50 240 ALA A O 1
ATOM 1901 N N . LEU A 1 241 ? 2.073 -2.042 -13.091 1.00 98.38 241 LEU A N 1
ATOM 1902 C CA . LEU A 1 241 ? 1.070 -2.947 -13.642 1.00 98.38 241 LEU A CA 1
ATOM 1903 C C . LEU A 1 241 ? -0.096 -2.136 -14.201 1.00 98.38 241 LEU A C 1
ATOM 1905 O O . LEU A 1 241 ? -0.529 -1.181 -13.556 1.00 98.38 241 LEU A O 1
ATOM 1909 N N . ASP A 1 242 ? -0.608 -2.520 -15.367 1.00 97.38 242 ASP A N 1
ATOM 1910 C CA . ASP A 1 242 ? -1.885 -1.999 -15.861 1.00 97.38 242 ASP A CA 1
ATOM 1911 C C . ASP A 1 242 ? -3.084 -2.802 -15.320 1.00 97.38 242 ASP A C 1
ATOM 1913 O O . ASP A 1 242 ? -2.944 -3.779 -14.579 1.00 97.38 242 ASP A O 1
ATOM 1917 N N . SER A 1 243 ? -4.292 -2.391 -15.707 1.00 94.75 243 SER A N 1
ATOM 1918 C CA . SER A 1 243 ? -5.550 -3.045 -15.327 1.00 94.75 243 SER A CA 1
ATOM 1919 C C . SER A 1 243 ? -5.686 -4.492 -15.830 1.00 94.75 243 SER A C 1
ATOM 1921 O O . SER A 1 243 ? -6.504 -5.248 -15.306 1.00 94.75 243 SER A O 1
ATOM 1923 N N . SER A 1 244 ? -4.884 -4.887 -16.823 1.00 96.00 244 SER A N 1
ATOM 1924 C CA . SER A 1 244 ? -4.824 -6.234 -17.399 1.00 96.00 244 SER A CA 1
ATOM 1925 C C . SER A 1 244 ? -3.649 -7.060 -16.861 1.00 96.00 244 SER A C 1
ATOM 1927 O O . SER A 1 244 ? -3.383 -8.144 -17.380 1.00 96.00 244 SER A O 1
ATOM 1929 N N . GLU A 1 245 ? -2.960 -6.576 -15.821 1.00 97.44 245 GLU A N 1
ATOM 1930 C CA . GLU A 1 245 ? -1.766 -7.195 -15.238 1.00 97.44 245 GLU A CA 1
ATOM 1931 C C . GLU A 1 245 ? -0.580 -7.302 -16.216 1.00 97.44 245 GLU A C 1
ATOM 1933 O O . GLU A 1 245 ? 0.306 -8.140 -16.024 1.00 97.44 245 GLU A O 1
ATOM 1938 N N . ASN A 1 246 ? -0.528 -6.464 -17.258 1.00 98.50 246 ASN A N 1
ATOM 1939 C CA . ASN A 1 246 ? 0.690 -6.302 -18.045 1.00 98.50 246 ASN A CA 1
ATOM 1940 C C . ASN A 1 246 ? 1.737 -5.565 -17.210 1.00 98.50 246 ASN A C 1
ATOM 1942 O O . ASN A 1 246 ? 1.428 -4.634 -16.468 1.00 98.50 246 ASN A O 1
ATOM 1946 N N . ILE A 1 247 ? 2.986 -5.993 -17.344 1.00 98.81 247 ILE A N 1
ATOM 1947 C CA . ILE A 1 247 ? 4.104 -5.575 -16.507 1.00 98.81 247 ILE A CA 1
ATOM 1948 C C . ILE A 1 247 ? 4.987 -4.642 -17.326 1.00 98.81 247 ILE A C 1
ATOM 1950 O O . ILE A 1 247 ? 5.613 -5.067 -18.298 1.00 98.81 247 ILE A O 1
ATOM 1954 N N . TYR A 1 248 ? 5.052 -3.383 -16.914 1.00 98.81 248 TYR A N 1
ATOM 1955 C CA . TYR A 1 248 ? 5.904 -2.356 -17.499 1.00 98.81 248 TYR A CA 1
ATOM 1956 C C . TYR A 1 248 ? 7.162 -2.230 -16.651 1.00 98.81 248 TYR A C 1
ATOM 1958 O O . TYR A 1 248 ? 7.070 -2.073 -15.435 1.00 98.81 248 TYR A O 1
ATOM 1966 N N . VAL A 1 249 ? 8.329 -2.303 -17.283 1.00 98.81 249 VAL A N 1
ATOM 1967 C CA . VAL A 1 249 ? 9.627 -2.308 -16.605 1.00 98.81 249 VAL A CA 1
ATOM 1968 C C . VAL A 1 249 ? 10.511 -1.218 -17.187 1.00 98.81 249 VAL A C 1
ATOM 1970 O O . VAL A 1 249 ? 10.757 -1.198 -18.393 1.00 98.81 249 VAL A O 1
ATOM 1973 N N . SER A 1 250 ? 11.036 -0.345 -16.330 1.00 98.56 250 SER A N 1
ATOM 1974 C CA . SER A 1 250 ? 12.074 0.608 -16.726 1.00 98.56 250 SER A CA 1
ATOM 1975 C C . SER A 1 250 ? 13.398 -0.121 -16.941 1.00 98.56 250 SER A C 1
ATOM 1977 O O . SER A 1 250 ? 14.058 -0.530 -15.981 1.00 98.56 250 SER A O 1
ATOM 1979 N N . ASP A 1 251 ? 13.782 -0.293 -18.204 1.00 98.19 251 ASP A N 1
ATOM 1980 C CA . ASP A 1 251 ? 15.039 -0.908 -18.626 1.00 98.19 251 ASP A CA 1
ATOM 1981 C C . ASP A 1 251 ? 16.105 0.186 -18.771 1.00 98.19 251 ASP A C 1
ATOM 1983 O O . ASP A 1 251 ? 16.291 0.793 -19.834 1.00 98.19 251 ASP A O 1
ATOM 1987 N N . PHE A 1 252 ? 16.776 0.474 -17.653 1.00 97.12 252 PHE A N 1
ATOM 1988 C CA . PHE A 1 252 ? 17.720 1.583 -17.532 1.00 97.12 252 PHE A CA 1
ATOM 1989 C C . PHE A 1 252 ? 18.882 1.465 -18.524 1.00 97.12 252 PHE A C 1
ATOM 1991 O O . PHE A 1 252 ? 19.253 2.442 -19.171 1.00 97.12 252 PHE A O 1
ATOM 1998 N N . GLY A 1 253 ? 19.457 0.272 -18.681 1.00 97.00 253 GLY A N 1
ATOM 1999 C CA . GLY A 1 253 ? 20.630 0.053 -19.524 1.00 97.00 253 GLY A CA 1
ATOM 2000 C C . GLY A 1 253 ? 20.335 0.118 -21.021 1.00 97.00 253 GLY A C 1
ATOM 2001 O O . GLY A 1 253 ? 21.241 0.423 -21.801 1.00 97.00 253 GLY A O 1
ATOM 2002 N N . ASN A 1 254 ? 19.090 -0.136 -21.433 1.00 98.06 254 ASN A N 1
ATOM 2003 C CA . ASN A 1 254 ? 18.654 0.035 -22.821 1.00 98.06 254 ASN A CA 1
ATOM 2004 C C . ASN A 1 254 ? 17.903 1.350 -23.080 1.00 98.06 254 ASN A C 1
ATOM 2006 O O . ASN A 1 254 ? 17.502 1.575 -24.225 1.00 98.06 254 ASN A O 1
ATOM 2010 N N . ALA A 1 255 ? 17.743 2.203 -22.061 1.00 98.12 255 ALA A N 1
ATOM 2011 C CA . ALA A 1 255 ? 17.050 3.489 -22.130 1.00 98.12 255 ALA A CA 1
ATOM 2012 C C . ALA A 1 255 ? 15.650 3.373 -22.765 1.00 98.12 255 ALA A C 1
ATOM 2014 O O . ALA A 1 255 ? 15.314 4.050 -23.738 1.00 98.12 255 ALA A O 1
ATOM 2015 N N . ARG A 1 256 ? 14.845 2.438 -22.253 1.00 98.31 256 ARG A N 1
ATOM 2016 C CA . ARG A 1 256 ? 13.507 2.130 -22.773 1.00 98.31 256 ARG A CA 1
ATOM 2017 C C . ARG A 1 256 ? 12.594 1.575 -21.681 1.00 98.31 256 ARG A C 1
ATOM 2019 O O . ARG A 1 256 ? 13.050 1.291 -20.577 1.00 98.31 256 ARG A O 1
ATOM 2026 N N . ILE A 1 257 ? 11.328 1.364 -22.028 1.00 98.75 257 ILE A N 1
ATOM 2027 C CA . ILE A 1 257 ? 10.397 0.557 -21.237 1.00 98.75 257 ILE A CA 1
ATOM 2028 C C . ILE A 1 257 ? 10.164 -0.779 -21.942 1.00 98.75 257 ILE A C 1
ATOM 2030 O O . ILE A 1 257 ? 9.851 -0.808 -23.138 1.00 98.75 257 ILE A O 1
ATOM 2034 N N . ASP A 1 258 ? 10.298 -1.875 -21.200 1.00 98.50 258 ASP A N 1
ATOM 2035 C CA . ASP A 1 258 ? 9.934 -3.224 -21.630 1.00 98.50 258 ASP A CA 1
ATOM 2036 C C . ASP A 1 258 ? 8.554 -3.593 -21.081 1.00 98.50 258 ASP A C 1
ATOM 2038 O O . ASP A 1 258 ? 8.266 -3.366 -19.906 1.00 98.50 258 ASP A O 1
ATOM 2042 N N . VAL A 1 259 ? 7.701 -4.170 -21.930 1.00 98.69 259 VAL A N 1
ATOM 2043 C CA . VAL A 1 259 ? 6.336 -4.566 -21.563 1.00 98.69 259 VAL A CA 1
ATOM 2044 C C . VAL A 1 259 ? 6.187 -6.074 -21.686 1.00 98.69 259 VAL A C 1
ATOM 2046 O O . VAL A 1 259 ? 6.496 -6.659 -22.727 1.00 98.69 259 VAL A O 1
ATOM 2049 N N . PHE A 1 260 ? 5.684 -6.701 -20.630 1.00 98.81 260 PHE A N 1
ATOM 2050 C CA . PHE A 1 260 ? 5.387 -8.128 -20.556 1.00 98.81 260 PHE A CA 1
ATOM 2051 C C . PHE A 1 260 ? 3.901 -8.341 -20.281 1.00 98.81 260 PHE A C 1
ATOM 2053 O O . PHE A 1 260 ? 3.252 -7.486 -19.687 1.00 98.81 260 PHE A O 1
ATOM 2060 N N . ASN A 1 261 ? 3.360 -9.497 -20.659 1.00 98.38 261 ASN A N 1
ATOM 2061 C CA . ASN A 1 261 ? 2.053 -9.910 -20.151 1.00 98.38 261 ASN A CA 1
ATOM 2062 C C . ASN A 1 261 ? 2.141 -10.405 -18.700 1.00 98.38 261 ASN A C 1
ATOM 2064 O O . ASN A 1 261 ? 3.226 -10.545 -18.128 1.00 98.38 261 ASN A O 1
ATOM 2068 N N . SER A 1 262 ? 0.984 -10.744 -18.133 1.00 96.94 262 SER A N 1
ATOM 2069 C CA . SER A 1 262 ? 0.860 -11.192 -16.745 1.00 96.94 262 SER A CA 1
ATOM 2070 C C . SER A 1 262 ? 1.642 -12.478 -16.417 1.00 96.94 262 SER A C 1
ATOM 2072 O O . SER A 1 262 ? 1.933 -12.752 -15.245 1.00 96.94 262 SER A O 1
ATOM 2074 N N . GLU A 1 263 ? 1.999 -13.268 -17.435 1.00 96.81 263 GLU A N 1
ATOM 2075 C CA . GLU A 1 263 ? 2.766 -14.510 -17.335 1.00 96.81 263 GLU A CA 1
ATOM 2076 C C . GLU A 1 263 ? 4.288 -14.307 -17.449 1.00 96.81 263 GLU A C 1
ATOM 2078 O O . GLU A 1 263 ? 5.043 -15.251 -17.163 1.00 96.81 263 GLU A O 1
ATOM 2083 N N . GLY A 1 264 ? 4.733 -13.104 -17.833 1.00 97.69 264 GLY A N 1
ATOM 2084 C CA . GLY A 1 264 ? 6.138 -12.735 -18.022 1.00 97.69 264 GLY A CA 1
ATOM 2085 C C . GLY A 1 264 ? 6.671 -12.945 -19.444 1.00 97.69 264 GLY A C 1
ATOM 2086 O O . GLY A 1 264 ? 7.881 -13.058 -19.639 1.00 97.69 264 GLY A O 1
ATOM 2087 N N . GLN A 1 265 ? 5.800 -13.038 -20.452 1.00 98.25 265 GLN A N 1
ATOM 2088 C CA . GLN A 1 265 ? 6.196 -13.076 -21.863 1.00 98.25 265 GLN A CA 1
ATOM 2089 C C . GLN A 1 265 ? 6.345 -11.649 -22.392 1.00 98.25 265 GLN A C 1
ATOM 2091 O O . GLN A 1 265 ? 5.429 -10.843 -22.250 1.00 98.25 265 GLN A O 1
ATOM 2096 N N . GLY A 1 266 ? 7.488 -11.338 -23.010 1.00 98.25 266 GLY A N 1
ATOM 2097 C CA . GLY A 1 266 ? 7.731 -10.016 -23.590 1.00 98.25 266 GLY A CA 1
ATOM 2098 C C . GLY A 1 266 ? 6.783 -9.736 -24.756 1.00 98.25 266 GLY A C 1
ATOM 2099 O O . GLY A 1 266 ? 6.694 -10.539 -25.685 1.00 98.25 266 GLY A O 1
ATOM 2100 N N . LEU A 1 267 ? 6.095 -8.598 -24.706 1.00 98.44 267 LEU A N 1
ATOM 2101 C CA . LEU A 1 267 ? 5.124 -8.165 -25.709 1.00 98.44 267 LEU A CA 1
ATOM 2102 C C . LEU A 1 267 ? 5.757 -7.182 -26.696 1.00 98.44 267 LEU A C 1
ATOM 2104 O O . LEU A 1 267 ? 5.791 -7.435 -27.899 1.00 98.44 267 LEU A O 1
ATOM 2108 N N . PHE A 1 268 ? 6.275 -6.065 -26.186 1.00 98.31 268 PHE A N 1
ATOM 2109 C CA . PHE A 1 268 ? 6.896 -5.002 -26.976 1.00 98.31 268 PHE A CA 1
ATOM 2110 C C . PHE A 1 268 ? 7.753 -4.094 -26.084 1.00 98.31 268 PHE A C 1
ATOM 2112 O O . PHE A 1 268 ? 7.850 -4.295 -24.876 1.00 98.31 268 PHE A O 1
ATOM 2119 N N . THR A 1 269 ? 8.397 -3.097 -26.695 1.00 98.56 269 THR A N 1
ATOM 2120 C CA . THR A 1 269 ? 9.204 -2.087 -25.996 1.00 98.56 269 THR A CA 1
ATOM 2121 C C . THR A 1 269 ? 8.956 -0.711 -26.594 1.00 98.56 269 THR A C 1
ATOM 2123 O O . THR A 1 269 ? 8.816 -0.617 -27.816 1.00 98.56 269 THR A O 1
ATOM 2126 N N . PHE A 1 270 ? 9.002 0.346 -25.789 1.00 98.50 270 PHE A N 1
ATOM 2127 C CA . PHE A 1 270 ? 8.844 1.731 -26.250 1.00 98.50 270 PHE A CA 1
ATOM 2128 C C . PHE A 1 270 ? 9.799 2.688 -25.519 1.00 98.50 270 PHE A C 1
ATOM 2130 O O . PHE A 1 270 ? 10.614 2.258 -24.708 1.00 98.50 270 PHE A O 1
ATOM 2137 N N . GLY A 1 271 ? 9.750 3.981 -25.849 1.00 96.88 271 GLY A N 1
ATOM 2138 C CA . GLY A 1 271 ? 10.663 4.990 -25.292 1.00 96.88 271 GLY A CA 1
ATOM 2139 C C . GLY A 1 271 ? 11.813 5.381 -26.223 1.00 96.88 271 GLY A C 1
ATOM 2140 O O . GLY A 1 271 ? 12.702 6.124 -25.827 1.00 96.88 271 GLY A O 1
ATOM 2141 N N . ARG A 1 272 ? 11.799 4.914 -27.476 1.00 96.00 272 ARG A N 1
ATOM 2142 C CA . ARG A 1 272 ? 12.713 5.400 -28.521 1.00 96.00 272 ARG A CA 1
ATOM 2143 C C . ARG A 1 272 ? 12.252 6.765 -29.052 1.00 96.00 272 ARG A C 1
ATOM 2145 O O . ARG A 1 272 ? 11.064 7.061 -28.948 1.00 96.00 272 ARG A O 1
ATOM 2152 N N . PRO A 1 273 ? 13.150 7.558 -29.663 1.00 96.12 273 PRO A N 1
ATOM 2153 C CA . PRO A 1 273 ? 12.771 8.831 -30.264 1.00 96.12 273 PRO A CA 1
ATOM 2154 C C . PRO A 1 273 ? 11.713 8.640 -31.361 1.00 96.12 273 PRO A C 1
ATOM 2156 O O . PRO A 1 273 ? 11.899 7.807 -32.254 1.00 96.12 273 PRO A O 1
ATOM 2159 N N . VAL A 1 274 ? 10.617 9.400 -31.300 1.00 93.75 274 VAL A N 1
ATOM 2160 C CA . VAL A 1 274 ? 9.515 9.377 -32.278 1.00 93.75 274 VAL A CA 1
ATOM 2161 C C . VAL A 1 274 ? 8.900 10.773 -32.378 1.00 93.75 274 VAL A C 1
ATOM 2163 O O . VAL A 1 274 ? 8.415 11.306 -31.386 1.00 93.75 274 VAL A O 1
ATOM 2166 N N . GLY A 1 275 ? 8.861 11.351 -33.583 1.00 91.06 275 GLY A N 1
ATOM 2167 C CA . GLY A 1 275 ? 8.324 12.704 -33.777 1.00 91.06 275 GLY A CA 1
ATOM 2168 C C . GLY A 1 275 ? 9.084 13.730 -32.930 1.00 91.06 275 GLY A C 1
ATOM 2169 O O . GLY A 1 275 ? 10.308 13.796 -33.019 1.00 91.06 275 GLY A O 1
ATOM 2170 N N . ASP A 1 276 ? 8.355 14.477 -32.100 1.00 89.31 276 ASP A N 1
ATOM 2171 C CA . ASP A 1 276 ? 8.910 15.482 -31.178 1.00 89.31 276 ASP A CA 1
ATOM 2172 C C . ASP A 1 276 ? 9.404 14.886 -29.845 1.00 89.31 276 ASP A C 1
ATOM 2174 O O . ASP A 1 276 ? 10.013 15.582 -29.031 1.00 89.31 276 ASP A O 1
ATOM 2178 N N . PHE A 1 277 ? 9.176 13.591 -29.604 1.00 96.00 277 PHE A N 1
ATOM 2179 C CA . PHE A 1 277 ? 9.705 12.900 -28.436 1.00 96.00 277 PHE A CA 1
ATOM 2180 C C . PHE A 1 277 ? 11.157 12.473 -28.680 1.00 96.00 277 PHE A C 1
ATOM 2182 O O . PHE A 1 277 ? 11.445 11.651 -29.551 1.00 96.00 277 PHE A O 1
ATOM 2189 N N . GLU A 1 278 ? 12.076 13.010 -27.878 1.00 94.88 278 GLU A N 1
ATOM 2190 C CA . GLU A 1 278 ? 13.530 12.813 -28.011 1.00 94.88 278 GLU A CA 1
ATOM 2191 C C . GLU A 1 278 ? 14.019 11.416 -27.593 1.00 94.88 278 GLU A C 1
ATOM 2193 O O . GLU A 1 278 ? 15.184 11.090 -27.812 1.00 94.88 278 GLU A O 1
ATOM 2198 N N . GLY A 1 279 ? 13.142 10.581 -27.030 1.00 97.25 279 GLY A N 1
ATOM 2199 C CA . GLY A 1 279 ? 13.502 9.291 -26.451 1.00 97.25 279 GLY A CA 1
ATOM 2200 C C . GLY A 1 279 ? 13.850 9.384 -24.964 1.00 97.25 279 GLY A C 1
ATOM 2201 O O . GLY A 1 279 ? 14.230 10.437 -24.453 1.00 97.25 279 GLY A O 1
ATOM 2202 N N . LEU A 1 280 ? 13.717 8.255 -24.270 1.00 98.06 280 LEU A N 1
ATOM 2203 C CA . LEU A 1 280 ? 14.157 8.109 -22.886 1.00 98.06 280 LEU A CA 1
ATOM 2204 C C . LEU A 1 280 ? 15.687 8.044 -22.837 1.00 98.06 280 LEU A C 1
ATOM 2206 O O . LEU A 1 280 ? 16.325 7.469 -23.719 1.00 98.06 280 LEU A O 1
ATOM 2210 N N . SER A 1 281 ? 16.275 8.624 -21.793 1.00 97.25 281 SER A N 1
ATOM 2211 C CA . SER A 1 281 ? 17.726 8.627 -21.563 1.00 97.25 281 SER A CA 1
ATOM 2212 C C . SER A 1 281 ? 18.128 7.742 -20.386 1.00 97.25 281 SER A C 1
ATOM 2214 O O . SER A 1 281 ? 19.034 6.920 -20.502 1.00 97.25 281 SER A O 1
ATOM 2216 N N . ALA A 1 282 ? 17.450 7.903 -19.254 1.00 97.12 282 ALA A N 1
ATOM 2217 C CA . ALA A 1 282 ? 17.675 7.177 -18.014 1.00 97.12 282 ALA A CA 1
ATOM 2218 C C . ALA A 1 282 ? 16.321 6.953 -17.319 1.00 97.12 282 ALA A C 1
ATOM 2220 O O . ALA A 1 282 ? 16.051 7.586 -16.292 1.00 97.12 282 ALA A O 1
ATOM 2221 N N . PRO A 1 283 ? 15.447 6.097 -17.886 1.00 97.81 283 PRO A N 1
ATOM 2222 C CA . PRO A 1 283 ? 14.140 5.847 -17.301 1.00 97.81 283 PRO A CA 1
ATOM 2223 C C . PRO A 1 283 ? 14.294 5.235 -15.911 1.00 97.81 283 PRO A C 1
ATOM 2225 O O . PRO A 1 283 ? 15.031 4.262 -15.730 1.00 97.81 283 PRO A O 1
ATOM 2228 N N . SER A 1 284 ? 13.599 5.819 -14.942 1.00 96.81 284 SER A N 1
ATOM 2229 C CA . SER A 1 284 ? 13.613 5.405 -13.543 1.00 96.81 284 SER A CA 1
ATOM 2230 C C . SER A 1 284 ? 12.208 4.988 -13.113 1.00 96.81 284 SER A C 1
ATOM 2232 O O . SER A 1 284 ? 11.729 3.942 -13.550 1.00 96.81 284 SER A O 1
ATOM 2234 N N . GLY A 1 285 ? 11.544 5.749 -12.248 1.00 97.62 285 GLY A N 1
ATOM 2235 C CA . GLY A 1 285 ? 10.228 5.421 -11.726 1.00 97.62 285 GLY A CA 1
ATOM 2236 C C . GLY A 1 285 ? 9.172 5.371 -12.818 1.00 97.62 285 GLY A C 1
ATOM 2237 O O . GLY A 1 285 ? 9.156 6.182 -13.742 1.00 97.62 285 GLY A O 1
ATOM 2238 N N . ILE A 1 286 ? 8.271 4.409 -12.681 1.00 98.75 286 ILE A N 1
ATOM 2239 C CA . ILE A 1 286 ? 7.168 4.182 -13.602 1.00 98.75 286 ILE A CA 1
ATOM 2240 C C . ILE A 1 286 ? 5.901 3.900 -12.801 1.00 98.75 286 ILE A C 1
ATOM 2242 O O . ILE A 1 286 ? 5.944 3.218 -11.778 1.00 98.75 286 ILE A O 1
ATOM 2246 N N . THR A 1 287 ? 4.769 4.432 -13.247 1.00 98.50 287 THR A N 1
ATOM 2247 C CA . THR A 1 287 ? 3.457 4.108 -12.681 1.00 98.50 287 THR A CA 1
ATOM 2248 C C . THR A 1 287 ? 2.390 4.138 -13.769 1.00 98.50 287 THR A C 1
ATOM 2250 O O . THR A 1 287 ? 2.510 4.893 -14.732 1.00 98.50 287 THR A O 1
ATOM 2253 N N . VAL A 1 288 ? 1.355 3.308 -13.639 1.00 98.19 288 VAL A N 1
ATOM 2254 C CA . VAL A 1 288 ? 0.209 3.292 -14.556 1.00 98.19 288 VAL A CA 1
ATOM 2255 C C . VAL A 1 288 ? -1.022 3.751 -13.791 1.00 98.19 288 VAL A C 1
ATOM 2257 O O . VAL A 1 288 ? -1.363 3.186 -12.751 1.00 98.19 288 VAL A O 1
ATOM 2260 N N . ILE A 1 289 ? -1.680 4.798 -14.282 1.00 97.00 289 ILE A N 1
ATOM 2261 C CA . ILE A 1 289 ? -2.865 5.382 -13.653 1.00 97.00 289 ILE A CA 1
ATOM 2262 C C . ILE A 1 289 ? -3.880 5.688 -14.748 1.00 97.00 289 ILE A C 1
ATOM 2264 O O . ILE A 1 289 ? -3.571 6.422 -15.679 1.00 97.00 289 ILE A O 1
ATOM 2268 N N . ASN A 1 290 ? -5.093 5.138 -14.628 1.00 93.81 290 ASN A N 1
ATOM 2269 C CA . ASN A 1 290 ? -6.192 5.348 -15.580 1.00 93.81 290 ASN A CA 1
ATOM 2270 C C . ASN A 1 290 ? -5.775 5.090 -17.045 1.00 93.81 290 ASN A C 1
ATOM 2272 O O . ASN A 1 290 ? -6.028 5.917 -17.916 1.00 93.81 290 ASN A O 1
ATOM 2276 N N . ASP A 1 291 ? -5.093 3.964 -17.284 1.00 94.06 291 ASP A N 1
ATOM 2277 C CA . ASP A 1 291 ? -4.558 3.543 -18.592 1.00 94.06 291 ASP A CA 1
ATOM 2278 C C . ASP A 1 291 ? -3.552 4.525 -19.237 1.00 94.06 291 ASP A C 1
ATOM 2280 O O . ASP A 1 291 ? -3.271 4.454 -20.435 1.00 94.06 291 ASP A O 1
ATOM 2284 N N . VAL A 1 292 ? -2.954 5.411 -18.435 1.00 98.19 292 VAL A N 1
ATOM 2285 C CA . VAL A 1 292 ? -1.810 6.247 -18.816 1.00 98.19 292 VAL A CA 1
ATOM 2286 C C . VAL A 1 292 ? -0.570 5.776 -18.065 1.00 98.19 292 VAL A C 1
ATOM 2288 O O . VAL A 1 292 ? -0.600 5.568 -16.850 1.00 98.19 292 VAL A O 1
ATOM 2291 N N . VAL A 1 293 ? 0.532 5.611 -18.791 1.00 98.75 293 VAL A N 1
ATOM 2292 C CA . VAL A 1 293 ? 1.839 5.217 -18.264 1.00 98.75 293 VAL A CA 1
ATOM 2293 C C . VAL A 1 293 ? 2.683 6.471 -18.048 1.00 98.75 293 VAL A C 1
ATOM 2295 O O . VAL A 1 293 ? 3.026 7.174 -18.997 1.00 98.75 293 VAL A O 1
ATOM 2298 N N . TYR A 1 294 ? 3.043 6.738 -16.798 1.00 98.75 294 TYR A N 1
ATOM 2299 C CA . TYR A 1 294 ? 3.901 7.848 -16.400 1.00 98.75 294 TYR A CA 1
ATOM 2300 C C . TYR A 1 294 ? 5.310 7.328 -16.155 1.00 98.75 294 TYR A C 1
ATOM 2302 O O . TYR A 1 294 ? 5.496 6.406 -15.360 1.00 98.75 294 TYR A O 1
ATOM 2310 N N . VAL A 1 295 ? 6.297 7.920 -16.822 1.00 98.75 295 VAL A N 1
ATOM 2311 C CA . VAL A 1 295 ? 7.701 7.503 -16.745 1.00 98.75 295 VAL A CA 1
ATOM 2312 C C . VAL A 1 295 ? 8.557 8.696 -16.356 1.00 98.75 295 VAL A C 1
ATOM 2314 O O . VAL A 1 295 ? 8.638 9.675 -17.099 1.00 98.75 295 VAL A O 1
ATOM 2317 N N . ALA A 1 296 ? 9.219 8.607 -15.207 1.00 98.50 296 ALA A N 1
ATOM 2318 C CA . ALA A 1 296 ? 10.277 9.530 -14.842 1.00 98.50 296 ALA A CA 1
ATOM 2319 C C . ALA A 1 296 ? 11.539 9.218 -15.649 1.00 98.50 296 ALA A C 1
ATOM 2321 O O . ALA A 1 296 ? 11.934 8.060 -15.798 1.00 98.50 296 ALA A O 1
ATOM 2322 N N . ASP A 1 297 ? 12.195 10.262 -16.142 1.00 97.88 297 ASP A N 1
ATOM 2323 C CA . ASP A 1 297 ? 13.487 10.145 -16.808 1.00 97.88 297 ASP A CA 1
ATOM 2324 C C . ASP A 1 297 ? 14.516 10.997 -16.062 1.00 97.88 297 ASP A C 1
ATOM 2326 O O . ASP A 1 297 ? 14.415 12.229 -16.001 1.00 97.88 297 ASP A O 1
ATOM 2330 N N . SER A 1 298 ? 15.493 10.330 -15.439 1.00 96.25 298 SER A N 1
ATOM 2331 C CA . SER A 1 298 ? 16.378 10.966 -14.464 1.00 96.25 298 SER A CA 1
ATOM 2332 C C . SER A 1 298 ? 17.362 11.957 -15.073 1.00 96.25 298 SER A C 1
ATOM 2334 O O . SER A 1 298 ? 17.799 12.867 -14.380 1.00 96.25 298 SER A O 1
ATOM 2336 N N . THR A 1 299 ? 17.754 11.786 -16.338 1.00 96.12 299 THR A N 1
ATOM 2337 C CA . THR A 1 299 ? 18.700 12.705 -16.996 1.00 96.12 299 THR A CA 1
ATOM 2338 C C . THR A 1 299 ? 18.064 14.055 -17.351 1.00 96.12 299 THR A C 1
ATOM 2340 O O . THR A 1 299 ? 18.628 15.079 -16.971 1.00 96.12 299 THR A O 1
ATOM 2343 N N . PRO A 1 300 ? 16.912 14.110 -18.047 1.00 96.50 300 PRO A N 1
ATOM 2344 C CA . PRO A 1 300 ? 16.198 15.363 -18.279 1.00 96.50 300 PRO A CA 1
ATOM 2345 C C . PRO A 1 300 ? 15.440 15.877 -17.046 1.00 96.50 300 PRO A C 1
ATOM 2347 O O . PRO A 1 300 ? 15.017 17.030 -17.061 1.00 96.50 300 PRO A O 1
ATOM 2350 N N . GLY A 1 301 ? 15.242 15.063 -16.002 1.00 97.56 301 GLY A N 1
ATOM 2351 C CA . GLY A 1 301 ? 14.584 15.494 -14.765 1.00 97.56 301 GLY A CA 1
ATOM 2352 C C . GLY A 1 301 ? 13.103 15.823 -14.963 1.00 97.56 301 GLY A C 1
ATOM 2353 O O . GLY A 1 301 ? 12.645 16.884 -14.544 1.00 97.56 301 GLY A O 1
ATOM 2354 N N . THR A 1 302 ? 12.381 14.944 -15.663 1.00 98.19 302 THR A N 1
ATOM 2355 C CA . THR A 1 302 ? 11.009 15.154 -16.170 1.00 98.19 302 THR A CA 1
ATOM 2356 C C . THR A 1 302 ? 10.155 13.901 -15.959 1.00 98.19 302 THR A C 1
ATOM 2358 O O . THR A 1 302 ? 10.692 12.834 -15.651 1.00 98.19 302 THR A O 1
ATOM 2361 N N . ILE A 1 303 ? 8.839 14.022 -16.157 1.00 98.56 303 ILE A N 1
ATOM 2362 C CA . ILE A 1 303 ? 7.914 12.884 -16.233 1.00 98.56 303 ILE A CA 1
ATOM 2363 C C . ILE A 1 303 ? 7.184 12.943 -17.574 1.00 98.56 303 ILE A C 1
ATOM 2365 O O . ILE A 1 303 ? 6.487 13.916 -17.863 1.00 98.56 303 ILE A O 1
ATOM 2369 N N . TYR A 1 304 ? 7.330 11.889 -18.370 1.00 98.31 304 TYR A N 1
ATOM 2370 C CA . TYR A 1 304 ? 6.643 11.706 -19.645 1.00 98.31 304 TYR A CA 1
ATOM 2371 C C . TYR A 1 304 ? 5.385 10.852 -19.479 1.00 98.31 304 TYR A C 1
ATOM 2373 O O . TYR A 1 304 ? 5.331 9.974 -18.617 1.00 98.31 304 TYR A O 1
ATOM 2381 N N . MET A 1 305 ? 4.398 11.089 -20.338 1.00 98.38 305 MET A N 1
ATOM 2382 C CA . MET A 1 305 ? 3.138 10.355 -20.409 1.00 98.38 305 MET A CA 1
ATOM 2383 C C . MET A 1 305 ? 3.078 9.534 -21.694 1.00 98.38 305 MET A C 1
ATOM 2385 O O . MET A 1 305 ? 3.363 10.040 -22.781 1.00 98.38 305 MET A O 1
ATOM 2389 N N . PHE A 1 306 ? 2.651 8.283 -21.571 1.00 98.56 306 PHE A N 1
ATOM 2390 C CA . PHE A 1 306 ? 2.411 7.367 -22.681 1.00 98.56 306 PHE A CA 1
ATOM 2391 C C . PHE A 1 306 ? 1.052 6.688 -22.515 1.00 98.56 306 PHE A C 1
ATOM 2393 O O . PHE A 1 306 ? 0.540 6.583 -21.401 1.00 98.56 306 PHE A O 1
ATOM 2400 N N . ASP A 1 307 ? 0.469 6.196 -23.602 1.00 97.94 307 ASP A N 1
ATOM 2401 C CA . ASP A 1 307 ? -0.639 5.245 -23.498 1.00 97.94 307 ASP A CA 1
ATOM 2402 C C . ASP A 1 307 ? -0.121 3.830 -23.173 1.00 97.94 307 ASP A C 1
ATOM 2404 O O . ASP A 1 307 ? 1.083 3.552 -23.202 1.00 97.94 307 ASP A O 1
ATOM 2408 N N . THR A 1 308 ? -1.029 2.899 -22.875 1.00 97.69 308 THR A N 1
ATOM 2409 C CA . THR A 1 308 ? -0.673 1.495 -22.602 1.00 97.69 308 THR A CA 1
ATOM 2410 C C . THR A 1 308 ? -0.063 0.768 -23.803 1.00 97.69 308 THR A C 1
ATOM 2412 O O . THR A 1 308 ? 0.604 -0.247 -23.608 1.00 97.69 308 THR A O 1
ATOM 2415 N N . ALA A 1 309 ? -0.212 1.282 -25.029 1.00 97.19 309 ALA A N 1
ATOM 2416 C CA . ALA A 1 309 ? 0.454 0.763 -26.226 1.00 97.19 309 ALA A CA 1
ATOM 2417 C C . ALA A 1 309 ? 1.879 1.326 -26.416 1.00 97.19 309 ALA A C 1
ATOM 2419 O O . ALA A 1 309 ? 2.589 0.907 -27.334 1.00 97.19 309 ALA A O 1
ATOM 2420 N N . GLY A 1 310 ? 2.324 2.235 -25.542 1.00 96.94 310 GLY A N 1
ATOM 2421 C CA . GLY A 1 310 ? 3.653 2.840 -25.566 1.00 96.94 310 GLY A CA 1
ATOM 2422 C C . GLY A 1 310 ? 3.790 4.032 -26.514 1.00 96.94 310 GLY A C 1
ATOM 2423 O O . GLY A 1 310 ? 4.916 4.445 -26.806 1.00 96.94 310 GLY A O 1
ATOM 2424 N N . ASN A 1 311 ? 2.683 4.593 -27.008 1.00 97.19 311 ASN A N 1
ATOM 2425 C CA . ASN A 1 311 ? 2.718 5.825 -27.788 1.00 97.19 311 ASN A CA 1
ATOM 2426 C C . ASN A 1 311 ? 2.916 7.016 -26.852 1.00 97.19 311 ASN A C 1
ATOM 2428 O O . ASN A 1 311 ? 2.260 7.119 -25.818 1.00 97.19 311 ASN A O 1
ATOM 2432 N N . TYR A 1 312 ? 3.817 7.921 -27.229 1.00 97.88 312 TYR A N 1
ATOM 2433 C CA . TYR A 1 312 ? 4.043 9.162 -26.498 1.00 97.88 312 TYR A CA 1
ATOM 2434 C C . TYR A 1 312 ? 2.799 10.057 -26.558 1.00 97.88 312 TYR A C 1
ATOM 2436 O O . TYR A 1 312 ? 2.264 10.290 -27.643 1.00 97.88 312 TYR A O 1
ATOM 2444 N N . LEU A 1 313 ? 2.362 10.548 -25.397 1.00 96.88 313 LEU A N 1
ATOM 2445 C CA . LEU A 1 313 ? 1.218 11.447 -25.264 1.00 96.88 313 LEU A CA 1
ATOM 2446 C C . LEU A 1 313 ? 1.680 12.887 -25.043 1.00 96.88 313 LEU A C 1
ATOM 2448 O O . LEU A 1 313 ? 1.396 13.746 -25.873 1.00 96.88 313 LEU A O 1
ATOM 2452 N N . ASP A 1 314 ? 2.378 13.144 -23.933 1.00 96.62 314 ASP A N 1
ATOM 2453 C CA . ASP A 1 314 ? 2.825 14.487 -23.550 1.00 96.62 314 ASP A CA 1
ATOM 2454 C C . ASP A 1 314 ? 3.889 14.446 -22.431 1.00 96.62 314 ASP A C 1
ATOM 2456 O O . ASP A 1 314 ? 4.272 13.380 -21.939 1.00 96.62 314 ASP A O 1
ATOM 2460 N N . ILE A 1 315 ? 4.357 15.617 -22.004 1.00 97.31 315 ILE A N 1
ATOM 2461 C CA . ILE A 1 315 ? 5.158 15.820 -20.798 1.00 97.31 315 ILE A CA 1
ATOM 2462 C C . ILE A 1 315 ? 4.223 16.230 -19.653 1.00 97.31 315 ILE A C 1
ATOM 2464 O O . ILE A 1 315 ? 3.596 17.282 -19.726 1.00 97.31 315 ILE A O 1
ATOM 2468 N N . LEU A 1 316 ? 4.175 15.453 -18.564 1.00 97.88 316 LEU A N 1
ATOM 2469 C CA . LEU A 1 316 ? 3.419 15.842 -17.365 1.00 97.88 316 LEU A CA 1
ATOM 2470 C C . LEU A 1 316 ? 4.117 16.990 -16.628 1.00 97.88 316 LEU A C 1
ATOM 2472 O O . LEU A 1 316 ? 3.483 17.957 -16.223 1.00 97.88 316 LEU A O 1
ATOM 2476 N N . VAL A 1 317 ? 5.434 16.865 -16.434 1.00 97.38 317 VAL A N 1
ATOM 2477 C CA . VAL A 1 317 ? 6.245 17.826 -15.673 1.00 97.38 317 VAL A CA 1
ATOM 2478 C C . VAL A 1 317 ? 7.434 18.274 -16.518 1.00 97.38 317 VAL A C 1
ATOM 2480 O O . VAL A 1 317 ? 8.178 17.400 -16.957 1.00 97.38 317 VAL A O 1
ATOM 2483 N N . PRO A 1 318 ? 7.671 19.583 -16.731 1.00 96.31 318 PRO A N 1
ATOM 2484 C CA . PRO A 1 318 ? 8.749 20.080 -17.588 1.00 96.31 318 PRO A CA 1
ATOM 2485 C C . PRO A 1 318 ? 10.148 19.530 -17.263 1.00 96.31 318 PRO A C 1
ATOM 2487 O O . PRO A 1 318 ? 10.445 19.110 -16.145 1.00 96.31 318 PRO A O 1
ATOM 2490 N N . LYS A 1 319 ? 11.046 19.562 -18.255 1.00 97.12 319 LYS A N 1
ATOM 2491 C CA . LYS A 1 319 ? 12.456 19.180 -18.072 1.00 97.12 319 LYS A CA 1
ATOM 2492 C C . LYS A 1 319 ? 13.147 20.098 -17.058 1.00 97.12 319 LYS A C 1
ATOM 2494 O O . LYS A 1 319 ? 12.940 21.310 -17.068 1.00 97.12 319 LYS A O 1
ATOM 2499 N N . GLY A 1 320 ? 14.018 19.521 -16.233 1.00 96.88 320 GLY A N 1
ATOM 2500 C CA . GLY A 1 320 ? 14.784 20.221 -15.202 1.00 96.88 320 GLY A CA 1
ATOM 2501 C C . GLY A 1 320 ? 14.030 20.460 -13.892 1.00 96.88 320 GLY A C 1
ATOM 2502 O O . GLY A 1 320 ? 14.580 21.118 -13.010 1.00 96.88 320 GLY A O 1
ATOM 2503 N N . THR A 1 321 ? 12.806 19.943 -13.744 1.00 97.56 321 THR A N 1
ATOM 2504 C CA . THR A 1 321 ? 12.057 20.049 -12.485 1.00 97.56 321 THR A CA 1
ATOM 2505 C C . THR A 1 321 ? 12.656 19.172 -11.389 1.00 97.56 321 THR A C 1
ATOM 2507 O O . THR A 1 321 ? 12.763 19.618 -10.249 1.00 97.56 321 THR A O 1
ATOM 2510 N N . PHE A 1 322 ? 13.080 17.954 -11.733 1.00 97.88 322 PHE A N 1
ATOM 2511 C CA . PHE A 1 322 ? 13.692 17.015 -10.791 1.00 97.88 322 PHE A CA 1
ATOM 2512 C C . PHE A 1 322 ? 15.199 16.898 -11.013 1.00 97.88 322 PHE A C 1
ATOM 2514 O O . PHE A 1 322 ? 15.683 17.011 -12.139 1.00 97.88 322 PHE A O 1
ATOM 2521 N N . ILE A 1 323 ? 15.950 16.631 -9.946 1.00 96.31 323 ILE A N 1
ATOM 2522 C CA . ILE A 1 323 ? 17.407 16.439 -10.027 1.00 96.31 323 ILE A CA 1
ATOM 2523 C C . ILE A 1 323 ? 17.731 14.983 -10.357 1.00 96.31 323 ILE A C 1
ATOM 2525 O O . ILE A 1 323 ? 18.595 14.694 -11.185 1.00 96.31 323 ILE A O 1
ATOM 2529 N N . ARG A 1 324 ? 17.073 14.056 -9.663 1.00 95.44 324 ARG A N 1
ATOM 2530 C CA . ARG A 1 324 ? 17.253 12.618 -9.799 1.00 95.44 324 ARG A CA 1
ATOM 2531 C C . ARG A 1 324 ? 16.001 11.865 -9.331 1.00 95.44 324 ARG A C 1
ATOM 2533 O O . ARG A 1 324 ? 16.052 11.196 -8.296 1.00 95.44 324 ARG A O 1
ATOM 2540 N N . PRO A 1 325 ? 14.900 11.944 -10.097 1.00 97.56 325 PRO A N 1
ATOM 2541 C CA . PRO A 1 325 ? 13.678 11.228 -9.772 1.00 97.56 325 PRO A CA 1
ATOM 2542 C C . PRO A 1 325 ? 13.944 9.717 -9.792 1.00 97.56 325 PRO A C 1
ATOM 2544 O O . PRO A 1 325 ? 14.495 9.191 -10.764 1.00 97.56 325 PRO A O 1
ATOM 2547 N N . GLU A 1 326 ? 13.585 9.040 -8.707 1.00 96.81 326 GLU A N 1
ATOM 2548 C CA . GLU A 1 326 ? 13.682 7.595 -8.498 1.00 96.81 326 GLU A CA 1
ATOM 2549 C C . GLU A 1 326 ? 12.280 6.983 -8.608 1.00 96.81 326 GLU A C 1
ATOM 2551 O O . GLU A 1 326 ? 11.717 7.025 -9.696 1.00 96.81 326 GLU A O 1
ATOM 2556 N N . ALA A 1 327 ? 11.684 6.433 -7.546 1.00 97.81 327 ALA A N 1
ATOM 2557 C CA . ALA A 1 327 ? 10.362 5.811 -7.643 1.00 97.81 327 ALA A CA 1
ATOM 2558 C C . ALA A 1 327 ? 9.226 6.814 -7.929 1.00 97.81 327 ALA A C 1
ATOM 2560 O O . ALA A 1 327 ? 9.212 7.925 -7.393 1.00 97.81 327 ALA A O 1
ATOM 2561 N N . LEU A 1 328 ? 8.228 6.351 -8.695 1.00 98.31 328 LEU A N 1
ATOM 2562 C CA . LEU A 1 328 ? 6.913 6.975 -8.852 1.00 98.31 328 LEU A CA 1
ATOM 2563 C C . LEU A 1 328 ? 5.854 6.078 -8.203 1.00 98.31 328 LEU A C 1
ATOM 2565 O O . LEU A 1 328 ? 5.689 4.930 -8.620 1.00 98.31 328 LEU A O 1
ATOM 2569 N N . LYS A 1 329 ? 5.125 6.571 -7.198 1.00 97.50 329 LYS A N 1
ATOM 2570 C CA . LYS A 1 329 ? 4.042 5.815 -6.544 1.00 97.50 329 LYS A CA 1
ATOM 2571 C C . LYS A 1 329 ? 2.761 6.644 -6.517 1.00 97.50 329 LYS A C 1
ATOM 2573 O O . LYS A 1 329 ? 2.776 7.811 -6.144 1.00 97.50 329 LYS A O 1
ATOM 2578 N N . LYS A 1 330 ? 1.641 6.045 -6.922 1.00 94.69 330 LYS A N 1
ATOM 2579 C CA . LYS A 1 330 ? 0.330 6.705 -6.892 1.00 94.69 330 LYS A CA 1
ATOM 2580 C C . LYS A 1 330 ? -0.081 7.011 -5.450 1.00 94.69 330 LYS A C 1
ATOM 2582 O O . LYS A 1 330 ? -0.021 6.131 -4.594 1.00 94.69 330 LYS A O 1
ATOM 2587 N N . TRP A 1 331 ? -0.587 8.217 -5.223 1.00 92.88 331 TRP A N 1
ATOM 2588 C CA . TRP A 1 331 ? -1.250 8.621 -3.991 1.00 92.88 331 TRP A CA 1
ATOM 2589 C C . TRP A 1 331 ? -2.467 9.478 -4.341 1.00 92.88 331 TRP A C 1
ATOM 2591 O O . TRP A 1 331 ? -2.331 10.636 -4.713 1.00 92.88 331 TRP A O 1
ATOM 2601 N N . GLU A 1 332 ? -3.663 8.889 -4.266 1.00 89.50 332 GLU A N 1
ATOM 2602 C CA . GLU A 1 332 ? -4.919 9.556 -4.646 1.00 89.50 332 GLU A CA 1
ATOM 2603 C C . GLU A 1 332 ? -4.861 10.143 -6.075 1.00 89.50 332 GLU A C 1
ATOM 2605 O O . GLU A 1 332 ? -4.713 9.376 -7.035 1.00 89.50 332 GLU A O 1
ATOM 2610 N N . ASN A 1 333 ? -4.968 11.471 -6.206 1.00 90.44 333 ASN A N 1
ATOM 2611 C CA . ASN A 1 333 ? -4.864 12.232 -7.459 1.00 90.44 333 ASN A CA 1
ATOM 2612 C C . ASN A 1 333 ? -3.438 12.733 -7.752 1.00 90.44 333 ASN A C 1
ATOM 2614 O O . ASN A 1 333 ? -3.230 13.493 -8.698 1.00 90.44 333 ASN A O 1
ATOM 2618 N N . TYR A 1 334 ? -2.462 12.300 -6.957 1.00 94.94 334 TYR A N 1
ATOM 2619 C CA . TYR A 1 334 ? -1.063 12.676 -7.064 1.00 94.94 334 TYR A CA 1
ATOM 2620 C C . TYR A 1 334 ? -0.171 11.473 -7.388 1.00 94.94 334 TYR A C 1
ATOM 2622 O O . TYR A 1 334 ? -0.507 10.306 -7.156 1.00 94.94 334 TYR A O 1
ATOM 2630 N N . ILE A 1 335 ? 1.021 11.771 -7.890 1.00 97.44 335 ILE A N 1
ATOM 2631 C CA . ILE A 1 335 ? 2.148 10.844 -7.964 1.00 97.44 335 ILE A CA 1
ATOM 2632 C C . ILE A 1 335 ? 3.203 11.328 -6.974 1.00 97.44 335 ILE A C 1
ATOM 2634 O O . ILE A 1 335 ? 3.689 12.452 -7.080 1.00 97.44 335 ILE A O 1
ATOM 2638 N N . LEU A 1 336 ? 3.570 10.474 -6.023 1.00 97.75 336 LEU A N 1
ATOM 2639 C CA . LEU A 1 336 ? 4.727 10.691 -5.167 1.00 97.75 336 LEU A CA 1
ATOM 2640 C C . LEU A 1 336 ? 6.003 10.379 -5.946 1.00 97.75 336 LEU A C 1
ATOM 2642 O O . LEU A 1 336 ? 6.140 9.294 -6.515 1.00 97.75 336 LEU A O 1
ATOM 2646 N N . VAL A 1 337 ? 6.931 11.329 -5.940 1.00 98.19 337 VAL A N 1
ATOM 2647 C CA . VAL A 1 337 ? 8.227 11.266 -6.615 1.00 98.19 337 VAL A CA 1
ATOM 2648 C C . VAL A 1 337 ? 9.321 11.360 -5.565 1.00 98.19 337 VAL A C 1
ATOM 2650 O O . VAL A 1 337 ? 9.454 12.381 -4.889 1.00 98.19 337 VAL A O 1
ATOM 2653 N N . ALA A 1 338 ? 10.119 10.305 -5.436 1.00 97.75 338 ALA A N 1
ATOM 2654 C CA . ALA A 1 338 ? 11.349 10.350 -4.653 1.00 97.75 338 ALA A CA 1
ATOM 2655 C C . ALA A 1 338 ? 12.439 11.063 -5.463 1.00 97.75 338 ALA A C 1
ATOM 2657 O O . ALA A 1 338 ? 12.789 10.601 -6.545 1.00 97.75 338 ALA A O 1
ATOM 2658 N N . ASP A 1 339 ? 12.986 12.169 -4.960 1.00 96.44 339 ASP A N 1
ATOM 2659 C CA . ASP A 1 339 ? 14.045 12.917 -5.638 1.00 96.44 339 ASP A CA 1
ATOM 2660 C C . ASP A 1 339 ? 15.088 13.423 -4.636 1.00 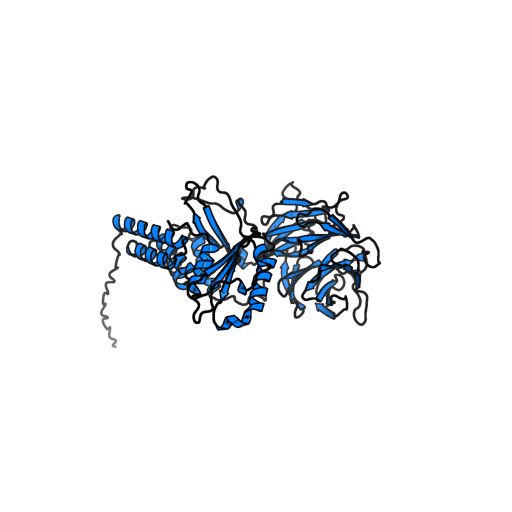96.44 339 ASP A C 1
ATOM 2662 O O . ASP A 1 339 ? 14.878 14.383 -3.893 1.00 96.44 339 ASP A O 1
ATOM 2666 N N . THR A 1 340 ? 16.267 12.799 -4.644 1.00 94.44 340 THR A N 1
ATOM 2667 C CA . THR A 1 340 ? 17.396 13.120 -3.754 1.00 94.44 340 THR A CA 1
ATOM 2668 C C . THR A 1 340 ? 17.053 13.013 -2.265 1.00 94.44 340 THR A C 1
ATOM 2670 O O . THR A 1 340 ? 17.042 11.908 -1.748 1.00 94.44 340 THR A O 1
ATOM 2673 N N . ASN A 1 341 ? 16.829 14.114 -1.552 1.00 94.88 341 ASN A N 1
ATOM 2674 C CA . ASN A 1 341 ? 16.458 14.157 -0.132 1.00 94.88 341 ASN A CA 1
ATOM 2675 C C . ASN A 1 341 ? 15.007 14.619 0.087 1.00 94.88 341 ASN A C 1
ATOM 2677 O O . ASN A 1 341 ? 14.624 14.947 1.210 1.00 94.88 341 ASN A O 1
ATOM 2681 N N . ARG A 1 342 ? 14.216 14.697 -0.987 1.00 95.44 342 ARG A N 1
ATOM 2682 C CA . ARG A 1 342 ? 12.845 15.201 -0.970 1.00 95.44 342 ARG A CA 1
ATOM 2683 C C . ARG A 1 342 ? 11.876 14.214 -1.597 1.00 95.44 342 ARG A C 1
ATOM 2685 O O . ARG A 1 342 ? 12.236 13.417 -2.463 1.00 95.44 342 ARG A O 1
ATOM 2692 N N . VAL A 1 343 ? 10.633 14.302 -1.147 1.00 96.62 343 VAL A N 1
ATOM 2693 C CA . VAL A 1 343 ? 9.479 13.646 -1.752 1.00 96.62 343 VAL A CA 1
ATOM 2694 C C . VAL A 1 343 ? 8.569 14.734 -2.288 1.00 96.62 343 VAL A C 1
ATOM 2696 O O . VAL A 1 343 ? 8.139 15.609 -1.534 1.00 96.62 343 VAL A O 1
ATOM 2699 N N . PHE A 1 344 ? 8.263 14.672 -3.576 1.00 96.38 344 PHE A N 1
ATOM 2700 C CA . PHE A 1 344 ? 7.324 15.581 -4.218 1.00 96.38 344 PHE A CA 1
ATOM 2701 C C . PHE A 1 344 ? 5.993 14.883 -4.484 1.00 96.38 344 PHE A C 1
ATOM 2703 O O . PHE A 1 344 ? 5.983 13.720 -4.870 1.00 96.38 344 PHE A O 1
ATOM 2710 N N . ALA A 1 345 ? 4.883 15.592 -4.316 1.00 95.94 345 ALA A N 1
ATOM 2711 C CA . ALA A 1 345 ? 3.575 15.195 -4.816 1.00 95.94 345 ALA A CA 1
ATOM 2712 C C . ALA A 1 345 ? 3.300 15.953 -6.120 1.00 95.94 345 ALA A C 1
ATOM 2714 O O . ALA A 1 345 ? 3.323 17.183 -6.146 1.00 95.94 345 ALA A O 1
ATOM 2715 N N . VAL A 1 346 ? 3.074 15.217 -7.206 1.00 96.81 346 VAL A N 1
ATOM 2716 C CA . VAL A 1 346 ? 2.773 15.767 -8.533 1.00 96.81 346 VAL A CA 1
ATOM 2717 C C . VAL A 1 346 ? 1.301 15.555 -8.836 1.00 96.81 346 VAL A C 1
ATOM 2719 O O . VAL A 1 346 ? 0.858 14.411 -8.881 1.00 96.81 346 VAL A O 1
ATOM 2722 N N . ASP A 1 347 ? 0.551 16.630 -9.052 1.00 95.12 347 ASP A N 1
ATOM 2723 C CA . ASP A 1 347 ? -0.856 16.569 -9.448 1.00 95.12 347 ASP A CA 1
ATOM 2724 C C . ASP A 1 347 ? -0.972 15.977 -10.859 1.00 95.12 347 ASP A C 1
ATOM 2726 O O . ASP A 1 347 ? -0.401 16.488 -11.825 1.00 95.12 347 ASP A O 1
ATOM 2730 N N . ILE A 1 348 ? -1.718 14.881 -10.982 1.00 94.75 348 ILE A N 1
ATOM 2731 C CA . ILE A 1 348 ? -1.863 14.139 -12.238 1.00 94.75 348 ILE A CA 1
ATOM 2732 C C . ILE A 1 348 ? -2.621 14.954 -13.297 1.00 94.75 348 ILE A C 1
ATOM 2734 O O . ILE A 1 348 ? -2.419 14.750 -14.494 1.00 94.75 348 ILE A O 1
ATOM 2738 N N . SER A 1 349 ? -3.505 15.861 -12.878 1.00 93.25 349 SER A N 1
ATOM 2739 C CA . SER A 1 349 ? -4.393 16.607 -13.772 1.00 93.25 349 SER A CA 1
ATOM 2740 C C . SER A 1 349 ? -3.700 17.757 -14.500 1.00 93.25 349 SER A C 1
ATOM 2742 O O . SER A 1 349 ? -4.082 18.092 -15.621 1.00 93.25 349 SER A O 1
ATOM 2744 N N . ASN A 1 350 ? -2.701 18.375 -13.866 1.00 92.69 350 ASN A N 1
ATOM 2745 C CA . ASN A 1 350 ? -2.085 19.613 -14.348 1.00 92.69 350 ASN A CA 1
ATOM 2746 C C . ASN A 1 350 ? -0.549 19.644 -14.231 1.00 92.69 350 ASN A C 1
ATOM 2748 O O . ASN A 1 350 ? 0.064 20.602 -14.701 1.00 92.69 350 ASN A O 1
ATOM 2752 N N . GLY A 1 351 ? 0.076 18.630 -13.623 1.00 94.19 351 GLY A N 1
ATOM 2753 C CA . GLY A 1 351 ? 1.528 18.537 -13.469 1.00 94.19 351 GLY A CA 1
ATOM 2754 C C . GLY A 1 351 ? 2.128 19.453 -12.398 1.00 94.19 351 GLY A C 1
ATOM 2755 O O . GLY A 1 351 ? 3.353 19.583 -12.335 1.00 94.19 351 GLY A O 1
ATOM 2756 N N . ALA A 1 352 ? 1.312 20.106 -11.562 1.00 94.75 352 ALA A N 1
ATOM 2757 C CA . ALA A 1 352 ? 1.794 20.933 -10.460 1.00 94.75 352 ALA A CA 1
ATOM 2758 C C . ALA A 1 352 ? 2.566 20.085 -9.444 1.00 94.75 352 ALA A C 1
ATOM 2760 O O . ALA A 1 352 ? 2.164 18.973 -9.109 1.00 94.75 352 ALA A O 1
ATOM 2761 N N . VAL A 1 353 ? 3.684 20.620 -8.953 1.00 95.25 353 VAL A N 1
ATOM 2762 C CA . VAL A 1 353 ? 4.619 19.902 -8.080 1.00 95.25 353 VAL A CA 1
ATOM 2763 C C . VAL A 1 353 ? 4.675 20.577 -6.717 1.00 95.25 353 VAL A C 1
ATOM 2765 O O . VAL A 1 353 ? 4.976 21.767 -6.624 1.00 95.25 353 VAL A O 1
ATOM 2768 N N . PHE A 1 354 ? 4.440 19.798 -5.664 1.00 93.31 354 PHE A N 1
ATOM 2769 C CA . PHE A 1 354 ? 4.451 20.239 -4.270 1.00 93.31 354 PHE A CA 1
ATOM 2770 C C . PHE A 1 354 ? 5.464 19.418 -3.475 1.00 93.31 354 PHE A C 1
ATOM 2772 O O . PHE A 1 354 ? 5.598 18.216 -3.692 1.00 93.31 354 PHE A O 1
ATOM 2779 N N . GLU A 1 355 ? 6.192 20.038 -2.548 1.00 93.69 355 GLU A N 1
ATOM 2780 C CA . GLU A 1 355 ? 7.061 19.295 -1.629 1.00 93.69 355 GLU A CA 1
ATOM 2781 C C . GLU A 1 355 ? 6.205 18.675 -0.518 1.00 93.69 355 GLU A C 1
ATOM 2783 O O . GLU A 1 355 ? 5.556 19.392 0.239 1.00 93.69 355 GLU A O 1
ATOM 2788 N N . ALA A 1 356 ? 6.192 17.344 -0.437 1.00 92.50 356 ALA A N 1
ATOM 2789 C CA . ALA A 1 356 ? 5.404 16.596 0.539 1.00 92.50 356 ALA A CA 1
ATOM 2790 C C . ALA A 1 356 ? 6.226 16.224 1.782 1.00 92.50 356 ALA A C 1
ATOM 2792 O O . ALA A 1 356 ? 5.704 16.230 2.894 1.00 92.50 356 ALA A O 1
ATOM 2793 N N . ALA A 1 357 ? 7.507 15.884 1.614 1.00 92.81 357 ALA A N 1
ATOM 2794 C CA . ALA A 1 357 ? 8.388 15.515 2.721 1.00 92.81 357 ALA A CA 1
ATOM 2795 C C . ALA A 1 357 ? 9.859 15.800 2.397 1.00 92.81 357 ALA A C 1
ATOM 2797 O O . ALA A 1 357 ? 10.264 15.822 1.232 1.00 92.81 357 ALA A O 1
ATOM 2798 N N . SER A 1 358 ? 10.675 15.941 3.440 1.00 91.25 358 SER A N 1
ATOM 2799 C CA . SER A 1 358 ? 12.121 16.133 3.331 1.00 91.25 358 SER A CA 1
ATOM 2800 C C . SER A 1 358 ? 12.834 15.505 4.525 1.00 91.25 358 SER A C 1
ATOM 2802 O O . SER A 1 358 ? 12.391 15.652 5.662 1.00 91.25 358 SER A O 1
ATOM 2804 N N . THR A 1 359 ? 13.961 14.839 4.277 1.00 86.94 359 THR A N 1
ATOM 2805 C CA . THR A 1 359 ? 14.865 14.292 5.314 1.00 86.94 359 THR A CA 1
ATOM 2806 C C . THR A 1 359 ? 15.929 15.312 5.753 1.00 86.94 359 THR A C 1
ATOM 2808 O O . THR A 1 359 ? 16.881 14.990 6.467 1.00 86.94 359 THR A O 1
ATOM 2811 N N . GLY A 1 360 ? 15.795 16.574 5.329 1.00 82.88 360 GLY A N 1
ATOM 2812 C CA . GLY A 1 360 ? 16.717 17.652 5.676 1.00 82.88 360 GLY A CA 1
ATOM 2813 C C . GLY A 1 360 ? 18.065 17.563 4.950 1.00 82.88 360 GLY A C 1
ATOM 2814 O O . GLY A 1 360 ? 18.174 17.036 3.846 1.00 82.88 360 GLY A O 1
ATOM 2815 N N . ASN A 1 361 ? 19.111 18.137 5.554 1.00 74.62 361 ASN A N 1
ATOM 2816 C CA . ASN A 1 361 ? 20.420 18.344 4.908 1.00 74.62 361 ASN A CA 1
ATOM 2817 C C . ASN A 1 361 ? 21.452 17.236 5.185 1.00 74.62 361 ASN A C 1
ATOM 2819 O O . ASN A 1 361 ? 22.602 17.348 4.750 1.00 74.62 361 ASN A O 1
ATOM 2823 N N . ALA A 1 362 ? 21.087 16.197 5.939 1.00 74.94 362 ALA A N 1
ATOM 2824 C CA . ALA A 1 362 ? 21.969 15.057 6.159 1.00 74.94 362 ALA A CA 1
ATOM 2825 C C . ALA A 1 362 ? 22.254 14.332 4.826 1.00 74.94 362 ALA A C 1
ATOM 2827 O O . ALA A 1 362 ? 21.498 14.495 3.865 1.00 74.94 362 ALA A O 1
ATOM 2828 N N . PRO A 1 363 ? 23.333 13.530 4.723 1.00 80.69 363 PRO A N 1
ATOM 2829 C CA . PRO A 1 363 ? 23.565 12.688 3.556 1.00 80.69 363 PRO A CA 1
ATOM 2830 C C . PRO A 1 363 ? 22.392 11.725 3.331 1.00 80.69 363 PRO A C 1
ATOM 2832 O O . PRO A 1 363 ? 22.365 10.628 3.871 1.00 80.69 363 PRO A O 1
ATOM 2835 N N . SER A 1 364 ? 21.450 12.141 2.492 1.00 89.44 364 SER A N 1
ATOM 2836 C CA . SER A 1 364 ? 20.222 11.416 2.194 1.00 89.44 364 SER A CA 1
ATOM 2837 C C . SER A 1 364 ? 20.173 11.035 0.717 1.00 89.44 364 SER A C 1
ATOM 2839 O O . SER A 1 364 ? 20.776 11.688 -0.151 1.00 89.44 364 SER A O 1
ATOM 2841 N N . ARG A 1 365 ? 19.527 9.905 0.446 1.00 94.94 365 ARG A N 1
ATOM 2842 C CA . ARG A 1 365 ? 19.090 9.486 -0.881 1.00 94.94 365 ARG A CA 1
ATOM 2843 C C . ARG A 1 365 ? 17.787 8.713 -0.705 1.00 94.94 365 ARG A C 1
ATOM 2845 O O . ARG A 1 365 ? 17.808 7.488 -0.598 1.00 94.94 365 ARG A O 1
ATOM 2852 N N . ILE A 1 366 ? 16.681 9.439 -0.695 1.00 96.69 366 ILE A N 1
ATOM 2853 C CA . ILE A 1 366 ? 15.337 8.890 -0.770 1.00 96.69 366 ILE A CA 1
ATOM 2854 C C . ILE A 1 366 ? 15.165 8.191 -2.116 1.00 96.69 366 ILE A C 1
ATOM 2856 O O . ILE A 1 366 ? 15.435 8.759 -3.173 1.00 96.69 366 ILE A O 1
ATOM 2860 N N . THR A 1 367 ? 14.728 6.942 -2.057 1.00 97.38 367 THR A N 1
ATOM 2861 C CA . THR A 1 367 ? 14.597 6.052 -3.214 1.00 97.38 367 THR A CA 1
ATOM 2862 C C . THR A 1 367 ? 13.148 5.698 -3.523 1.00 9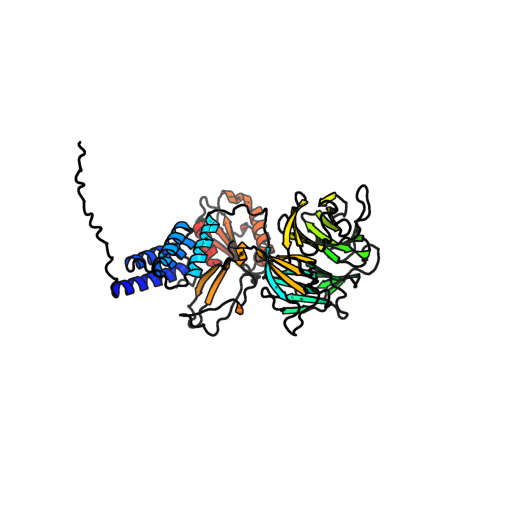7.38 367 THR A C 1
ATOM 2864 O O . THR A 1 367 ? 12.802 5.516 -4.690 1.00 97.38 367 THR A O 1
ATOM 2867 N N . CYS A 1 368 ? 12.292 5.649 -2.500 1.00 98.00 368 CYS A N 1
ATOM 2868 C CA . CYS A 1 368 ? 10.867 5.378 -2.619 1.00 98.00 368 CYS A CA 1
ATOM 2869 C C . CYS A 1 368 ? 10.097 6.094 -1.508 1.00 98.00 368 CYS A C 1
ATOM 2871 O O . CYS A 1 368 ? 10.581 6.201 -0.384 1.00 98.00 368 CYS A O 1
ATOM 2873 N N . ALA A 1 369 ? 8.891 6.556 -1.833 1.00 97.44 369 ALA A N 1
ATOM 2874 C CA . ALA A 1 369 ? 7.910 7.063 -0.885 1.00 97.44 369 ALA A CA 1
ATOM 2875 C C . ALA A 1 369 ? 6.528 6.540 -1.284 1.00 97.44 369 ALA A C 1
ATOM 2877 O O . ALA A 1 369 ? 6.143 6.650 -2.448 1.00 97.44 369 ALA A O 1
ATOM 2878 N N . VAL A 1 370 ? 5.799 5.941 -0.345 1.00 97.06 370 VAL A N 1
ATOM 2879 C CA . VAL A 1 370 ? 4.486 5.330 -0.598 1.00 97.06 370 VAL A CA 1
ATOM 2880 C C . VAL A 1 370 ? 3.575 5.530 0.615 1.00 97.06 370 VAL A C 1
ATOM 2882 O O . VAL A 1 370 ? 4.068 5.441 1.741 1.00 97.06 370 VAL A O 1
ATOM 2885 N N . PRO A 1 371 ? 2.273 5.804 0.428 1.00 94.44 371 PRO A N 1
ATOM 2886 C CA . PRO A 1 371 ? 1.341 5.878 1.546 1.00 94.44 371 PRO A CA 1
ATOM 2887 C C . PRO A 1 371 ? 1.138 4.505 2.195 1.00 94.44 371 PRO A C 1
ATOM 2889 O O . PRO A 1 371 ? 0.981 3.506 1.491 1.00 94.44 371 PRO A O 1
ATOM 2892 N N . ASP A 1 372 ? 1.118 4.459 3.525 1.00 92.19 372 ASP A N 1
ATOM 2893 C CA . ASP A 1 372 ? 0.675 3.288 4.282 1.00 92.19 372 ASP A CA 1
ATOM 2894 C C . ASP A 1 372 ? -0.852 3.290 4.490 1.00 92.19 372 ASP A C 1
ATOM 2896 O O . ASP A 1 372 ? -1.580 4.167 4.019 1.00 92.19 372 ASP A O 1
ATOM 2900 N N . MET A 1 373 ? -1.353 2.282 5.206 1.00 88.94 373 MET A N 1
ATOM 2901 C CA . MET A 1 373 ? -2.781 2.152 5.512 1.00 88.94 373 MET A CA 1
ATOM 2902 C C . MET A 1 373 ? -3.269 3.058 6.651 1.00 88.94 373 MET A C 1
ATOM 2904 O O . MET A 1 373 ? -4.477 3.187 6.835 1.00 88.94 373 MET A O 1
ATOM 2908 N N . ASN A 1 374 ? -2.355 3.666 7.409 1.00 88.06 374 ASN A N 1
ATOM 2909 C CA . ASN A 1 374 ? -2.646 4.507 8.570 1.00 88.06 374 ASN A CA 1
ATOM 2910 C C . ASN A 1 374 ? -2.595 6.013 8.243 1.00 88.06 374 ASN A C 1
ATOM 2912 O O . ASN A 1 374 ? -2.887 6.831 9.115 1.00 88.06 374 ASN A O 1
ATOM 2916 N N . GLY A 1 375 ? -2.271 6.380 6.997 1.00 86.75 375 GLY A N 1
ATOM 2917 C CA . GLY A 1 375 ? -2.210 7.766 6.52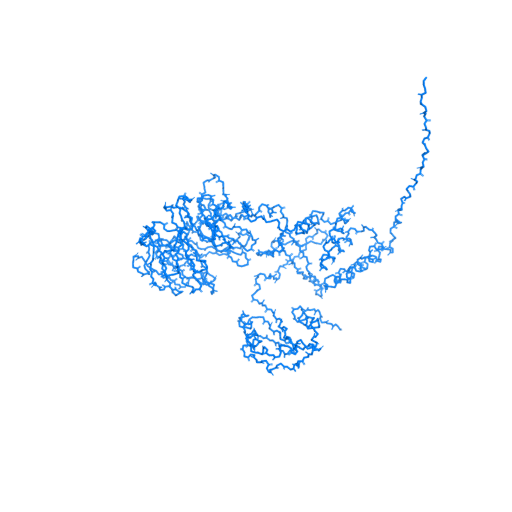2 1.00 86.75 375 GLY A CA 1
ATOM 2918 C C . GLY A 1 375 ? -0.812 8.393 6.551 1.00 86.75 375 GLY A C 1
ATOM 2919 O O . GLY A 1 375 ? -0.685 9.585 6.258 1.00 86.75 375 GLY A O 1
ATOM 2920 N N . ASN A 1 376 ? 0.224 7.608 6.857 1.00 91.62 376 ASN A N 1
ATOM 2921 C CA . ASN A 1 376 ? 1.630 8.013 6.831 1.00 91.62 376 ASN A CA 1
ATOM 2922 C C . ASN A 1 376 ? 2.258 7.751 5.456 1.00 91.62 376 ASN A C 1
ATOM 2924 O O . ASN A 1 376 ? 1.689 7.058 4.613 1.00 91.62 376 ASN A O 1
ATOM 2928 N N . LEU A 1 377 ? 3.479 8.244 5.253 1.00 94.88 377 LEU A N 1
ATOM 2929 C CA . LEU A 1 377 ? 4.353 7.812 4.165 1.00 94.88 377 LEU A CA 1
ATOM 2930 C C . LEU A 1 377 ? 5.463 6.909 4.705 1.00 94.88 377 LEU A C 1
ATOM 2932 O O . LEU A 1 377 ? 6.194 7.298 5.616 1.00 94.88 377 LEU A O 1
ATOM 2936 N N . LEU A 1 378 ? 5.645 5.743 4.090 1.00 97.06 378 LEU A N 1
ATOM 2937 C CA . LEU A 1 378 ? 6.863 4.951 4.237 1.00 97.06 378 LEU A CA 1
ATOM 2938 C C . LEU A 1 378 ? 7.884 5.439 3.215 1.00 97.06 378 LEU A C 1
ATOM 2940 O O . LEU A 1 378 ? 7.613 5.438 2.012 1.00 97.06 378 LEU A O 1
ATOM 2944 N N . VAL A 1 379 ? 9.053 5.855 3.695 1.00 97.62 379 VAL A N 1
ATOM 2945 C CA . VAL A 1 379 ? 10.099 6.477 2.881 1.00 97.62 379 VAL A CA 1
ATOM 2946 C C . VAL A 1 379 ? 11.407 5.719 3.053 1.00 97.62 379 VAL A C 1
ATOM 2948 O O . VAL A 1 379 ? 11.970 5.676 4.141 1.00 97.62 379 VAL A O 1
ATOM 2951 N N . THR A 1 380 ? 11.924 5.122 1.982 1.00 97.62 380 THR A N 1
ATOM 2952 C CA . THR A 1 380 ? 13.215 4.424 2.018 1.00 97.62 380 THR A CA 1
ATOM 2953 C C . THR A 1 380 ? 14.346 5.395 1.715 1.00 97.62 380 THR A C 1
ATOM 2955 O O . THR A 1 380 ? 14.314 6.081 0.692 1.00 97.62 380 THR A O 1
ATOM 2958 N N . ASP A 1 381 ? 15.377 5.416 2.559 1.00 96.12 381 ASP A N 1
ATOM 2959 C CA . ASP A 1 381 ? 16.594 6.189 2.322 1.00 96.12 381 ASP A CA 1
ATOM 2960 C C . ASP A 1 381 ? 17.821 5.274 2.263 1.00 96.12 381 ASP A C 1
ATOM 2962 O O . ASP A 1 381 ? 18.252 4.625 3.222 1.00 96.12 381 ASP A O 1
ATOM 2966 N N . PHE A 1 382 ? 18.410 5.241 1.074 1.00 95.31 382 PHE A N 1
ATOM 2967 C CA . PHE A 1 382 ? 19.537 4.390 0.737 1.00 95.31 382 PHE A CA 1
ATOM 2968 C C . PHE A 1 382 ? 20.815 4.772 1.492 1.00 95.31 382 PHE A C 1
ATOM 2970 O O . PHE A 1 382 ? 21.646 3.902 1.757 1.00 95.31 382 PHE A O 1
ATOM 2977 N N . LYS A 1 383 ? 21.022 6.062 1.789 1.00 94.44 383 LYS A N 1
ATOM 2978 C CA . LYS A 1 383 ? 22.248 6.545 2.442 1.00 94.44 383 LYS A CA 1
ATOM 2979 C C . LYS A 1 383 ? 22.151 6.487 3.959 1.00 94.44 383 LYS A C 1
ATOM 2981 O O . LYS A 1 383 ? 23.140 6.090 4.574 1.00 94.44 383 LYS A O 1
ATOM 2986 N N . SER A 1 384 ? 21.007 6.852 4.542 1.00 92.69 384 SER A N 1
ATOM 2987 C CA . SER A 1 384 ? 20.810 6.718 5.993 1.00 92.69 384 SER A CA 1
ATOM 2988 C C . SER A 1 384 ? 20.683 5.254 6.423 1.00 92.69 384 SER A C 1
ATOM 2990 O O . SER A 1 384 ? 20.998 4.929 7.563 1.00 92.69 384 SER A O 1
ATOM 2992 N N . ASN A 1 385 ? 20.343 4.358 5.486 1.00 94.62 385 ASN A N 1
ATOM 2993 C CA . ASN A 1 385 ? 20.083 2.943 5.736 1.00 94.62 385 ASN A CA 1
ATOM 2994 C C . ASN A 1 385 ? 18.828 2.708 6.592 1.00 94.62 385 ASN A C 1
ATOM 2996 O O . ASN A 1 385 ? 18.807 1.828 7.455 1.00 94.62 385 ASN A O 1
ATOM 3000 N N . GLU A 1 386 ? 17.785 3.498 6.348 1.00 94.19 386 GLU A N 1
ATOM 3001 C CA . GLU A 1 386 ? 16.561 3.513 7.149 1.00 94.19 386 GLU A CA 1
ATOM 3002 C C . GLU A 1 386 ? 15.317 3.496 6.258 1.00 94.19 386 GLU A C 1
ATOM 3004 O O . GLU A 1 386 ? 15.343 3.914 5.096 1.00 94.19 386 GLU A O 1
ATOM 3009 N N . VAL A 1 387 ? 14.224 2.979 6.816 1.00 96.44 387 VAL A N 1
ATOM 3010 C CA . VAL A 1 387 ? 12.879 3.181 6.272 1.00 96.44 387 VAL A CA 1
ATOM 3011 C C . VAL A 1 387 ? 12.146 4.090 7.242 1.00 96.44 387 VAL A C 1
ATOM 3013 O O . VAL A 1 387 ? 11.782 3.662 8.331 1.00 96.44 387 VAL A O 1
ATOM 3016 N N . PHE A 1 388 ? 11.977 5.352 6.879 1.00 95.69 388 PHE A N 1
ATOM 3017 C CA . PHE A 1 388 ? 11.280 6.330 7.698 1.00 95.69 388 PHE A CA 1
ATOM 3018 C C . PHE A 1 388 ? 9.769 6.135 7.616 1.00 95.69 388 PHE A C 1
ATOM 3020 O O . PHE A 1 388 ? 9.219 5.886 6.543 1.00 95.69 388 PHE A O 1
ATOM 3027 N N . VAL A 1 389 ? 9.108 6.323 8.751 1.00 94.75 389 VAL A N 1
ATOM 3028 C CA . VAL A 1 389 ? 7.666 6.526 8.851 1.00 94.75 389 VAL A CA 1
ATOM 3029 C C . VAL A 1 389 ? 7.456 8.026 9.009 1.00 94.75 389 VAL A C 1
ATOM 3031 O O . VAL A 1 389 ? 7.822 8.609 10.030 1.00 94.75 389 VAL A O 1
ATOM 3034 N N . MET A 1 390 ? 6.918 8.664 7.975 1.00 93.44 390 MET A N 1
ATOM 3035 C CA . MET A 1 390 ? 6.661 10.101 7.950 1.00 93.44 390 MET A CA 1
ATOM 3036 C C . MET A 1 390 ? 5.165 10.352 8.162 1.00 93.44 390 MET A C 1
ATOM 3038 O O . MET A 1 390 ? 4.348 9.919 7.352 1.00 93.44 390 MET A O 1
ATOM 3042 N N . SER A 1 391 ? 4.798 11.072 9.218 1.00 89.81 391 SER A N 1
ATOM 3043 C CA . SER A 1 391 ? 3.406 11.381 9.571 1.00 89.81 391 SER A CA 1
ATOM 3044 C C . SER A 1 391 ? 3.091 12.853 9.336 1.00 89.81 391 SER A C 1
ATOM 3046 O O . SER A 1 391 ? 3.981 13.706 9.291 1.00 89.81 391 SER A O 1
ATOM 3048 N N . LYS A 1 392 ? 1.807 13.188 9.204 1.00 85.75 392 LYS A N 1
ATOM 3049 C CA . LYS A 1 392 ? 1.385 14.591 9.116 1.00 85.75 392 LYS A CA 1
ATOM 3050 C C . LYS A 1 392 ? 1.595 15.265 10.475 1.00 85.75 392 LYS A C 1
ATOM 3052 O O . LYS A 1 392 ? 1.279 14.691 11.514 1.00 85.75 392 LYS A O 1
ATOM 3057 N N . MET A 1 393 ? 2.064 16.514 10.485 1.00 74.69 393 MET A N 1
ATOM 3058 C CA . MET A 1 393 ? 2.284 17.273 11.732 1.00 74.69 393 MET A CA 1
ATOM 3059 C C . MET A 1 393 ? 1.083 17.268 12.709 1.00 74.69 393 MET A C 1
ATOM 3061 O O . MET A 1 393 ? 1.298 17.032 13.899 1.00 74.69 393 MET A O 1
ATOM 3065 N N . P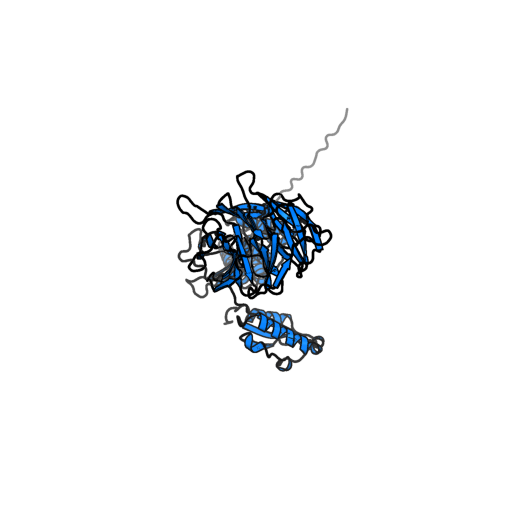RO A 1 394 ? -0.179 17.470 12.263 1.00 70.38 394 PRO A N 1
ATOM 3066 C CA . PRO A 1 394 ? -1.341 17.404 13.158 1.00 70.38 394 PRO A CA 1
ATOM 3067 C C . PRO A 1 394 ? -1.581 16.020 13.782 1.00 70.38 394 PRO A C 1
ATOM 3069 O O . PRO A 1 394 ? -2.207 15.925 14.835 1.00 70.38 394 PRO A O 1
ATOM 3072 N N . GLU A 1 395 ? -1.094 14.952 13.146 1.00 71.94 395 GLU A N 1
ATOM 3073 C CA . GLU A 1 395 ? -1.242 13.575 13.625 1.00 71.94 395 GLU A CA 1
ATOM 3074 C C . GLU A 1 395 ? -0.169 13.214 14.654 1.00 71.94 395 GLU A C 1
ATOM 3076 O O . GLU A 1 395 ? -0.479 12.513 15.607 1.00 71.94 395 GLU A O 1
ATOM 3081 N N . LEU A 1 396 ? 1.047 13.766 14.550 1.00 67.12 396 LEU A N 1
ATOM 3082 C CA . LEU A 1 396 ? 2.098 13.573 15.563 1.00 67.12 396 LEU A CA 1
ATOM 3083 C C . LEU A 1 396 ? 1.730 14.131 16.940 1.00 67.12 396 LEU A C 1
ATOM 3085 O O . LEU A 1 396 ? 2.105 13.577 17.971 1.00 67.12 396 LEU A O 1
ATOM 3089 N N . VAL A 1 397 ? 1.043 15.272 16.955 1.00 59.22 397 VAL A N 1
ATOM 3090 C CA . VAL A 1 397 ? 0.628 15.944 18.196 1.00 59.22 397 VAL A CA 1
ATOM 3091 C C . VAL A 1 397 ? -0.680 15.343 18.729 1.00 59.22 397 VAL A C 1
ATOM 3093 O O . VAL A 1 397 ? -1.021 15.511 19.900 1.00 59.22 397 VAL A O 1
ATOM 3096 N N . GLY A 1 398 ? -1.418 14.626 17.880 1.00 61.59 398 GLY A N 1
ATOM 3097 C CA . GLY A 1 398 ? -2.695 14.013 18.202 1.00 61.59 398 GLY A CA 1
ATOM 3098 C C . GLY A 1 398 ? -2.568 12.615 18.794 1.00 61.59 398 GLY A C 1
ATOM 3099 O O . GLY A 1 398 ? -1.917 11.746 18.232 1.00 61.59 398 GLY A O 1
ATOM 3100 N N . GLY A 1 399 ? -3.254 12.356 19.908 1.00 69.31 399 GLY A N 1
ATOM 3101 C CA . GLY A 1 399 ? -3.433 10.983 20.384 1.00 69.31 399 GLY A CA 1
ATOM 3102 C C . GLY A 1 399 ? -4.433 10.203 19.522 1.00 69.31 399 GLY A C 1
ATOM 3103 O O . GLY A 1 399 ? -5.331 10.795 18.919 1.00 69.31 399 GLY A O 1
ATOM 3104 N N . LEU A 1 400 ? -4.319 8.874 19.524 1.00 79.88 400 LEU A N 1
ATOM 3105 C CA . LEU A 1 400 ? -5.326 7.972 18.957 1.00 79.88 400 LEU A CA 1
ATOM 3106 C C . LEU A 1 400 ? -6.611 7.989 19.796 1.00 79.88 400 LEU A C 1
ATOM 3108 O O . LEU A 1 400 ? -6.567 8.089 21.025 1.00 79.88 400 LEU A O 1
ATOM 3112 N N . ALA A 1 401 ? -7.758 7.840 19.138 1.00 79.50 401 ALA A N 1
ATOM 3113 C CA . ALA A 1 401 ? -9.034 7.629 19.805 1.00 79.50 401 ALA A CA 1
ATOM 3114 C C . ALA A 1 401 ? -9.210 6.130 20.084 1.00 79.50 401 ALA A C 1
ATOM 3116 O O . ALA A 1 401 ? -9.428 5.347 19.162 1.00 79.50 401 ALA A O 1
ATOM 3117 N N . VAL A 1 402 ? -9.110 5.731 21.354 1.00 83.94 402 VAL A N 1
ATOM 3118 C CA . VAL A 1 402 ? -9.278 4.337 21.798 1.00 83.94 402 VAL A CA 1
ATOM 3119 C C . VAL A 1 402 ? -10.614 4.197 22.517 1.00 83.94 402 VAL A C 1
ATOM 3121 O O . VAL A 1 402 ? -10.860 4.870 23.515 1.00 83.94 402 VAL A O 1
ATOM 3124 N N . GLN A 1 403 ? -11.482 3.317 22.024 1.00 80.75 403 GLN A N 1
ATOM 3125 C CA . GLN A 1 403 ? -12.830 3.123 22.554 1.00 80.75 403 GLN A CA 1
ATOM 3126 C C . GLN A 1 403 ? -13.110 1.647 22.802 1.00 80.75 403 GLN A C 1
ATOM 3128 O O . GLN A 1 403 ? -12.920 0.814 21.921 1.00 80.75 403 GLN A O 1
ATOM 3133 N N . VAL A 1 404 ? -13.630 1.319 23.984 1.00 84.38 404 VAL A N 1
ATOM 3134 C CA . VAL A 1 404 ? -14.188 -0.011 24.249 1.00 84.38 404 VAL A CA 1
ATOM 3135 C C . VAL A 1 404 ? -15.612 -0.036 23.703 1.00 84.38 404 VAL A C 1
ATOM 3137 O O . VAL A 1 404 ? -16.488 0.655 24.222 1.00 84.38 404 VAL A O 1
ATOM 3140 N N . ILE A 1 405 ? -15.837 -0.813 22.647 1.00 80.94 405 ILE A N 1
ATOM 3141 C CA . ILE A 1 405 ? -17.132 -0.936 21.967 1.00 80.94 405 ILE A CA 1
ATOM 3142 C C . ILE A 1 405 ? -18.041 -1.891 22.735 1.00 80.94 405 ILE A C 1
ATOM 3144 O O . ILE A 1 405 ? -19.230 -1.628 22.910 1.00 80.94 405 ILE A O 1
ATOM 3148 N N . HIS A 1 406 ? -17.477 -3.007 23.189 1.00 80.31 406 HIS A N 1
ATOM 3149 C CA . HIS A 1 406 ? -18.221 -4.085 23.817 1.00 80.31 406 HIS A CA 1
ATOM 3150 C C . HIS A 1 406 ? -17.389 -4.749 24.913 1.00 80.31 406 HIS A C 1
ATOM 3152 O O . HIS A 1 406 ? -16.164 -4.814 24.823 1.00 80.31 406 HIS A O 1
ATOM 3158 N N . VAL A 1 407 ? -18.070 -5.238 25.950 1.00 83.12 407 VAL A N 1
ATOM 3159 C CA . VAL A 1 407 ? -17.476 -6.007 27.047 1.00 83.12 407 VAL A CA 1
ATOM 3160 C C . VAL A 1 407 ? -18.363 -7.220 27.313 1.00 83.12 407 VAL A C 1
ATOM 3162 O O . VAL A 1 407 ? -19.487 -7.073 27.798 1.00 83.12 407 VAL A O 1
ATOM 3165 N N . ASP A 1 408 ? -17.843 -8.414 27.042 1.00 80.69 408 ASP A N 1
ATOM 3166 C CA . ASP A 1 408 ? -18.475 -9.686 27.383 1.00 80.69 408 ASP A CA 1
ATOM 3167 C C . ASP A 1 408 ? -17.831 -10.264 28.649 1.00 80.69 408 ASP A C 1
ATOM 3169 O O . ASP A 1 408 ? -16.631 -10.530 28.711 1.00 80.69 408 ASP A O 1
ATOM 3173 N N . SER A 1 409 ? -18.652 -10.472 29.675 1.00 83.56 409 SER A N 1
ATOM 3174 C CA . SER A 1 409 ? -18.262 -11.091 30.949 1.00 83.56 409 SER A CA 1
ATOM 3175 C C . SER A 1 409 ? -19.074 -12.350 31.269 1.00 83.56 409 SER A C 1
ATOM 3177 O O . SER A 1 409 ? -19.019 -12.863 32.388 1.00 83.56 409 SER A O 1
ATOM 3179 N N . SER A 1 410 ? -19.812 -12.889 30.292 1.00 80.38 410 SER A N 1
ATOM 3180 C CA . SER A 1 410 ? -20.656 -14.083 30.440 1.00 80.38 410 SER A CA 1
ATOM 3181 C C . SER A 1 410 ? -19.876 -15.329 30.883 1.00 80.38 410 SER A C 1
ATOM 3183 O O . SER A 1 410 ? -20.444 -16.227 31.508 1.00 80.38 410 SER A O 1
ATOM 3185 N N . LYS A 1 411 ? -18.565 -15.369 30.605 1.00 84.75 411 LYS A N 1
ATOM 3186 C CA . LYS A 1 411 ? -17.635 -16.460 30.943 1.00 84.75 411 LYS A CA 1
ATOM 3187 C C . LYS A 1 411 ? -16.620 -16.079 32.026 1.00 84.75 411 LYS A C 1
ATOM 3189 O O . LYS A 1 411 ? -15.481 -16.547 31.995 1.00 84.75 411 LYS A O 1
ATOM 3194 N N . PHE A 1 412 ? -17.018 -15.247 32.988 1.00 83.00 412 PHE A N 1
ATOM 3195 C CA . PHE A 1 412 ? -16.160 -14.866 34.114 1.00 83.00 412 PHE A CA 1
ATOM 3196 C C . PHE A 1 412 ? -15.483 -16.101 34.767 1.00 83.00 412 PHE A C 1
ATOM 3198 O O . PHE A 1 412 ? -16.169 -17.098 35.016 1.00 83.00 412 PHE A O 1
ATOM 3205 N N . PRO A 1 413 ? -14.161 -16.079 35.054 1.00 87.31 413 PRO A N 1
ATOM 3206 C CA . PRO A 1 413 ? -13.274 -14.910 35.137 1.00 87.31 413 PRO A CA 1
ATOM 3207 C C . PRO A 1 413 ? -12.718 -14.392 33.803 1.00 87.31 413 PRO A C 1
ATOM 3209 O O . PRO A 1 413 ? -12.029 -13.377 33.801 1.00 87.31 413 PRO A O 1
ATOM 3212 N N . THR A 1 414 ? -13.007 -15.044 32.676 1.00 87.31 414 THR A N 1
ATOM 3213 C CA . THR A 1 414 ? -12.617 -14.534 31.358 1.00 87.31 414 THR A CA 1
ATOM 3214 C C . THR A 1 414 ? -13.536 -13.385 30.954 1.00 87.31 414 THR A C 1
ATOM 3216 O O . THR A 1 414 ? -14.759 -13.531 30.949 1.00 87.31 414 THR A O 1
ATOM 3219 N N . VAL A 1 415 ? -12.931 -12.247 30.614 1.00 87.81 415 VAL A N 1
ATOM 3220 C CA . VAL A 1 415 ? -13.617 -11.061 30.094 1.00 87.81 415 VAL A CA 1
ATOM 3221 C C . VAL A 1 415 ? -13.053 -10.764 28.712 1.00 87.81 415 VAL A C 1
ATOM 3223 O O . VAL A 1 415 ? -11.837 -10.660 28.555 1.00 87.81 415 VAL A O 1
ATOM 3226 N N . THR A 1 416 ? -13.930 -10.632 27.725 1.00 87.38 416 THR A N 1
ATOM 3227 C CA . THR A 1 416 ? -13.573 -10.264 26.353 1.00 87.38 416 THR A CA 1
ATOM 3228 C C . THR A 1 416 ? -14.003 -8.825 26.105 1.00 87.38 416 THR A C 1
ATOM 3230 O O . THR A 1 416 ? -15.076 -8.414 26.543 1.00 87.38 416 THR A O 1
ATOM 3233 N N . MET A 1 417 ? -13.154 -8.044 25.441 1.00 86.19 417 MET A N 1
ATOM 3234 C CA . MET A 1 417 ? -13.432 -6.648 25.115 1.00 86.19 417 MET A CA 1
ATOM 3235 C C . MET A 1 417 ? -13.165 -6.412 23.637 1.00 86.19 417 MET A C 1
ATOM 3237 O O . MET A 1 417 ? -12.087 -6.755 23.155 1.00 86.19 417 MET A O 1
ATOM 3241 N N . ASP A 1 418 ? -14.117 -5.777 22.960 1.00 86.69 418 ASP A N 1
ATOM 3242 C CA . ASP A 1 418 ? -13.918 -5.290 21.599 1.00 86.69 418 ASP A CA 1
ATOM 3243 C C . ASP A 1 418 ? -13.479 -3.833 21.674 1.00 86.69 418 ASP A C 1
ATOM 3245 O O . ASP A 1 418 ? -14.160 -2.995 22.275 1.00 86.69 418 ASP A O 1
ATOM 3249 N N . ILE A 1 419 ? -12.332 -3.527 21.075 1.00 87.75 419 ILE A N 1
ATOM 3250 C CA . ILE A 1 419 ? -11.713 -2.204 21.124 1.00 87.75 419 ILE A CA 1
ATOM 3251 C C . ILE A 1 419 ? -11.648 -1.643 19.709 1.00 87.75 419 ILE A C 1
ATOM 3253 O O . ILE A 1 419 ? -11.259 -2.334 18.769 1.00 87.75 419 ILE A O 1
ATOM 3257 N N . ARG A 1 420 ? -12.012 -0.370 19.560 1.00 87.62 420 ARG A N 1
ATOM 3258 C CA . ARG A 1 420 ? -11.766 0.411 18.353 1.00 87.62 420 ARG A CA 1
ATOM 3259 C C . ARG A 1 420 ? -10.635 1.388 18.597 1.00 87.62 420 ARG A C 1
ATOM 3261 O O . ARG A 1 420 ? -10.643 2.084 19.610 1.00 87.62 420 ARG A O 1
ATOM 3268 N N . VAL A 1 421 ? -9.711 1.464 17.650 1.00 88.88 421 VAL A N 1
ATOM 3269 C CA . VAL A 1 421 ? -8.655 2.472 17.632 1.00 88.88 421 VAL A CA 1
ATOM 3270 C C . VAL A 1 421 ? -8.745 3.227 16.316 1.00 88.88 421 VAL A C 1
ATOM 3272 O O . VAL A 1 421 ? -8.697 2.613 15.253 1.00 88.88 421 VAL A O 1
ATOM 3275 N N . GLU A 1 422 ? -8.919 4.541 16.389 1.00 85.88 422 GLU A N 1
ATOM 3276 C CA . GLU A 1 422 ? -9.073 5.414 15.224 1.00 85.88 422 GLU A CA 1
ATOM 3277 C C . GLU A 1 422 ? -8.094 6.591 15.296 1.00 85.88 422 GLU A C 1
ATOM 3279 O O . GLU A 1 422 ? -7.759 7.076 16.383 1.00 85.88 422 GLU A O 1
ATOM 3284 N N . ASN A 1 423 ? -7.669 7.088 14.135 1.00 80.31 423 ASN A N 1
ATOM 3285 C CA . ASN A 1 423 ? -6.990 8.377 14.044 1.00 80.31 423 ASN A CA 1
ATOM 3286 C C . ASN A 1 423 ? -7.988 9.551 14.162 1.00 80.31 423 ASN A C 1
ATOM 3288 O O . ASN A 1 423 ? -9.205 9.388 14.332 1.00 80.31 423 ASN A O 1
ATOM 3292 N N . ARG A 1 424 ? -7.477 10.782 14.058 1.00 75.12 424 ARG A N 1
ATOM 3293 C CA . ARG A 1 424 ? -8.298 12.002 14.136 1.00 75.12 424 ARG A CA 1
ATOM 3294 C C . ARG A 1 424 ? -9.350 12.081 13.027 1.00 75.12 424 ARG A C 1
ATOM 3296 O O . ARG A 1 424 ? -10.403 12.677 13.236 1.00 75.12 424 ARG A O 1
ATOM 3303 N N . GLN A 1 425 ? -9.140 11.399 11.910 1.00 74.94 425 GLN A N 1
ATOM 3304 C CA . GLN A 1 425 ? -10.020 11.348 10.748 1.00 74.94 425 GLN A CA 1
ATOM 3305 C C . GLN A 1 425 ? -11.016 10.176 10.784 1.00 74.94 425 GLN A C 1
ATOM 3307 O O . GLN A 1 425 ? -11.659 9.913 9.773 1.00 74.94 425 GLN A O 1
ATOM 3312 N N . HIS A 1 426 ? -11.173 9.485 11.925 1.00 77.94 426 HIS A N 1
ATOM 3313 C CA . HIS A 1 426 ? -12.029 8.292 12.063 1.00 77.94 426 HIS A CA 1
ATOM 3314 C C . HIS A 1 426 ? -11.600 7.095 11.211 1.00 77.94 426 HIS A C 1
ATOM 3316 O O . HIS A 1 426 ? -12.375 6.160 11.000 1.00 77.94 426 HIS A O 1
ATOM 3322 N N . GLN A 1 427 ? -10.362 7.090 10.729 1.00 81.62 427 GLN A N 1
ATOM 3323 C CA . GLN A 1 427 ? -9.836 5.933 10.028 1.00 81.62 427 GLN A CA 1
ATOM 3324 C C . GLN A 1 427 ? -9.343 4.925 11.072 1.00 81.62 427 GLN A C 1
ATOM 3326 O O . GLN A 1 427 ? -8.599 5.310 11.983 1.00 81.62 427 GLN A O 1
ATOM 3331 N N . PRO A 1 428 ? -9.768 3.652 10.986 1.00 86.50 428 PRO A N 1
ATOM 3332 C CA . PRO A 1 428 ? -9.265 2.605 11.860 1.00 86.50 428 PRO A CA 1
ATOM 3333 C C . PRO A 1 428 ? -7.751 2.456 11.715 1.00 86.50 428 PRO A C 1
ATOM 3335 O O . PRO A 1 428 ? -7.246 2.399 10.597 1.00 86.50 428 PRO A O 1
ATOM 3338 N N . ILE A 1 429 ? -7.049 2.341 12.840 1.00 88.56 429 ILE A N 1
ATOM 3339 C CA . ILE A 1 429 ? -5.622 2.017 12.835 1.00 88.56 429 ILE A CA 1
ATOM 3340 C C . ILE A 1 429 ? -5.447 0.518 12.607 1.00 88.56 429 ILE A C 1
ATOM 3342 O O . ILE A 1 429 ? -6.074 -0.304 13.281 1.00 88.56 429 ILE A O 1
ATOM 3346 N N . VAL A 1 430 ? -4.571 0.164 11.671 1.00 89.69 430 VAL A N 1
ATOM 3347 C CA . VAL A 1 430 ? -4.174 -1.218 11.391 1.00 89.69 430 VAL A CA 1
ATOM 3348 C C . VAL A 1 430 ? -2.764 -1.499 11.908 1.00 89.69 430 VAL A C 1
ATOM 3350 O O . VAL A 1 430 ? -1.964 -0.581 12.094 1.00 89.69 430 VAL A O 1
ATOM 3353 N N . GLY A 1 431 ? -2.467 -2.780 12.133 1.00 86.75 431 GLY A N 1
ATOM 3354 C CA . GLY A 1 431 ? -1.146 -3.235 12.568 1.00 86.75 431 GLY A CA 1
ATOM 3355 C C . GLY A 1 431 ? -0.928 -3.245 14.081 1.00 86.75 431 GLY A C 1
ATOM 3356 O O . GLY A 1 431 ? 0.196 -3.446 14.522 1.00 86.75 431 GLY A O 1
ATOM 3357 N N . LEU A 1 432 ? -1.987 -3.040 14.871 1.00 87.31 432 LEU A N 1
ATOM 3358 C CA . LEU A 1 432 ? -1.904 -3.106 16.329 1.00 87.31 432 LEU A CA 1
ATOM 3359 C C . LEU A 1 432 ? -1.846 -4.555 16.821 1.00 87.31 432 LEU A C 1
ATOM 3361 O O . LEU A 1 432 ? -2.689 -5.366 16.440 1.00 87.31 432 LEU A O 1
ATOM 3365 N N . ASP A 1 433 ? -0.909 -4.850 17.712 1.00 85.31 433 ASP A N 1
ATOM 3366 C CA . ASP A 1 433 ? -0.659 -6.160 18.305 1.00 85.31 433 ASP A CA 1
ATOM 3367 C C . ASP A 1 433 ? -0.755 -6.140 19.845 1.00 85.31 433 ASP A C 1
ATOM 3369 O O . ASP A 1 433 ? -1.103 -5.133 20.466 1.00 85.31 433 ASP A O 1
ATOM 3373 N N . ASP A 1 434 ? -0.491 -7.289 20.475 1.00 84.56 434 ASP A N 1
ATOM 3374 C CA . ASP A 1 434 ? -0.515 -7.467 21.935 1.00 84.56 434 ASP A CA 1
ATOM 3375 C C . ASP A 1 434 ? 0.274 -6.380 22.708 1.00 84.56 434 ASP A C 1
ATOM 3377 O O . ASP A 1 434 ? -0.295 -5.774 23.625 1.00 84.56 434 ASP A O 1
ATOM 3381 N N . PRO A 1 435 ? 1.553 -6.099 22.370 1.00 85.94 435 PRO A N 1
ATOM 3382 C CA . PRO A 1 435 ? 2.344 -5.021 22.965 1.00 85.94 435 PRO A CA 1
ATOM 3383 C C . PRO A 1 435 ? 1.712 -3.627 22.938 1.00 85.94 435 PRO A C 1
ATOM 3385 O O . PRO A 1 435 ? 2.034 -2.807 23.801 1.00 85.94 435 PRO A O 1
ATOM 3388 N N . ASN A 1 436 ? 0.840 -3.329 21.971 1.00 87.50 436 ASN A N 1
ATOM 3389 C CA . ASN A 1 436 ? 0.236 -2.003 21.858 1.00 87.50 436 ASN A CA 1
ATOM 3390 C C . ASN A 1 436 ? -0.852 -1.735 22.913 1.00 87.50 436 ASN A C 1
ATOM 3392 O O . ASN A 1 436 ? -1.229 -0.578 23.118 1.00 87.50 436 ASN A O 1
ATOM 3396 N N . PHE A 1 437 ? -1.352 -2.764 23.606 1.00 87.50 437 PHE A N 1
ATOM 3397 C CA . PHE A 1 437 ? -2.430 -2.621 24.582 1.00 87.50 437 PHE A CA 1
ATOM 3398 C C . PHE A 1 437 ? -1.955 -2.866 26.015 1.00 87.50 437 PHE A C 1
ATOM 3400 O O . PHE A 1 437 ? -1.237 -3.814 26.318 1.00 87.50 437 PHE A O 1
ATOM 3407 N N . LEU A 1 438 ? -2.441 -2.046 26.948 1.00 87.62 438 LEU A N 1
ATOM 3408 C CA . LEU A 1 438 ? -2.252 -2.237 28.384 1.00 87.62 438 LEU A CA 1
ATOM 3409 C C . LEU A 1 438 ? -3.600 -2.117 29.094 1.00 87.62 438 LEU A C 1
ATOM 3411 O O . LEU A 1 438 ? -4.158 -1.026 29.214 1.00 87.62 438 LEU A O 1
ATOM 3415 N N . VAL A 1 439 ? -4.108 -3.235 29.608 1.00 87.12 439 VAL A N 1
ATOM 3416 C CA . VAL A 1 439 ? -5.345 -3.271 30.387 1.00 87.12 439 VAL A CA 1
ATOM 3417 C C . VAL A 1 439 ? -5.001 -3.186 31.868 1.00 87.12 439 VAL A C 1
ATOM 3419 O O . VAL A 1 439 ? -4.207 -3.964 32.406 1.00 87.12 439 VAL A O 1
ATOM 3422 N N . THR A 1 440 ? -5.625 -2.233 32.560 1.00 84.94 440 THR A N 1
ATOM 3423 C CA . THR A 1 440 ? -5.462 -2.080 34.007 1.00 84.94 440 THR A CA 1
ATOM 3424 C C . THR A 1 440 ? -6.806 -2.053 34.720 1.00 84.94 440 THR A C 1
ATOM 3426 O O . THR A 1 440 ? -7.769 -1.462 34.241 1.00 84.94 440 THR A O 1
ATOM 3429 N N . GLU A 1 441 ? -6.862 -2.646 35.909 1.00 82.31 441 GLU A N 1
ATOM 3430 C CA . GLU A 1 441 ? -7.968 -2.501 36.848 1.00 82.31 441 GLU A CA 1
ATOM 3431 C C . GLU A 1 441 ? -7.474 -1.693 38.051 1.00 82.31 441 GLU A C 1
ATOM 3433 O O . GLU A 1 441 ? -6.531 -2.087 38.738 1.00 82.31 441 GLU A O 1
ATOM 3438 N N . LYS A 1 442 ? -8.079 -0.526 38.316 1.00 82.00 442 LYS A N 1
ATOM 3439 C CA . LYS A 1 442 ? -7.638 0.390 39.393 1.00 82.00 442 LYS A CA 1
ATOM 3440 C C . LYS A 1 442 ? -6.127 0.679 39.332 1.00 82.00 442 LYS A C 1
ATOM 3442 O O . LYS A 1 442 ? -5.451 0.690 40.361 1.00 82.00 442 LYS A O 1
ATOM 3447 N N . LYS A 1 443 ? -5.606 0.901 38.116 1.00 79.31 443 LYS A N 1
ATOM 3448 C CA . LYS A 1 443 ? -4.179 1.130 37.811 1.00 79.31 443 LYS A CA 1
ATOM 3449 C C . LYS A 1 443 ? -3.259 -0.073 38.065 1.00 79.31 443 LYS A C 1
ATOM 3451 O O . LYS A 1 443 ? -2.042 0.074 38.014 1.00 79.31 443 LYS A O 1
ATOM 3456 N N . ARG A 1 444 ? -3.803 -1.262 38.340 1.00 84.88 444 ARG A N 1
ATOM 3457 C CA . ARG A 1 444 ? -3.034 -2.510 38.412 1.00 84.88 444 ARG A CA 1
ATOM 3458 C C . ARG A 1 444 ? -3.149 -3.243 37.088 1.00 84.88 444 ARG A C 1
ATOM 3460 O O . ARG A 1 444 ? -4.252 -3.414 36.587 1.00 84.88 444 ARG A O 1
ATOM 3467 N N . HIS A 1 445 ? -2.020 -3.674 36.542 1.00 87.94 445 HIS A N 1
ATOM 3468 C CA . HIS A 1 445 ? -1.983 -4.455 35.310 1.00 87.94 445 HIS A CA 1
ATOM 3469 C C . HIS A 1 445 ? -2.818 -5.735 35.450 1.00 87.94 445 HIS A C 1
ATOM 3471 O O . HIS A 1 445 ? -2.667 -6.471 36.429 1.00 87.94 445 HIS A O 1
ATOM 3477 N N . VAL A 1 446 ? -3.668 -6.018 34.461 1.00 87.94 446 VAL A N 1
ATOM 3478 C CA . VAL A 1 446 ? -4.411 -7.282 34.373 1.00 87.94 446 VAL A CA 1
ATOM 3479 C C . VAL A 1 446 ? -3.490 -8.358 33.805 1.00 87.94 446 VAL A C 1
ATOM 3481 O O . VAL A 1 446 ? -3.022 -8.257 32.676 1.00 87.94 446 VAL A O 1
ATOM 3484 N N . SER A 1 447 ? -3.154 -9.373 34.594 1.00 84.38 447 SER A N 1
ATOM 3485 C CA . SER A 1 447 ? -2.287 -10.469 34.150 1.00 84.38 447 SER A CA 1
ATOM 3486 C C . SER A 1 447 ? -2.987 -11.367 33.127 1.00 84.38 447 SER A C 1
ATOM 3488 O O . SER A 1 447 ? -4.150 -11.711 33.325 1.00 84.38 447 SER A O 1
ATOM 3490 N N . GLY A 1 448 ? -2.263 -11.829 32.104 1.00 83.19 448 GLY A N 1
ATOM 3491 C CA . GLY A 1 448 ? -2.789 -12.783 31.119 1.00 83.19 448 GLY A CA 1
ATOM 3492 C C . GLY A 1 448 ? -3.707 -12.179 30.051 1.00 83.19 448 GLY A C 1
ATOM 3493 O O . GLY A 1 448 ? -4.456 -12.924 29.423 1.00 83.19 448 GLY A O 1
ATOM 3494 N N . GLN A 1 449 ? -3.676 -10.856 29.849 1.00 87.56 449 GLN A N 1
ATOM 3495 C CA . GLN A 1 449 ? -4.331 -10.236 28.694 1.00 87.56 449 GLN A CA 1
ATOM 3496 C C . GLN A 1 449 ? -3.726 -10.773 27.388 1.00 87.56 449 GLN A C 1
ATOM 3498 O O . GLN A 1 449 ? -2.516 -10.975 27.309 1.00 87.56 449 GLN A O 1
ATOM 3503 N N . THR A 1 450 ? -4.576 -11.013 26.392 1.00 88.06 450 THR A N 1
ATOM 3504 C CA . THR A 1 450 ? -4.180 -11.440 25.044 1.00 88.06 450 THR A CA 1
ATOM 3505 C C . THR A 1 450 ? -5.178 -10.892 24.030 1.00 88.06 450 THR A C 1
ATOM 3507 O O . THR A 1 450 ? -6.382 -10.826 24.298 1.00 88.06 450 THR A O 1
ATOM 3510 N N . LEU A 1 451 ? -4.677 -10.501 22.870 1.00 86.25 451 LEU A N 1
ATOM 3511 C CA . LEU A 1 451 ? -5.426 -10.055 21.713 1.00 86.25 451 LEU A CA 1
ATOM 3512 C C . LEU A 1 451 ? -5.899 -11.295 20.961 1.00 86.25 451 LEU A C 1
ATOM 3514 O O . LEU A 1 451 ? -5.119 -12.068 20.412 1.00 86.25 451 LEU A O 1
ATOM 3518 N N . THR A 1 452 ? -7.210 -11.516 20.981 1.00 82.50 452 THR A N 1
ATOM 3519 C CA . THR A 1 452 ? -7.818 -12.736 20.422 1.00 82.50 452 THR A CA 1
ATOM 3520 C C . THR A 1 452 ? -8.152 -12.621 18.935 1.00 82.50 452 THR A C 1
ATOM 3522 O O . THR A 1 452 ? -8.369 -13.640 18.281 1.00 82.50 452 THR A O 1
ATOM 3525 N N . GLY A 1 453 ? -8.176 -11.404 18.389 1.00 75.69 453 GLY A N 1
ATOM 3526 C CA . GLY A 1 453 ? -8.442 -11.154 16.979 1.00 75.69 453 GLY A CA 1
ATOM 3527 C C . GLY A 1 453 ? -8.330 -9.677 16.618 1.00 75.69 453 GLY A C 1
ATOM 3528 O O . GLY A 1 453 ? -8.462 -8.804 17.474 1.00 75.69 453 GLY A O 1
ATOM 3529 N N . ILE A 1 454 ? -8.092 -9.412 15.333 1.00 77.38 454 ILE A N 1
ATOM 3530 C CA . ILE A 1 454 ? -7.992 -8.066 14.766 1.00 77.38 454 ILE A CA 1
ATOM 3531 C C . ILE A 1 454 ? -8.867 -8.023 13.518 1.00 77.38 454 ILE A C 1
ATOM 3533 O O . ILE A 1 454 ? -8.761 -8.886 12.646 1.00 77.38 454 ILE A O 1
ATOM 3537 N N . ALA A 1 455 ? -9.721 -7.005 13.414 1.00 72.69 455 ALA A N 1
ATOM 3538 C CA . ALA A 1 455 ? -10.622 -6.856 12.276 1.00 72.69 455 ALA A CA 1
ATOM 3539 C C . ALA A 1 455 ? -9.873 -6.720 10.935 1.00 72.69 455 ALA A C 1
ATOM 3541 O O . ALA A 1 455 ? -10.337 -7.253 9.933 1.00 72.69 455 ALA A O 1
ATOM 3542 N N . SER A 1 456 ? -8.703 -6.069 10.915 1.00 67.56 456 SER A N 1
ATOM 3543 C CA . SER A 1 456 ? -7.885 -5.885 9.703 1.00 67.56 456 SER A CA 1
ATOM 3544 C C . SER A 1 456 ? -7.297 -7.182 9.140 1.00 67.56 456 SER A C 1
ATOM 3546 O O . SER A 1 456 ? -6.969 -7.238 7.958 1.00 67.56 456 SER A O 1
ATOM 3548 N N . LEU A 1 457 ? -7.177 -8.223 9.967 1.00 69.44 457 LEU A N 1
ATOM 3549 C CA . LEU A 1 457 ? -6.711 -9.549 9.560 1.00 69.44 457 LEU A CA 1
ATOM 3550 C C . LEU A 1 457 ? -7.868 -10.497 9.228 1.00 69.44 457 LEU A C 1
ATOM 3552 O O . LEU A 1 457 ? -7.628 -11.636 8.824 1.00 69.44 457 LEU A O 1
ATOM 3556 N N . ASN A 1 458 ? -9.118 -10.056 9.401 1.00 70.81 458 ASN A N 1
ATOM 3557 C CA . ASN A 1 458 ? -10.268 -10.891 9.114 1.00 70.81 458 ASN A CA 1
ATOM 3558 C C . ASN A 1 458 ? -10.503 -10.949 7.602 1.00 70.81 458 ASN A C 1
ATOM 3560 O O . ASN A 1 458 ? -10.828 -9.955 6.955 1.00 70.81 458 ASN A O 1
ATOM 3564 N N . ASP A 1 459 ? -10.350 -12.138 7.033 1.00 68.00 459 ASP A N 1
ATOM 3565 C CA . ASP A 1 459 ? -10.590 -12.409 5.620 1.00 68.00 459 ASP A CA 1
ATOM 3566 C C . ASP A 1 459 ? -12.002 -12.958 5.359 1.00 68.00 459 ASP A C 1
ATOM 3568 O O . ASP A 1 459 ? -12.318 -13.363 4.236 1.00 68.00 459 ASP A O 1
ATOM 3572 N N . THR A 1 460 ? -12.852 -12.970 6.391 1.00 73.88 460 THR A N 1
ATOM 3573 C CA . THR A 1 460 ? -14.255 -13.379 6.330 1.00 73.88 460 THR A CA 1
ATOM 3574 C C . THR A 1 460 ? -15.180 -12.179 6.518 1.00 73.88 460 THR A C 1
ATOM 3576 O O . THR A 1 460 ? -14.927 -11.293 7.332 1.00 73.88 460 THR A O 1
ATOM 3579 N N . CYS A 1 461 ? -16.273 -12.146 5.758 1.00 79.00 461 CYS A N 1
ATOM 3580 C CA . CYS A 1 461 ? -17.308 -11.128 5.877 1.00 79.00 461 CYS A CA 1
ATOM 3581 C C . CYS A 1 461 ? -18.669 -11.816 5.843 1.00 79.00 461 CYS A C 1
ATOM 3583 O O . CYS A 1 461 ? -18.978 -12.520 4.883 1.00 79.00 461 CYS A O 1
ATOM 3585 N N . ASP A 1 462 ? -19.469 -11.621 6.886 1.00 87.81 462 ASP A N 1
ATOM 3586 C CA . ASP A 1 462 ? -20.878 -11.993 6.874 1.00 87.81 462 ASP A CA 1
ATOM 3587 C C . ASP A 1 462 ? -21.686 -10.837 6.280 1.00 87.81 462 ASP A C 1
ATOM 3589 O O . ASP A 1 462 ? -21.505 -9.677 6.653 1.00 87.81 462 ASP A O 1
ATOM 3593 N N . VAL A 1 463 ? -22.584 -11.143 5.345 1.00 91.25 463 VAL A N 1
ATOM 3594 C CA . VAL A 1 463 ? -23.352 -10.136 4.602 1.00 91.25 463 VAL A CA 1
ATOM 3595 C C . VAL A 1 463 ? -24.834 -10.457 4.708 1.00 91.25 463 VAL A C 1
ATOM 3597 O O . VAL A 1 463 ? -25.253 -11.587 4.467 1.00 91.25 463 VAL A O 1
ATOM 3600 N N . ALA A 1 464 ? -25.652 -9.458 5.035 1.00 93.88 464 ALA A N 1
ATOM 3601 C CA . ALA A 1 464 ? -27.103 -9.564 4.963 1.00 93.88 464 ALA A CA 1
ATOM 3602 C C . ALA A 1 464 ? -27.631 -8.706 3.808 1.00 93.88 464 ALA A C 1
ATOM 3604 O O . ALA A 1 464 ? -27.478 -7.488 3.808 1.00 93.88 464 ALA A O 1
ATOM 3605 N N . VAL A 1 465 ? -28.259 -9.348 2.825 1.00 93.69 465 VAL A N 1
ATOM 3606 C CA . VAL A 1 465 ? -28.869 -8.702 1.662 1.00 93.69 465 VAL A CA 1
ATOM 3607 C C . VAL A 1 465 ? -30.356 -8.526 1.928 1.00 93.69 465 VAL A C 1
ATOM 3609 O O . VAL A 1 465 ? -31.096 -9.505 2.050 1.00 93.69 465 VAL A O 1
ATOM 3612 N N . LEU A 1 466 ? -30.787 -7.269 2.006 1.00 93.88 466 LEU A N 1
ATOM 3613 C CA . LEU A 1 466 ? -32.192 -6.898 2.109 1.00 93.88 466 LEU A CA 1
ATOM 3614 C C . LEU A 1 466 ? -32.792 -6.778 0.706 1.00 93.88 466 LEU A C 1
ATOM 3616 O O . LEU A 1 466 ? -32.386 -5.931 -0.085 1.00 93.88 466 LEU A O 1
ATOM 3620 N N . VAL A 1 467 ? -33.760 -7.633 0.399 1.00 92.19 467 VAL A N 1
ATOM 3621 C CA . VAL A 1 467 ? -34.479 -7.651 -0.873 1.00 92.19 467 VAL A CA 1
ATOM 3622 C C . VAL A 1 467 ? -35.780 -6.886 -0.713 1.00 92.19 467 VAL A C 1
ATOM 3624 O O . VAL A 1 467 ? -36.710 -7.381 -0.078 1.00 92.19 467 VAL A O 1
ATOM 3627 N N . ASP A 1 468 ? -35.858 -5.695 -1.298 1.00 90.06 468 ASP A N 1
ATOM 3628 C CA . ASP A 1 468 ? -37.091 -4.911 -1.295 1.00 90.06 468 ASP A CA 1
ATOM 3629 C C . ASP A 1 468 ? -38.206 -5.638 -2.067 1.00 90.06 468 ASP A C 1
ATOM 3631 O O . ASP A 1 468 ? -38.049 -5.979 -3.244 1.00 90.06 468 ASP A O 1
ATOM 3635 N N . LYS A 1 469 ? -39.333 -5.877 -1.388 1.00 89.69 469 LYS A N 1
ATOM 3636 C CA . LYS A 1 469 ? -40.549 -6.489 -1.939 1.00 89.69 469 LYS A CA 1
ATOM 3637 C C . LYS A 1 469 ? -41.660 -5.465 -2.178 1.00 89.69 469 LYS A C 1
ATOM 3639 O O . LYS A 1 469 ? -42.831 -5.834 -2.200 1.00 89.69 469 LYS A O 1
ATOM 3644 N N . SER A 1 470 ? -41.337 -4.190 -2.359 1.00 88.75 470 SER A N 1
ATOM 3645 C CA . SER A 1 470 ? -42.311 -3.200 -2.805 1.00 88.75 470 SER A CA 1
ATOM 3646 C C . SER A 1 470 ? -42.905 -3.567 -4.175 1.00 88.75 470 SER A C 1
ATOM 3648 O O . SER A 1 470 ? -42.295 -4.242 -5.007 1.00 88.75 470 SER A O 1
ATOM 3650 N N . MET A 1 471 ? -44.131 -3.118 -4.451 1.00 84.81 471 MET A N 1
ATOM 3651 C CA . MET A 1 471 ? -44.761 -3.343 -5.764 1.00 84.81 471 MET A CA 1
ATOM 3652 C C . MET A 1 471 ? -43.948 -2.739 -6.924 1.00 84.81 471 MET A C 1
ATOM 3654 O O . MET A 1 471 ? -44.029 -3.231 -8.047 1.00 84.81 471 MET A O 1
ATOM 3658 N N . GLN A 1 472 ? -43.138 -1.714 -6.645 1.00 83.88 472 GLN A N 1
ATOM 3659 C CA . GLN A 1 472 ? -42.266 -1.035 -7.607 1.00 83.88 472 GLN A CA 1
ATOM 3660 C C . GLN A 1 472 ? -41.038 -1.879 -7.965 1.00 83.88 472 GLN A C 1
ATOM 3662 O O . GLN A 1 472 ? -40.614 -1.884 -9.114 1.00 83.88 472 GLN A O 1
ATOM 3667 N N . THR A 1 473 ? -40.485 -2.649 -7.023 1.00 81.44 473 THR A N 1
ATOM 3668 C CA . THR A 1 473 ? -39.287 -3.462 -7.284 1.00 81.44 473 THR A CA 1
ATOM 3669 C C . THR A 1 473 ? -39.575 -4.767 -8.024 1.00 81.44 473 THR A C 1
ATOM 3671 O O . THR A 1 473 ? -38.653 -5.453 -8.473 1.00 81.44 473 THR A O 1
ATOM 3674 N N . ALA A 1 474 ? -40.854 -5.098 -8.220 1.00 76.69 474 ALA A N 1
ATOM 3675 C CA . ALA A 1 474 ? -41.310 -6.314 -8.886 1.00 76.69 474 ALA A CA 1
ATOM 3676 C C . ALA A 1 474 ? -40.770 -6.493 -10.317 1.00 76.69 474 ALA A C 1
ATOM 3678 O O . ALA A 1 474 ? -40.660 -7.631 -10.786 1.00 76.69 474 ALA A O 1
ATOM 3679 N N . GLU A 1 475 ? -40.452 -5.393 -11.005 1.00 85.62 475 GLU A N 1
ATOM 3680 C CA . GLU A 1 475 ? -39.923 -5.384 -12.373 1.00 85.62 475 GLU A CA 1
ATOM 3681 C C . GLU A 1 475 ? -38.408 -5.667 -12.448 1.00 85.62 475 GLU A C 1
ATOM 3683 O O . GLU A 1 475 ? -37.933 -6.187 -13.455 1.00 85.62 475 GLU A O 1
ATOM 3688 N N . TYR A 1 476 ? -37.649 -5.463 -11.364 1.00 87.75 476 TYR A N 1
ATOM 3689 C CA . TYR A 1 476 ? -36.176 -5.553 -11.343 1.00 87.75 476 TYR A CA 1
ATOM 3690 C C . TYR A 1 476 ? -35.633 -6.953 -11.011 1.00 87.75 476 TYR A C 1
ATOM 3692 O O . TYR A 1 476 ? -34.570 -7.104 -10.405 1.00 87.75 476 TYR A O 1
ATOM 3700 N N . LYS A 1 477 ? -36.345 -8.015 -11.402 1.00 86.00 477 LYS A N 1
ATOM 3701 C CA . LYS A 1 477 ? -35.971 -9.400 -11.051 1.00 86.00 477 LYS A CA 1
ATOM 3702 C C . LYS A 1 477 ? -34.583 -9.789 -11.565 1.00 86.00 477 LYS A C 1
ATOM 3704 O O . LYS A 1 477 ? -33.831 -10.441 -10.843 1.00 86.00 477 LYS A O 1
ATOM 3709 N N . GLU A 1 478 ? -34.231 -9.385 -12.782 1.00 88.69 478 GLU A N 1
ATOM 3710 C CA . GLU A 1 478 ? -32.921 -9.697 -13.369 1.00 88.69 478 GLU A CA 1
ATOM 3711 C C . GLU A 1 478 ? -31.782 -8.968 -12.649 1.00 88.69 478 GLU A C 1
ATOM 3713 O O . GLU A 1 478 ? -30.769 -9.587 -12.320 1.00 88.69 478 GLU A O 1
ATOM 3718 N N . ALA A 1 479 ? -31.977 -7.687 -12.320 1.00 90.12 479 ALA A N 1
ATOM 3719 C CA . ALA A 1 479 ? -30.999 -6.899 -11.575 1.00 90.12 479 ALA A CA 1
ATOM 3720 C C . ALA A 1 479 ? -30.761 -7.477 -10.171 1.00 90.12 479 ALA A C 1
ATOM 3722 O O . ALA A 1 479 ? -29.615 -7.644 -9.758 1.00 90.12 479 ALA A O 1
ATOM 3723 N N . LEU A 1 480 ? -31.832 -7.872 -9.472 1.00 90.56 480 LEU A N 1
ATOM 3724 C CA . LEU A 1 480 ? -31.741 -8.557 -8.181 1.00 90.56 480 LEU A CA 1
ATOM 3725 C C . LEU A 1 480 ? -30.949 -9.867 -8.287 1.00 90.56 480 LEU A C 1
ATOM 3727 O O . LEU A 1 480 ? -30.117 -10.168 -7.432 1.00 90.56 480 LEU A O 1
ATOM 3731 N N . GLN A 1 481 ? -31.207 -10.652 -9.335 1.00 93.19 481 GLN A N 1
ATOM 3732 C CA . GLN A 1 481 ? -30.491 -11.899 -9.565 1.00 93.19 481 GLN A CA 1
ATOM 3733 C C . GLN A 1 481 ? -28.992 -11.662 -9.768 1.00 93.19 481 GLN A C 1
ATOM 3735 O O . GLN A 1 481 ? -28.193 -12.373 -9.158 1.00 93.19 481 GLN A O 1
ATOM 3740 N N . SER A 1 482 ? -28.617 -10.687 -10.605 1.00 93.62 482 SER A N 1
ATOM 3741 C CA . SER A 1 482 ? -27.208 -10.335 -10.817 1.00 93.62 482 SER A CA 1
ATOM 3742 C C . SER A 1 482 ? -26.570 -9.894 -9.508 1.00 93.62 482 SER A C 1
ATOM 3744 O O . SER A 1 482 ? -25.588 -10.491 -9.087 1.00 93.62 482 SER A O 1
ATOM 3746 N N . ALA A 1 483 ? -27.198 -8.955 -8.794 1.00 93.38 483 ALA A N 1
ATOM 3747 C CA . ALA A 1 483 ? -26.660 -8.395 -7.559 1.00 93.38 483 ALA A CA 1
ATOM 3748 C C . ALA A 1 483 ? -26.346 -9.470 -6.506 1.00 93.38 483 ALA A C 1
ATOM 3750 O O . ALA A 1 483 ? -25.242 -9.501 -5.968 1.00 93.38 483 ALA A O 1
ATOM 3751 N N . VAL A 1 484 ? -27.274 -10.398 -6.238 1.00 93.06 484 VAL A N 1
ATOM 3752 C CA . VAL A 1 484 ? -27.046 -11.475 -5.254 1.00 93.06 484 VAL A CA 1
ATOM 3753 C C . VAL A 1 484 ? -25.900 -12.395 -5.685 1.00 93.06 484 VAL A C 1
ATOM 3755 O O . VAL A 1 484 ? -25.077 -12.782 -4.855 1.00 93.06 484 VAL A O 1
ATOM 3758 N N . ARG A 1 485 ? -25.818 -12.736 -6.977 1.00 94.81 485 ARG A N 1
ATOM 3759 C CA . ARG A 1 485 ? -24.755 -13.602 -7.508 1.00 94.81 485 ARG A CA 1
ATOM 3760 C C . ARG A 1 485 ? -23.394 -12.915 -7.488 1.00 94.81 485 ARG A C 1
ATOM 3762 O O . ARG A 1 485 ? -22.409 -13.555 -7.130 1.00 94.81 485 ARG A O 1
ATOM 3769 N N . ASP A 1 486 ? -23.346 -11.634 -7.831 1.00 94.38 486 ASP A N 1
ATOM 3770 C CA . ASP A 1 486 ? -22.125 -10.831 -7.859 1.00 94.38 486 ASP A CA 1
ATOM 3771 C C . ASP A 1 486 ? -21.579 -10.611 -6.445 1.00 94.38 486 ASP A C 1
ATOM 3773 O O . ASP A 1 486 ? -20.380 -10.791 -6.215 1.00 94.38 486 ASP A O 1
ATOM 3777 N N . ILE A 1 487 ? -22.454 -10.339 -5.467 1.00 93.88 487 ILE A N 1
ATOM 3778 C CA . ILE A 1 487 ? -22.089 -10.307 -4.042 1.00 93.88 487 ILE A CA 1
ATOM 3779 C C . ILE A 1 487 ? -21.525 -11.667 -3.616 1.00 93.88 487 ILE A C 1
ATOM 3781 O O . ILE A 1 487 ? -20.407 -11.741 -3.111 1.00 93.88 487 ILE A O 1
ATOM 3785 N N . ALA A 1 488 ? -22.251 -12.758 -3.875 1.00 92.69 488 ALA A N 1
ATOM 3786 C CA . ALA A 1 488 ? -21.828 -14.102 -3.485 1.00 92.69 488 ALA A CA 1
ATOM 3787 C C . ALA A 1 488 ? -20.485 -14.520 -4.111 1.00 92.69 488 ALA A C 1
ATOM 3789 O O . ALA A 1 488 ? -19.649 -15.139 -3.450 1.00 92.69 488 ALA A O 1
ATOM 3790 N N . LYS A 1 489 ? -20.259 -14.159 -5.379 1.00 92.62 489 LYS A N 1
ATOM 3791 C CA . LYS A 1 489 ? -18.991 -14.377 -6.080 1.00 92.62 489 LYS A CA 1
ATOM 3792 C C . LYS A 1 489 ? -17.863 -13.566 -5.440 1.00 92.62 489 LYS A C 1
ATOM 3794 O O . LYS A 1 489 ? -16.789 -14.113 -5.218 1.00 92.62 489 LYS A O 1
ATOM 3799 N N . SER A 1 490 ? -18.122 -12.306 -5.093 1.00 89.25 490 SER A N 1
ATOM 3800 C CA . SER A 1 490 ? -17.130 -11.399 -4.495 1.00 89.25 490 SER A CA 1
ATOM 3801 C C . SER A 1 490 ? -16.696 -11.822 -3.090 1.00 89.25 490 SER A C 1
ATOM 3803 O O . SER A 1 490 ? -15.566 -11.561 -2.688 1.00 89.25 490 SER A O 1
ATOM 3805 N N . MET A 1 491 ? -17.553 -12.539 -2.357 1.00 87.44 491 MET A N 1
ATOM 3806 C CA . MET A 1 491 ? -17.211 -13.111 -1.048 1.00 87.44 491 MET A CA 1
ATOM 3807 C C . MET A 1 491 ? -16.197 -14.268 -1.129 1.00 87.44 491 MET A C 1
ATOM 3809 O O . MET A 1 491 ? -15.754 -14.758 -0.092 1.00 87.44 491 MET A O 1
ATOM 3813 N N . ASN A 1 492 ? -15.834 -14.746 -2.331 1.00 85.88 492 ASN A N 1
ATOM 3814 C CA . ASN A 1 492 ? -14.834 -15.802 -2.555 1.00 85.88 492 ASN A CA 1
ATOM 3815 C C . ASN A 1 492 ? -15.043 -17.061 -1.690 1.00 85.88 492 ASN A C 1
ATOM 3817 O O . ASN A 1 492 ? -14.095 -17.750 -1.311 1.00 85.88 492 ASN A O 1
ATOM 3821 N N . GLY A 1 493 ? -16.304 -17.368 -1.369 1.00 84.50 493 GLY A N 1
ATOM 3822 C CA . GLY A 1 493 ? -16.665 -18.545 -0.589 1.00 84.50 493 GLY A CA 1
ATOM 3823 C C . GLY A 1 493 ? -16.412 -18.464 0.917 1.00 84.50 493 GLY A C 1
ATOM 3824 O O . GLY A 1 493 ? -16.489 -19.499 1.578 1.00 84.50 493 GLY A O 1
ATOM 3825 N N . LYS A 1 494 ? -16.107 -17.276 1.445 1.00 85.25 494 LYS A N 1
ATOM 3826 C CA . LYS A 1 494 ? -15.867 -17.018 2.870 1.00 85.25 494 LYS A CA 1
ATOM 3827 C C . LYS A 1 494 ? -17.063 -16.312 3.513 1.00 85.25 494 LYS A C 1
ATOM 3829 O O . LYS A 1 494 ? -17.789 -15.590 2.837 1.00 85.25 494 LYS A O 1
ATOM 3834 N N . GLY A 1 495 ? -17.235 -16.504 4.820 1.00 87.50 495 GLY A N 1
ATOM 3835 C CA . GLY A 1 495 ? -18.344 -15.930 5.588 1.00 87.50 495 GLY A CA 1
ATOM 3836 C C . GLY A 1 495 ? -19.708 -16.550 5.268 1.00 87.50 495 GLY A C 1
ATOM 3837 O O . GLY A 1 495 ? -19.809 -17.623 4.666 1.00 87.50 495 GLY A O 1
ATOM 3838 N N . THR A 1 496 ? -20.762 -15.864 5.693 1.00 90.50 496 THR A N 1
ATOM 3839 C CA . THR A 1 496 ? -22.160 -16.284 5.575 1.00 90.50 496 THR A CA 1
ATOM 3840 C C . THR A 1 496 ? -22.977 -15.200 4.887 1.00 90.50 496 THR A C 1
ATOM 3842 O O . THR A 1 496 ? -22.949 -14.038 5.287 1.00 90.50 496 THR A O 1
ATOM 3845 N N . LEU A 1 497 ? -23.749 -15.578 3.869 1.00 93.25 497 LEU A N 1
ATOM 3846 C CA . LEU A 1 497 ? -24.707 -14.688 3.221 1.00 93.25 497 LEU A CA 1
ATOM 3847 C C . LEU A 1 497 ? -26.112 -14.966 3.770 1.00 93.25 497 LEU A C 1
ATOM 3849 O O . LEU A 1 497 ? -26.567 -16.112 3.778 1.00 93.25 497 LEU A O 1
ATOM 3853 N N . TYR A 1 498 ? -26.798 -13.918 4.218 1.00 94.75 498 TYR A N 1
ATOM 3854 C CA . TYR A 1 498 ? -28.186 -13.938 4.677 1.00 94.75 498 TYR A CA 1
ATOM 3855 C C . TYR A 1 498 ? -29.046 -13.171 3.677 1.00 94.75 498 TYR A C 1
ATOM 3857 O O . TYR A 1 498 ? -28.806 -11.995 3.432 1.00 94.75 498 TYR A O 1
ATOM 3865 N N . LEU A 1 499 ? -30.065 -13.809 3.114 1.00 94.56 499 LEU A N 1
ATOM 3866 C CA . LEU A 1 499 ? -30.993 -13.172 2.186 1.00 94.56 499 LEU A CA 1
ATOM 3867 C C . LEU A 1 499 ? -32.324 -12.933 2.890 1.00 94.56 499 LEU A C 1
ATOM 3869 O O . LEU A 1 499 ? -32.977 -13.884 3.320 1.00 94.56 499 LEU A O 1
ATOM 3873 N N . ILE A 1 500 ? -32.715 -11.671 3.029 1.00 95.00 500 ILE A N 1
ATOM 3874 C CA . ILE A 1 500 ? -33.891 -11.262 3.796 1.00 95.00 500 ILE A CA 1
ATOM 3875 C C . ILE A 1 500 ? -34.833 -10.492 2.880 1.00 95.00 500 ILE A C 1
ATOM 3877 O O . ILE A 1 500 ? -34.472 -9.438 2.369 1.00 95.00 500 ILE A O 1
ATOM 3881 N N . SER A 1 501 ? -36.054 -10.984 2.702 1.00 94.06 501 SER A N 1
ATOM 3882 C CA . SER A 1 501 ? -37.103 -10.242 2.003 1.00 94.06 501 SER A CA 1
ATOM 3883 C C . SER A 1 501 ? -37.721 -9.192 2.922 1.00 94.06 501 SER A C 1
ATOM 3885 O O . SER A 1 501 ? -38.137 -9.502 4.041 1.00 94.06 501 SER A O 1
ATOM 3887 N N . VAL A 1 502 ? -37.816 -7.960 2.429 1.00 92.88 502 VAL A N 1
ATOM 3888 C CA . VAL A 1 502 ? -38.441 -6.821 3.104 1.00 92.88 502 VAL A CA 1
ATOM 3889 C C . VAL A 1 502 ? -39.911 -6.733 2.690 1.00 92.88 502 VAL A C 1
ATOM 3891 O O . VAL A 1 502 ? -40.268 -5.987 1.785 1.00 92.88 502 VAL A O 1
ATOM 3894 N N . SER A 1 503 ? -40.762 -7.532 3.330 1.00 87.75 503 SER A N 1
ATOM 3895 C CA . SER A 1 503 ? -42.227 -7.502 3.194 1.00 87.75 503 SER A CA 1
ATOM 3896 C C . SER A 1 503 ? -42.885 -6.779 4.383 1.00 87.75 503 SER A C 1
ATOM 3898 O O . SER A 1 503 ? -42.212 -6.086 5.145 1.00 87.75 503 SER A O 1
ATOM 3900 N N . ASP A 1 504 ? -44.201 -6.918 4.545 1.00 87.44 504 ASP A N 1
ATOM 3901 C CA . ASP A 1 504 ? -44.958 -6.471 5.725 1.00 87.44 504 ASP A CA 1
ATOM 3902 C C . ASP A 1 504 ? -44.451 -7.129 7.023 1.00 87.44 504 ASP A C 1
ATOM 3904 O O . ASP A 1 504 ? -44.307 -6.476 8.055 1.00 87.44 504 ASP A O 1
ATOM 3908 N N . ILE A 1 505 ? -44.101 -8.414 6.942 1.00 88.44 505 ILE A N 1
ATOM 3909 C CA . ILE A 1 505 ? -43.353 -9.157 7.956 1.00 88.44 505 ILE A CA 1
ATOM 3910 C C . ILE A 1 505 ? -42.064 -9.655 7.294 1.00 88.44 505 ILE A C 1
ATOM 3912 O O . ILE A 1 505 ? -42.144 -10.553 6.455 1.00 88.44 505 ILE A O 1
ATOM 3916 N N . PRO A 1 506 ? -40.885 -9.099 7.624 1.00 90.75 506 PRO A N 1
ATOM 3917 C CA . PRO A 1 506 ? -39.627 -9.498 6.998 1.00 90.75 506 PRO A CA 1
ATOM 3918 C C . PRO A 1 506 ? -39.276 -10.966 7.237 1.00 90.75 506 PRO A C 1
ATOM 3920 O O . PRO A 1 506 ? -39.423 -11.485 8.347 1.00 90.75 506 PRO A O 1
ATOM 3923 N N . VAL A 1 507 ? -38.760 -11.629 6.201 1.00 92.19 507 VAL A N 1
ATOM 3924 C CA . VAL A 1 507 ? -38.482 -13.073 6.217 1.00 92.19 507 VAL A CA 1
ATOM 3925 C C . VAL A 1 507 ? -37.033 -13.338 5.835 1.00 92.19 507 VAL A C 1
ATOM 3927 O O . VAL A 1 507 ? -36.570 -12.869 4.800 1.00 92.19 507 VAL A O 1
ATOM 3930 N N . LEU A 1 508 ? -36.326 -14.142 6.637 1.00 91.81 508 LEU A N 1
ATOM 3931 C CA . LEU A 1 508 ? -35.065 -14.754 6.213 1.00 91.81 508 LEU A CA 1
ATOM 3932 C C . LEU A 1 508 ? -35.382 -15.865 5.203 1.00 91.81 508 LEU A C 1
ATOM 3934 O O . LEU A 1 508 ? -35.872 -16.931 5.576 1.00 91.81 508 LEU A O 1
ATOM 3938 N N . GLU A 1 509 ? -35.118 -15.602 3.931 1.00 92.62 509 GLU A N 1
ATOM 3939 C CA . GLU A 1 509 ? -35.417 -16.498 2.812 1.00 92.62 509 GLU A CA 1
ATOM 3940 C C . GLU A 1 509 ? -34.418 -17.653 2.753 1.00 92.62 509 GLU A C 1
ATOM 3942 O O . GLU A 1 509 ? -34.797 -18.818 2.603 1.00 92.62 509 GLU A O 1
ATOM 3947 N N . GLN A 1 510 ? -33.134 -17.320 2.911 1.00 91.81 510 GLN A N 1
ATOM 3948 C CA . GLN A 1 510 ? -32.021 -18.258 2.846 1.00 91.81 510 GLN A CA 1
ATOM 3949 C C . GLN A 1 510 ? -30.830 -17.732 3.658 1.00 91.81 510 GLN A C 1
ATOM 3951 O O . GLN A 1 510 ? -30.615 -16.526 3.756 1.00 91.81 510 GLN A O 1
ATOM 3956 N N . SER A 1 511 ? -30.033 -18.641 4.222 1.00 92.69 511 SER A N 1
ATOM 3957 C CA . SER A 1 511 ? -28.741 -18.325 4.835 1.00 92.69 511 SER A CA 1
ATOM 3958 C C . SER A 1 511 ? -27.747 -19.454 4.602 1.00 92.69 511 SER A C 1
ATOM 3960 O O . SER A 1 511 ? -28.123 -20.619 4.748 1.00 92.69 511 SER A O 1
ATOM 3962 N N . GLY A 1 512 ? -26.491 -19.135 4.306 1.00 91.38 512 GLY A N 1
ATOM 3963 C CA . GLY A 1 512 ? -25.454 -20.151 4.153 1.00 91.38 512 GLY A CA 1
ATOM 3964 C C . GLY A 1 512 ? -24.181 -19.628 3.501 1.00 91.38 512 GLY A C 1
ATOM 3965 O O . GLY A 1 512 ? -23.983 -18.422 3.370 1.00 91.38 512 GLY A O 1
ATOM 3966 N N . ALA A 1 513 ? -23.322 -20.557 3.083 1.00 92.06 513 ALA A N 1
ATOM 3967 C CA . ALA A 1 513 ? -22.075 -20.223 2.406 1.00 92.06 513 ALA A CA 1
ATOM 3968 C C . ALA A 1 513 ? -22.347 -19.547 1.041 1.00 92.06 513 ALA A C 1
ATOM 3970 O O . ALA A 1 513 ? -23.288 -19.962 0.350 1.00 92.06 513 ALA A O 1
ATOM 3971 N N . PRO A 1 514 ? -21.525 -18.572 0.602 1.00 92.25 514 PRO A N 1
ATOM 3972 C CA . PRO A 1 514 ? -21.759 -17.812 -0.631 1.00 92.25 514 PRO A CA 1
ATOM 3973 C C . PRO A 1 514 ? -21.951 -18.681 -1.882 1.00 92.25 514 PRO A C 1
ATOM 3975 O O . PRO A 1 514 ? -22.745 -18.354 -2.761 1.00 92.25 514 PRO A O 1
ATOM 3978 N N . GLN A 1 515 ? -21.310 -19.852 -1.949 1.00 93.50 515 GLN A N 1
ATOM 3979 C CA . GLN A 1 515 ? -21.433 -20.790 -3.070 1.00 93.50 515 GLN A CA 1
ATOM 3980 C C . GLN A 1 515 ? -22.882 -21.237 -3.321 1.00 93.50 515 GLN A C 1
ATOM 3982 O O . GLN A 1 515 ? -23.247 -21.526 -4.459 1.00 93.50 515 GLN A O 1
ATOM 3987 N N . GLN A 1 516 ? -23.723 -21.260 -2.282 1.00 92.94 516 GLN A N 1
ATOM 3988 C CA . GLN A 1 516 ? -25.137 -21.626 -2.397 1.00 92.94 516 GLN A CA 1
ATOM 3989 C C . GLN A 1 516 ? -25.961 -20.585 -3.171 1.00 92.94 516 GLN A C 1
ATOM 3991 O O . GLN A 1 516 ? -27.051 -20.902 -3.644 1.00 92.94 516 GLN A O 1
ATOM 3996 N N . PHE A 1 517 ? -25.445 -19.363 -3.325 1.00 93.25 517 PHE A N 1
ATOM 3997 C CA . PHE A 1 517 ? -26.143 -18.231 -3.934 1.00 93.25 517 PHE A CA 1
ATOM 3998 C C . PHE A 1 517 ? -25.681 -17.924 -5.366 1.00 93.25 517 PHE A C 1
ATOM 4000 O O . PHE A 1 517 ? -26.323 -17.139 -6.059 1.00 93.25 517 PHE A O 1
ATOM 4007 N N . LEU A 1 518 ? -24.639 -18.597 -5.871 1.00 92.06 518 LEU A N 1
ATOM 4008 C CA . LEU A 1 518 ? -24.153 -18.424 -7.252 1.00 92.06 518 LEU A CA 1
ATOM 4009 C C . LEU A 1 518 ? -25.210 -18.785 -8.311 1.00 92.06 518 LEU A C 1
ATOM 4011 O O . LEU A 1 518 ? -25.212 -18.235 -9.410 1.00 92.06 518 LEU A O 1
ATOM 4015 N N . ASN A 1 519 ? -26.139 -19.676 -7.955 1.00 90.75 519 ASN A N 1
ATOM 4016 C CA . ASN A 1 519 ? -27.261 -20.097 -8.795 1.00 90.75 519 ASN A CA 1
ATOM 4017 C C . ASN A 1 519 ? -28.604 -19.525 -8.317 1.00 90.75 519 ASN A C 1
ATOM 4019 O O . ASN A 1 519 ? -29.654 -20.068 -8.655 1.00 90.75 519 ASN A O 1
ATOM 4023 N N . PHE A 1 520 ? -28.588 -18.450 -7.522 1.00 92.31 520 PHE A N 1
ATOM 4024 C CA . PHE A 1 520 ? -29.801 -17.825 -7.000 1.00 92.31 520 PHE A CA 1
ATOM 4025 C C . PHE A 1 520 ? -30.764 -17.429 -8.128 1.00 92.31 520 PHE A C 1
ATOM 4027 O O . PHE A 1 520 ? -30.326 -16.944 -9.178 1.00 92.31 520 PHE A O 1
ATOM 4034 N N . VAL A 1 521 ? -32.067 -17.626 -7.904 1.00 91.19 521 VAL A N 1
ATOM 4035 C CA . VAL A 1 521 ? -33.141 -17.191 -8.808 1.00 91.19 521 VAL A CA 1
ATOM 4036 C C . VAL A 1 521 ? -34.236 -16.494 -7.987 1.00 91.19 521 VAL A C 1
ATOM 4038 O O . VAL A 1 521 ? -34.715 -17.085 -7.018 1.00 91.19 521 VAL A O 1
ATOM 4041 N N . PRO A 1 522 ? -34.716 -15.296 -8.381 1.00 87.75 522 PRO A N 1
ATOM 4042 C CA . PRO A 1 522 ? -35.713 -14.535 -7.618 1.00 87.75 522 PRO A CA 1
ATOM 4043 C C . PRO A 1 522 ? -37.022 -15.278 -7.321 1.00 87.75 522 PRO A C 1
ATOM 4045 O O . PRO A 1 522 ? -37.697 -14.968 -6.344 1.00 87.75 522 PRO A O 1
ATOM 4048 N N . SER A 1 523 ? -37.393 -16.269 -8.139 1.00 84.94 523 SER A N 1
ATOM 4049 C CA . SER A 1 523 ? -38.586 -17.100 -7.924 1.00 84.94 523 SER A CA 1
ATOM 4050 C C . SER A 1 523 ? -38.502 -17.999 -6.685 1.00 84.94 523 SER A C 1
ATOM 4052 O O . SER A 1 523 ? -39.511 -18.572 -6.291 1.00 84.94 523 SER A O 1
ATOM 4054 N N . GLN A 1 524 ? -37.317 -18.153 -6.088 1.00 85.31 524 GLN A N 1
ATOM 4055 C CA . GLN A 1 524 ? -37.113 -18.907 -4.847 1.00 85.31 524 GLN A CA 1
ATOM 4056 C C . GLN A 1 524 ? -37.565 -18.127 -3.603 1.00 85.31 524 GLN A C 1
ATOM 4058 O O . GLN A 1 524 ? -37.742 -18.726 -2.544 1.00 85.31 524 GLN A O 1
ATOM 4063 N N . LEU A 1 525 ? -37.755 -16.808 -3.729 1.00 87.38 525 LEU A N 1
ATOM 4064 C CA . LEU A 1 525 ? -38.200 -15.944 -2.641 1.00 87.38 525 LEU A CA 1
ATOM 4065 C C . LEU A 1 525 ? -39.669 -16.224 -2.316 1.00 87.38 525 LEU A C 1
ATOM 4067 O O . LEU A 1 525 ? -40.533 -16.116 -3.188 1.00 87.38 525 LEU A O 1
ATOM 4071 N N . LYS A 1 526 ? -39.950 -16.553 -1.057 1.00 86.12 526 LYS A N 1
ATOM 4072 C CA . LYS A 1 526 ? -41.284 -16.919 -0.570 1.00 86.12 526 LYS A CA 1
ATOM 4073 C C . LYS A 1 526 ? -42.148 -15.696 -0.288 1.00 86.12 526 LYS A C 1
ATOM 4075 O O . LYS A 1 526 ? -43.370 -15.781 -0.402 1.00 86.12 526 LYS A O 1
ATOM 4080 N N . ALA A 1 527 ? -41.539 -14.573 0.093 1.00 85.88 527 ALA A N 1
ATOM 4081 C CA . ALA A 1 527 ? -42.275 -13.358 0.404 1.00 85.88 527 ALA A CA 1
ATOM 4082 C C . ALA A 1 527 ? -42.913 -12.752 -0.856 1.00 85.88 527 ALA A C 1
ATOM 4084 O O . ALA A 1 527 ? -42.261 -12.575 -1.897 1.00 85.88 527 ALA A O 1
ATOM 4085 N N . SER A 1 528 ? -44.199 -12.424 -0.736 1.00 85.12 528 SER A N 1
ATOM 4086 C CA . SER A 1 528 ? -44.963 -11.724 -1.769 1.00 85.12 528 SER A CA 1
ATOM 4087 C C . SER A 1 528 ? -44.639 -10.233 -1.771 1.00 85.12 528 SER A C 1
ATOM 4089 O O . SER A 1 528 ? -44.137 -9.701 -0.781 1.00 85.12 528 SER A O 1
ATOM 4091 N N . ASN A 1 529 ? -44.932 -9.564 -2.886 1.00 86.19 529 ASN A N 1
ATOM 4092 C CA . ASN A 1 529 ? -44.778 -8.117 -2.959 1.00 86.19 529 ASN A CA 1
ATOM 4093 C C . ASN A 1 529 ? -45.879 -7.416 -2.155 1.00 86.19 529 ASN A C 1
ATOM 4095 O O . ASN A 1 529 ? -47.018 -7.886 -2.120 1.00 86.19 529 ASN A O 1
ATOM 4099 N N . VAL A 1 530 ? -45.532 -6.297 -1.528 1.00 89.00 530 VAL A N 1
ATOM 4100 C CA . VAL A 1 530 ? -46.404 -5.510 -0.651 1.00 89.00 530 VAL A CA 1
ATOM 4101 C C . VAL A 1 530 ? -46.380 -4.036 -1.052 1.00 89.00 530 VAL A C 1
ATOM 4103 O O . VAL A 1 530 ? -45.420 -3.556 -1.652 1.00 89.00 530 VAL A O 1
ATOM 4106 N N . GLU A 1 531 ? -47.437 -3.292 -0.726 1.00 85.06 531 GLU A N 1
ATOM 4107 C CA . GLU A 1 531 ? -47.466 -1.842 -0.970 1.00 85.06 531 GLU A CA 1
ATOM 4108 C C . GLU A 1 531 ? -46.544 -1.074 -0.016 1.00 85.06 531 GLU A C 1
ATOM 4110 O O . GLU A 1 531 ? -45.909 -0.106 -0.426 1.00 85.06 531 GLU A O 1
ATOM 4115 N N . GLN A 1 532 ? -46.457 -1.510 1.245 1.00 85.38 532 GLN A N 1
ATOM 4116 C CA . GLN A 1 532 ? -45.662 -0.857 2.287 1.00 85.38 532 GLN A CA 1
ATOM 4117 C C . GLN A 1 532 ? -44.751 -1.875 2.991 1.00 85.38 532 GLN A C 1
ATOM 4119 O O . GLN A 1 532 ? -45.196 -2.566 3.908 1.00 85.38 532 GLN A O 1
ATOM 4124 N N . PRO A 1 533 ? -43.488 -2.007 2.556 1.00 87.06 533 PRO A N 1
ATOM 4125 C CA . PRO A 1 533 ? -42.525 -2.901 3.190 1.00 87.06 533 PRO A CA 1
ATOM 4126 C C . PRO A 1 533 ? -42.034 -2.351 4.541 1.00 87.06 533 PRO A C 1
ATOM 4128 O O . PRO A 1 533 ? -41.731 -1.164 4.676 1.00 87.06 533 PRO A O 1
ATOM 4131 N N . ALA A 1 534 ? -41.907 -3.222 5.547 1.00 89.69 534 ALA A N 1
ATOM 4132 C CA . ALA A 1 534 ? -41.426 -2.870 6.884 1.00 89.69 534 ALA A CA 1
ATOM 4133 C C . ALA A 1 534 ? -39.887 -2.893 6.949 1.00 89.69 534 ALA A C 1
ATOM 4135 O O . ALA A 1 534 ? -39.263 -3.831 7.460 1.00 89.69 534 ALA A O 1
ATOM 4136 N N . ILE A 1 535 ? -39.262 -1.853 6.388 1.00 88.75 535 ILE A N 1
ATOM 4137 C CA . ILE A 1 535 ? -37.797 -1.733 6.268 1.00 88.75 535 ILE A CA 1
ATOM 4138 C C . ILE A 1 535 ? -37.105 -1.773 7.637 1.00 88.75 535 ILE A C 1
ATOM 4140 O O . ILE A 1 535 ? -36.086 -2.443 7.800 1.00 88.75 535 ILE A O 1
ATOM 4144 N N . ASP A 1 536 ? -37.664 -1.101 8.641 1.00 85.88 536 ASP A N 1
ATOM 4145 C CA . ASP A 1 536 ? -37.102 -1.038 9.990 1.00 85.88 536 ASP A CA 1
ATOM 4146 C C . ASP A 1 536 ? -37.022 -2.426 10.649 1.00 85.88 536 ASP A C 1
ATOM 4148 O O . ASP A 1 536 ? -36.000 -2.787 11.240 1.00 85.88 536 ASP A O 1
ATOM 4152 N N . LEU A 1 537 ? -38.070 -3.241 10.497 1.00 87.69 537 LEU A N 1
ATOM 4153 C CA . LEU A 1 537 ? -38.102 -4.616 10.988 1.00 87.69 537 LEU A CA 1
ATOM 4154 C C . LEU A 1 537 ? -37.090 -5.497 10.247 1.00 87.69 537 LEU A C 1
ATOM 4156 O O . LEU A 1 537 ? -36.455 -6.356 10.866 1.00 87.69 537 LEU A O 1
ATOM 4160 N N . ALA A 1 538 ? -36.901 -5.274 8.945 1.00 89.69 538 ALA A N 1
ATOM 4161 C CA . ALA A 1 538 ? -35.965 -6.053 8.145 1.00 89.69 538 ALA A CA 1
ATOM 4162 C C . ALA A 1 538 ? -34.517 -5.743 8.525 1.00 89.69 538 ALA A C 1
ATOM 4164 O O . ALA A 1 538 ? -33.720 -6.665 8.698 1.00 89.69 538 ALA A O 1
ATOM 4165 N N . ILE A 1 539 ? -34.197 -4.464 8.750 1.00 89.25 539 ILE A N 1
ATOM 4166 C CA . ILE A 1 539 ? -32.891 -4.040 9.264 1.00 89.25 539 ILE A CA 1
ATOM 4167 C C . ILE A 1 539 ? -32.633 -4.683 10.629 1.00 89.25 539 ILE A C 1
ATOM 4169 O O . ILE A 1 539 ? -31.570 -5.262 10.839 1.00 89.25 539 ILE A O 1
ATOM 4173 N N . ARG A 1 540 ? -33.609 -4.677 11.548 1.00 82.62 540 ARG A N 1
ATOM 4174 C CA . ARG A 1 540 ? -33.461 -5.351 12.854 1.00 82.62 540 ARG A CA 1
ATOM 4175 C C . ARG A 1 540 ? -33.197 -6.849 12.705 1.00 82.62 540 ARG A C 1
ATOM 4177 O O . ARG A 1 540 ? -32.372 -7.397 13.435 1.00 82.62 540 ARG A O 1
ATOM 4184 N N . LEU A 1 541 ? -33.889 -7.525 11.787 1.00 85.38 541 LEU A N 1
ATOM 4185 C CA . LEU A 1 541 ? -33.652 -8.941 11.507 1.00 85.38 541 LEU A CA 1
ATOM 4186 C C . LEU A 1 541 ? -32.237 -9.170 10.962 1.00 85.38 541 LEU A C 1
ATOM 4188 O O . LEU A 1 541 ? -31.571 -10.094 11.421 1.00 85.38 541 LEU A O 1
ATOM 4192 N N . ALA A 1 542 ? -31.773 -8.324 10.042 1.00 88.56 542 ALA A N 1
ATOM 4193 C CA . ALA A 1 542 ? -30.428 -8.390 9.478 1.00 88.56 542 ALA A CA 1
ATOM 4194 C C . ALA A 1 542 ? -29.353 -8.203 10.554 1.00 88.56 542 ALA A C 1
ATOM 4196 O O . ALA A 1 542 ? -28.463 -9.040 10.693 1.00 88.56 542 ALA A O 1
ATOM 4197 N N . VAL A 1 543 ? -29.489 -7.163 11.379 1.00 82.75 543 VAL A N 1
ATOM 4198 C CA . VAL A 1 543 ? -28.562 -6.874 12.481 1.00 82.75 543 VAL A CA 1
ATOM 4199 C C . VAL A 1 543 ? -28.512 -8.032 13.474 1.00 82.75 543 VAL A C 1
ATOM 4201 O O . VAL A 1 543 ? -27.424 -8.449 13.840 1.00 82.75 543 VAL A O 1
ATOM 4204 N N . ASN A 1 544 ? -29.650 -8.635 13.836 1.00 81.19 544 ASN A N 1
ATOM 4205 C CA . ASN A 1 544 ? -29.673 -9.816 14.713 1.00 81.19 544 ASN A CA 1
ATOM 4206 C C . ASN A 1 544 ? -28.947 -11.042 14.129 1.00 81.19 544 ASN A C 1
ATOM 4208 O O . ASN A 1 544 ? -28.632 -11.971 14.872 1.00 81.19 544 ASN A O 1
ATOM 4212 N N . LYS A 1 545 ? -28.762 -11.109 12.804 1.00 82.94 545 LYS A N 1
ATOM 4213 C CA . LYS A 1 545 ? -28.019 -12.194 12.147 1.00 82.94 545 LYS A CA 1
ATOM 4214 C C . LYS A 1 545 ? -26.530 -11.898 12.053 1.00 82.94 545 LYS A C 1
ATOM 4216 O O . LYS A 1 545 ? -25.744 -12.820 12.220 1.00 82.94 545 LYS A O 1
ATOM 4221 N N . LEU A 1 546 ? -26.168 -10.640 11.812 1.00 79.94 546 LEU A N 1
ATOM 4222 C CA . LEU A 1 546 ? -24.776 -10.203 11.681 1.00 79.94 546 LEU A CA 1
ATOM 4223 C C . LEU A 1 546 ? -24.088 -9.993 13.032 1.00 79.94 546 LEU A C 1
ATOM 4225 O O . LEU A 1 546 ? -22.906 -10.273 13.181 1.00 79.94 546 LEU A O 1
ATOM 4229 N N . VAL A 1 547 ? -24.834 -9.509 14.020 1.00 68.56 547 VAL A N 1
ATOM 4230 C CA . VAL A 1 547 ? -24.366 -9.289 15.383 1.00 68.56 547 VAL A CA 1
ATOM 4231 C C . VAL A 1 547 ? -25.101 -10.303 16.250 1.00 68.56 547 VAL A C 1
ATOM 4233 O O . VAL A 1 547 ? -26.287 -10.100 16.532 1.00 68.56 547 VAL A O 1
ATOM 4236 N N . PRO A 1 548 ? -24.467 -11.423 16.642 1.00 54.88 548 PRO A N 1
ATOM 4237 C CA . PRO A 1 548 ? -25.093 -12.380 17.537 1.00 54.88 548 PRO A CA 1
ATOM 4238 C C . PRO A 1 548 ? -25.266 -11.729 18.915 1.00 54.88 548 PRO A C 1
ATOM 4240 O O . PRO A 1 548 ? -24.429 -11.861 19.801 1.00 54.88 548 PRO A O 1
ATOM 4243 N N . GLY A 1 549 ? -26.374 -11.013 19.102 1.00 43.12 549 GLY A N 1
ATOM 4244 C CA . GLY A 1 549 ? -26.863 -10.675 20.429 1.00 43.12 549 GLY A CA 1
ATOM 4245 C C . GLY A 1 549 ? -27.142 -11.967 21.193 1.00 43.12 549 GLY A C 1
ATOM 4246 O O . GLY A 1 549 ? -27.537 -12.973 20.592 1.00 43.12 549 GLY A O 1
ATOM 4247 N N . GLU A 1 550 ? -26.916 -11.952 22.510 1.00 38.53 550 GLU A N 1
ATOM 4248 C CA . GLU A 1 550 ? -27.190 -13.097 23.382 1.00 38.53 550 GLU A CA 1
ATOM 4249 C C . GLU A 1 550 ? -28.526 -13.765 23.029 1.00 38.53 550 GLU A C 1
ATOM 4251 O O . GLU A 1 550 ? -29.521 -13.099 22.718 1.00 38.53 550 GLU A O 1
ATOM 4256 N N . LYS A 1 551 ? -28.563 -15.102 23.138 1.00 28.86 551 LYS A N 1
ATOM 4257 C CA . LYS A 1 551 ? -29.825 -15.846 23.151 1.00 28.86 551 LYS A CA 1
ATOM 4258 C C . LYS A 1 551 ? -30.761 -15.150 24.134 1.00 28.86 551 LYS A C 1
ATOM 4260 O O . LYS A 1 551 ? -30.506 -15.168 25.337 1.00 28.86 551 LYS A O 1
ATOM 4265 N N . LYS A 1 552 ? -31.841 -14.559 23.616 1.00 28.75 552 LYS A N 1
ATOM 4266 C CA . LYS A 1 552 ? -32.963 -14.122 24.445 1.00 28.75 552 LYS A CA 1
ATOM 4267 C C . LYS A 1 552 ? -33.363 -15.324 25.302 1.00 28.75 552 LYS A C 1
ATOM 4269 O O . LYS A 1 552 ? -33.695 -16.373 24.747 1.00 28.75 552 LYS A O 1
ATOM 4274 N N . ARG A 1 553 ? -33.183 -15.181 26.617 1.00 32.38 553 ARG A N 1
ATOM 4275 C CA . ARG A 1 553 ? -33.601 -16.166 27.617 1.00 32.38 553 ARG A CA 1
ATOM 4276 C C . ARG A 1 553 ? -35.088 -16.447 27.509 1.00 32.38 553 ARG A C 1
ATOM 4278 O O . ARG A 1 553 ? -35.837 -15.479 27.242 1.00 32.38 553 ARG A O 1
#

pLDDT: mean 87.48, std 14.72, range [27.67, 98.81]

Radius of gyration: 30.78 Å; Cα contacts (8 Å, |Δi|>4): 1189; chains: 1; bounding box: 73×99×85 Å

Mean predicted aligned error: 10.72 Å